Protein AF-0000000077171043 (afdb_homodimer)

Sequence (382 aa):
MITLRQKEFLQQLIETYGSTPLPPIRTLAQELDQHRTTVYRWLQLLEQMGYLKAQGNRYYIDPDLLGIPLLENRVPAGSPVTVEEDLLNSRMSLDEYLVEERTGTFLLRVKGDSMIEAGIFEGDIVVVNQNRRAADGDVVIARVDGEMTLKTLRRRNQQTWLEPANSRYSPIHPASGLEVLGVVVGLVRKYMITLRQKEFLQQLIETYGSTPLPPIRTLAQELDQHRTTVYRWLQLLEQMGYLKAQGNRYYIDPDLLGIPLLENRVPAGSPVTVEEDLLNSRMSLDEYLVEERTGTFLLRVKGDSMIEAGIFEGDIVVVNQNRRAADGDVVIARVDGEMTLKTLRRRNQQTWLEPANSRYSPIHPASGLEVLGVVVGLVRKY

Nearest PDB structures (foldseek):
  8gmt-assembly1_A  TM=9.471E-01  e=1.222E-10  Escherichia coli
  6a2r-assembly1_A  TM=8.784E-01  e=1.834E-10  Mycobacterium tuberculosis H37Rv
  6a2s-assembly1_C  TM=9.082E-01  e=2.494E-09  Mycobacterium tuberculosis H37Rv
  3k2z-assembly1_A  TM=4.988E-01  e=1.576E-12  Thermotoga maritima
  3k2z-assembly1_B  TM=4.915E-01  e=1.487E-12  Thermotoga maritima

Radius of gyration: 23.42 Å; Cα contacts (8 Å, |Δi|>4): 764; chains: 2; bounding box: 60×61×44 Å

Solvent-accessible surface area (backbone atoms only — not comparable to full-atom values): 20590 Å² total; per-residue (Å²): 128,79,47,72,67,51,47,53,51,50,50,50,49,50,74,73,26,49,49,7,52,40,68,50,62,68,55,47,11,60,75,64,71,43,55,53,67,57,46,48,51,48,51,51,51,34,29,73,70,58,50,28,38,77,56,89,87,27,41,23,60,31,64,71,61,72,24,40,27,43,35,72,85,63,78,73,81,77,64,64,66,39,68,66,64,32,65,73,29,56,50,42,44,56,46,62,72,58,45,88,51,69,80,40,33,39,29,34,48,39,78,58,60,50,29,44,76,72,48,42,46,57,69,22,33,35,34,28,28,47,76,52,80,81,49,72,69,36,42,27,37,28,36,45,68,85,37,78,46,71,30,27,33,41,63,55,97,94,39,64,36,34,35,48,32,26,91,91,53,68,69,44,70,61,84,80,38,77,43,79,63,21,26,49,36,23,39,40,38,76,103,128,80,47,71,68,50,47,53,49,50,50,51,48,49,74,71,26,49,50,6,52,41,68,48,62,68,54,46,10,60,74,65,71,43,55,52,69,54,46,49,51,50,50,50,50,36,30,73,70,60,48,28,37,76,56,88,88,28,41,23,62,30,63,71,59,70,24,40,28,44,36,73,83,62,78,73,81,80,62,64,71,39,67,66,63,32,65,72,29,56,50,42,44,56,44,63,72,59,44,88,51,70,80,40,33,39,29,34,49,40,77,56,61,50,31,45,75,73,46,42,47,56,70,22,33,35,33,28,29,48,75,52,78,79,50,71,68,36,43,28,38,28,36,44,66,87,38,77,46,71,30,27,34,41,64,55,97,95,40,65,36,34,35,50,33,27,92,91,52,68,69,43,68,61,84,82,36,75,44,78,62,22,25,50,36,24,39,38,37,76,104

Structure (mmCIF, N/CA/C/O backbone):
data_AF-0000000077171043-model_v1
#
loop_
_entity.id
_entity.type
_entity.pdbx_description
1 polymer 'LexA repressor protein'
#
loop_
_atom_site.group_PDB
_atom_site.id
_atom_site.type_symbol
_atom_site.label_atom_id
_atom_site.label_alt_id
_atom_site.label_comp_id
_atom_site.label_asym_id
_atom_site.label_entity_id
_atom_site.label_seq_id
_atom_site.pdbx_PDB_ins_code
_atom_site.Cartn_x
_atom_site.Cartn_y
_atom_site.Cartn_z
_atom_site.occupancy
_atom_site.B_iso_or_equiv
_atom_site.auth_seq_id
_atom_site.auth_comp_id
_atom_site.auth_asym_id
_atom_site.auth_atom_id
_atom_site.pdbx_PDB_model_num
ATOM 1 N N . MET A 1 1 ? 19.328 21.766 -6.664 1 37.81 1 MET A N 1
ATOM 2 C CA . MET A 1 1 ? 19.547 20.406 -6.172 1 37.81 1 MET A CA 1
ATOM 3 C C . MET A 1 1 ? 19.594 20.391 -4.648 1 37.81 1 MET A C 1
ATOM 5 O O . MET A 1 1 ? 20.234 21.25 -4.031 1 37.81 1 MET A O 1
ATOM 9 N N . ILE A 1 2 ? 18.594 19.812 -4.078 1 48.69 2 ILE A N 1
ATOM 10 C CA . ILE A 1 2 ? 18.672 19.891 -2.621 1 48.69 2 ILE A CA 1
ATOM 11 C C . ILE A 1 2 ? 19.828 19.047 -2.115 1 48.69 2 ILE A C 1
ATOM 13 O O . ILE A 1 2 ? 20.188 18.031 -2.73 1 48.69 2 ILE A O 1
ATOM 17 N N . THR A 1 3 ? 20.641 19.688 -1.276 1 55.53 3 THR A N 1
ATOM 18 C CA . THR A 1 3 ? 21.781 19 -0.688 1 55.53 3 THR A CA 1
ATOM 19 C C . THR A 1 3 ? 21.344 17.766 0.082 1 55.53 3 THR A C 1
ATOM 21 O O . THR A 1 3 ? 20.156 17.562 0.306 1 55.53 3 THR A O 1
ATOM 24 N N . LEU A 1 4 ? 22.344 16.922 0.318 1 51.53 4 LEU A N 1
ATOM 25 C CA . LEU A 1 4 ? 22.062 15.727 1.106 1 51.53 4 LEU A CA 1
ATOM 26 C C . LEU A 1 4 ? 21.438 16.094 2.445 1 51.53 4 LEU A C 1
ATOM 28 O O . LEU A 1 4 ? 20.5 15.438 2.896 1 51.53 4 LEU A O 1
ATOM 32 N N . ARG A 1 5 ? 22 17.109 3.076 1 55.66 5 ARG A N 1
ATOM 33 C CA . ARG A 1 5 ? 21.5 17.547 4.379 1 55.66 5 ARG A CA 1
ATOM 34 C C . ARG A 1 5 ? 20.062 18.047 4.273 1 55.66 5 ARG A C 1
ATOM 36 O O . ARG A 1 5 ? 19.234 17.781 5.145 1 55.66 5 ARG A O 1
ATOM 43 N N . GLN A 1 6 ? 19.781 18.703 3.219 1 51.91 6 GLN A N 1
ATOM 44 C CA . GLN A 1 6 ? 18.438 19.219 2.996 1 51.91 6 GLN A CA 1
ATOM 45 C C . GLN A 1 6 ? 17.453 18.078 2.703 1 51.91 6 GLN A C 1
ATOM 47 O O . GLN A 1 6 ? 16.312 18.109 3.156 1 51.91 6 GLN A O 1
ATOM 52 N N . LYS A 1 7 ? 17.953 17.125 2.043 1 50.91 7 LYS A N 1
ATOM 53 C CA . LYS A 1 7 ? 17.141 15.938 1.778 1 50.91 7 LYS A CA 1
ATOM 54 C C . LYS A 1 7 ? 16.797 15.211 3.074 1 50.91 7 LYS A C 1
ATOM 56 O O . LYS A 1 7 ? 15.672 14.766 3.26 1 50.91 7 LYS A O 1
ATOM 61 N N . GLU A 1 8 ? 17.781 15.055 3.9 1 53.84 8 GLU A N 1
ATOM 62 C CA . GLU A 1 8 ? 17.562 14.422 5.203 1 53.84 8 GLU A CA 1
ATOM 63 C C . GLU A 1 8 ? 16.562 15.203 6.035 1 53.84 8 GLU A C 1
ATOM 65 O O . GLU A 1 8 ? 15.711 14.609 6.711 1 53.84 8 GLU A O 1
ATOM 70 N N . PHE A 1 9 ? 16.797 16.562 5.965 1 58.28 9 PHE A N 1
ATOM 71 C CA . PHE A 1 9 ? 15.867 17.438 6.66 1 58.28 9 PHE A CA 1
ATOM 72 C C . PHE A 1 9 ? 14.445 17.234 6.145 1 58.28 9 PHE A C 1
ATOM 74 O O . PHE A 1 9 ? 13.516 17.047 6.934 1 58.28 9 PHE A O 1
ATOM 81 N N . LEU A 1 10 ? 14.227 17.172 4.863 1 55.72 10 LEU A N 1
ATOM 82 C CA . LEU A 1 10 ? 12.914 16.953 4.266 1 55.72 10 LEU A CA 1
ATOM 83 C C . LEU A 1 10 ? 12.352 15.594 4.668 1 55.72 10 LEU A C 1
ATOM 85 O O . LEU A 1 10 ? 11.172 15.484 5.008 1 55.72 10 LEU A O 1
ATOM 89 N N . GLN A 1 11 ? 13.18 14.625 4.68 1 52.69 11 GLN A N 1
ATOM 90 C CA . GLN A 1 11 ? 12.758 13.289 5.09 1 52.69 11 GLN A CA 1
ATOM 91 C C . GLN A 1 11 ? 12.25 13.289 6.531 1 52.69 11 GLN A C 1
ATOM 93 O O . GLN A 1 11 ? 11.234 12.672 6.836 1 52.69 11 GLN A O 1
ATOM 98 N N . GLN A 1 12 ? 12.938 14 7.371 1 55.44 12 GLN A N 1
ATOM 99 C CA . GLN A 1 12 ? 12.531 14.109 8.766 1 55.44 12 GLN A CA 1
ATOM 100 C C . GLN A 1 12 ? 11.18 14.805 8.898 1 55.44 12 GLN A C 1
ATOM 102 O O . GLN A 1 12 ? 10.352 14.406 9.719 1 55.44 12 GLN A O 1
ATOM 107 N N . LEU A 1 13 ? 11.023 15.906 8.141 1 59.66 13 LEU A N 1
ATOM 108 C CA . LEU A 1 13 ? 9.766 16.625 8.172 1 59.66 13 LEU A CA 1
ATOM 109 C C . LEU A 1 13 ? 8.602 15.734 7.75 1 59.66 13 LEU A C 1
ATOM 111 O O . LEU A 1 13 ? 7.555 15.719 8.398 1 59.66 13 LEU A O 1
ATOM 115 N N . ILE A 1 14 ? 8.75 15.031 6.68 1 54.72 14 ILE A N 1
ATOM 116 C CA . ILE A 1 14 ? 7.707 14.172 6.129 1 54.72 14 ILE A CA 1
ATOM 117 C C . ILE A 1 14 ? 7.355 13.078 7.141 1 54.72 14 ILE A C 1
ATOM 119 O O . ILE A 1 14 ? 6.18 12.797 7.379 1 54.72 14 ILE A O 1
ATOM 123 N N . GLU A 1 15 ? 8.336 12.469 7.727 1 50.94 15 GLU A N 1
ATOM 124 C CA . GLU A 1 15 ? 8.133 11.391 8.688 1 50.94 15 GLU A CA 1
ATOM 125 C C . GLU A 1 15 ? 7.406 11.883 9.93 1 50.94 15 GLU A C 1
ATOM 127 O O . GLU A 1 15 ? 6.582 11.172 10.5 1 50.94 15 GLU A O 1
ATOM 132 N N . THR A 1 16 ? 7.711 13.102 10.312 1 52.84 16 THR A N 1
ATOM 133 C CA . THR A 1 16 ? 7.203 13.625 11.578 1 52.84 16 THR A CA 1
ATOM 134 C C . THR A 1 16 ? 5.836 14.281 11.383 1 52.84 16 THR A C 1
ATOM 136 O O . THR A 1 16 ? 4.953 14.148 12.227 1 52.84 16 THR A O 1
ATOM 139 N N . TYR A 1 17 ? 5.688 14.938 10.359 1 51.97 17 TYR A N 1
ATOM 140 C CA . TYR A 1 17 ? 4.531 15.82 10.289 1 51.97 17 TYR A CA 1
ATOM 141 C C . TYR A 1 17 ? 3.637 15.461 9.109 1 51.97 17 TYR A C 1
ATOM 143 O O . TYR A 1 17 ? 2.709 16.203 8.773 1 51.97 17 TYR A O 1
ATOM 151 N N . GLY A 1 18 ? 3.742 14.664 8.453 1 52.69 18 GLY A N 1
ATOM 152 C CA . GLY A 1 18 ? 2.975 14.305 7.277 1 52.69 18 GLY A CA 1
ATOM 153 C C . GLY A 1 18 ? 1.476 14.352 7.5 1 52.69 18 GLY A C 1
ATOM 154 O O . GLY A 1 18 ? 0.697 14.289 6.547 1 52.69 18 GLY A O 1
ATOM 155 N N . SER A 1 19 ? 0.858 14.398 8.656 1 53.94 19 SER A N 1
ATOM 156 C CA . SER A 1 19 ? -0.584 14.484 8.852 1 53.94 19 SER A CA 1
ATOM 157 C C . SER A 1 19 ? -1.037 15.938 8.969 1 53.94 19 SER A C 1
ATOM 159 O O . SER A 1 19 ? -0.382 16.75 9.633 1 53.94 19 SER A O 1
ATOM 161 N N . THR A 1 20 ? -1.815 16.594 8.094 1 53.72 20 THR A N 1
ATOM 162 C CA . THR A 1 20 ? -2.213 17.984 7.941 1 53.72 20 THR A CA 1
ATOM 163 C C . THR A 1 20 ? -3.326 18.344 8.922 1 53.72 20 THR A C 1
ATOM 165 O O . THR A 1 20 ? -4.293 17.594 9.07 1 53.72 20 THR A O 1
ATOM 168 N N . PRO A 1 21 ? -3.084 19.453 9.781 1 60.5 21 PRO A N 1
ATOM 169 C CA . PRO A 1 21 ? -4.184 19.922 10.625 1 60.5 21 PRO A CA 1
ATOM 170 C C . PRO A 1 21 ? -5.414 20.328 9.82 1 60.5 21 PRO A C 1
ATOM 172 O O . PRO A 1 21 ? -5.289 20.734 8.664 1 60.5 21 PRO A O 1
ATOM 175 N N . LEU A 1 22 ? -6.652 20.125 10.438 1 69.5 22 LEU A N 1
ATOM 176 C CA . LEU A 1 22 ? -7.91 20.547 9.828 1 69.5 22 LEU A CA 1
ATOM 177 C C . LEU A 1 22 ? -8 22.062 9.758 1 69.5 22 LEU A C 1
ATOM 179 O O . LEU A 1 22 ? -7.457 22.766 10.617 1 69.5 22 LEU A O 1
ATOM 183 N N . PRO A 1 23 ? -8.547 22.609 8.688 1 71.19 23 PRO A N 1
ATOM 184 C CA . PRO A 1 23 ? -8.773 24.047 8.609 1 71.19 23 PRO A CA 1
ATOM 185 C C . PRO A 1 23 ? -9.641 24.578 9.758 1 71.19 23 PRO A C 1
ATOM 187 O O . PRO A 1 23 ? -10.25 23.781 10.484 1 71.19 23 PRO A O 1
ATOM 190 N N . PRO A 1 24 ? -9.594 25.969 9.977 1 75.12 24 PRO A N 1
ATOM 191 C CA . PRO A 1 24 ? -10.477 26.547 10.992 1 75.12 24 PRO A CA 1
ATOM 192 C C . PRO A 1 24 ? -11.938 26.156 10.797 1 75.12 24 PRO A C 1
ATOM 194 O O . PRO A 1 24 ? -12.367 25.891 9.672 1 75.12 24 PRO A O 1
ATOM 197 N N . ILE A 1 25 ? -12.664 26.188 11.914 1 80.5 25 ILE A N 1
ATOM 198 C CA . ILE A 1 25 ? -14.055 25.734 11.945 1 80.5 25 ILE A CA 1
ATOM 199 C C . ILE A 1 25 ? -14.875 26.516 10.914 1 80.5 25 ILE A C 1
ATOM 201 O O . ILE A 1 25 ? -15.734 25.938 10.242 1 80.5 25 ILE A O 1
ATOM 205 N N . ARG A 1 26 ? -14.594 27.812 10.734 1 82.56 26 ARG A N 1
ATOM 206 C CA . ARG A 1 26 ? -15.312 28.641 9.773 1 82.56 26 ARG A CA 1
ATOM 207 C C . ARG A 1 26 ? -15.125 28.109 8.352 1 82.56 26 ARG A C 1
ATOM 209 O O . ARG A 1 26 ? -16.078 28.016 7.582 1 82.56 26 ARG A O 1
ATOM 216 N N . THR A 1 27 ? -13.922 27.797 8.109 1 79.31 27 THR A N 1
ATOM 217 C CA . THR A 1 27 ? -13.602 27.281 6.785 1 79.31 27 THR A CA 1
ATOM 218 C C . THR A 1 27 ? -14.25 25.906 6.566 1 79.31 27 THR A C 1
ATOM 220 O O . THR A 1 27 ? -14.797 25.641 5.496 1 79.31 27 THR A O 1
ATOM 223 N N . LEU A 1 28 ? -14.125 25.047 7.566 1 77.19 28 LEU A N 1
ATOM 224 C CA . LEU A 1 28 ? -14.742 23.719 7.488 1 77.19 28 LEU A CA 1
ATOM 225 C C . LEU A 1 28 ? -16.25 23.844 7.266 1 77.19 28 LEU A C 1
ATOM 227 O O . LEU A 1 28 ? -16.812 23.125 6.445 1 77.19 28 LEU A O 1
ATOM 231 N N . ALA A 1 29 ? -16.875 24.797 7.996 1 81.19 29 ALA A N 1
ATOM 232 C CA . ALA A 1 29 ? -18.312 25 7.875 1 81.19 29 ALA A CA 1
ATOM 233 C C . ALA A 1 29 ? -18.688 25.406 6.453 1 81.19 29 ALA A C 1
ATOM 235 O O . ALA A 1 29 ? -19.656 24.891 5.895 1 81.19 29 ALA A O 1
ATOM 236 N N . GLN A 1 30 ? -17.922 26.266 5.914 1 80.31 30 GLN A N 1
ATOM 237 C CA . GLN A 1 30 ? -18.156 26.734 4.551 1 80.31 30 GLN A CA 1
ATOM 238 C C . GLN A 1 30 ? -17.953 25.609 3.541 1 80.31 30 GLN A C 1
ATOM 240 O O . GLN A 1 30 ? -18.812 25.375 2.682 1 80.31 30 GLN A O 1
ATOM 245 N N . GLU A 1 31 ? -16.859 24.922 3.725 1 71.81 31 GLU A N 1
ATOM 246 C CA . GLU A 1 31 ? -16.5 23.906 2.746 1 71.81 31 GLU A CA 1
ATOM 247 C C . GLU A 1 31 ? -17.484 22.734 2.795 1 71.81 31 GLU A C 1
ATOM 249 O O . GLU A 1 31 ? -17.766 22.109 1.771 1 71.81 31 GLU A O 1
ATOM 254 N N . LEU A 1 32 ? -17.938 22.484 3.98 1 69.62 32 LEU A N 1
ATOM 255 C CA . LEU A 1 32 ? -18.797 21.328 4.156 1 69.62 32 LEU A CA 1
ATOM 256 C C . LEU A 1 32 ? -20.266 21.734 4.098 1 69.62 32 LEU A C 1
ATOM 258 O O . LEU A 1 32 ? -21.156 20.891 4.191 1 69.62 32 LEU A O 1
ATOM 262 N N . ASP A 1 33 ? -20.438 22.984 3.875 1 77.56 33 ASP A N 1
ATOM 263 C CA . ASP A 1 33 ? -21.781 23.531 3.799 1 77.56 33 ASP A CA 1
ATOM 264 C C . ASP A 1 33 ? -22.609 23.141 5.027 1 77.56 33 ASP A C 1
ATOM 266 O O . ASP A 1 33 ? -23.688 22.562 4.902 1 77.56 33 ASP A O 1
ATOM 270 N N . GLN A 1 34 ? -22.031 23.328 6.164 1 78.88 34 GLN A N 1
ATOM 271 C CA . GLN A 1 34 ? -22.656 23.062 7.461 1 78.88 34 GLN A CA 1
ATOM 272 C C . GLN A 1 34 ? -22.578 24.297 8.359 1 78.88 34 GLN A C 1
ATOM 274 O O . GLN A 1 34 ? -21.75 25.188 8.141 1 78.88 34 GLN A O 1
ATOM 279 N N . HIS A 1 35 ? -23.594 24.375 9.25 1 86.19 35 HIS A N 1
ATOM 280 C CA . HIS A 1 35 ? -23.531 25.438 10.258 1 86.19 35 HIS A CA 1
ATOM 281 C C . HIS A 1 35 ? -22.297 25.281 11.148 1 86.19 35 HIS A C 1
ATOM 283 O O . HIS A 1 35 ? -21.922 24.156 11.492 1 86.19 35 HIS A O 1
ATOM 289 N N . ARG A 1 36 ? -21.766 26.422 11.453 1 87.12 36 ARG A N 1
ATOM 290 C CA . ARG A 1 36 ? -20.562 26.453 12.273 1 87.12 36 ARG A CA 1
ATOM 291 C C . ARG A 1 36 ? -20.766 25.719 13.586 1 87.12 36 ARG A C 1
ATOM 293 O O . ARG A 1 36 ? -19.875 25 14.047 1 87.12 36 ARG A O 1
ATOM 300 N N . THR A 1 37 ? -21.938 25.906 14.117 1 89.31 37 THR A N 1
ATOM 301 C CA . THR A 1 37 ? -22.234 25.266 15.398 1 89.31 37 THR A CA 1
ATOM 302 C C . THR A 1 37 ? -22.25 23.75 15.25 1 89.31 37 THR A C 1
ATOM 304 O O . THR A 1 37 ? -21.797 23.031 16.141 1 89.31 37 THR A O 1
ATOM 307 N N . THR A 1 38 ? -22.797 23.297 14.156 1 80.88 38 THR A N 1
ATOM 308 C CA . THR A 1 38 ? -22.828 21.859 13.875 1 80.88 38 THR A CA 1
ATOM 309 C C . THR A 1 38 ? -21.422 21.297 13.711 1 80.88 38 THR A C 1
ATOM 311 O O . THR A 1 38 ? -21.094 20.266 14.289 1 80.88 38 THR A O 1
ATOM 314 N N . VAL A 1 39 ? -20.609 21.969 12.922 1 80.56 39 VAL A N 1
ATOM 315 C CA . VAL A 1 39 ? -19.234 21.531 12.688 1 80.56 39 VAL A CA 1
ATOM 316 C C . VAL A 1 39 ? -18.469 21.484 14.008 1 80.56 39 VAL A C 1
ATOM 318 O O . VAL A 1 39 ? -17.75 20.531 14.281 1 80.56 39 VAL A O 1
ATOM 321 N N . TYR A 1 40 ? -18.688 22.531 14.703 1 83.62 40 TYR A N 1
ATOM 322 C CA . TYR A 1 40 ? -18.031 22.594 16 1 83.62 40 TYR A CA 1
ATOM 323 C C . TYR A 1 40 ? -18.422 21.406 16.875 1 83.62 40 TYR A C 1
ATOM 325 O O . TYR A 1 40 ? -17.547 20.734 17.438 1 83.62 40 TYR A O 1
ATOM 333 N N . ARG A 1 41 ? -19.641 21.125 16.969 1 82.19 41 ARG A N 1
ATOM 334 C CA . ARG A 1 41 ? -20.141 20.016 17.781 1 82.19 41 ARG A CA 1
ATOM 335 C C . ARG A 1 41 ? -19.562 18.688 17.297 1 82.19 41 ARG A C 1
ATOM 337 O O . ARG A 1 41 ? -19.156 17.859 18.094 1 82.19 41 ARG A O 1
ATOM 344 N N . TRP A 1 42 ? -19.578 18.594 16.031 1 77.56 42 TRP A N 1
ATOM 345 C CA . TRP A 1 42 ? -19.078 17.359 15.453 1 77.56 42 TRP A CA 1
ATOM 346 C C . TRP A 1 42 ? -17.578 17.188 15.75 1 77.56 42 TRP A C 1
ATOM 348 O O . TRP A 1 42 ? -17.125 16.094 16.062 1 77.56 42 TRP A O 1
ATOM 358 N N . LEU A 1 43 ? -16.859 18.266 15.578 1 79.81 43 LEU A N 1
ATOM 359 C CA . LEU A 1 43 ? -15.422 18.203 15.844 1 79.81 43 LEU A CA 1
ATOM 360 C C . LEU A 1 43 ? -15.156 17.844 17.297 1 79.81 43 LEU A C 1
ATOM 362 O O . LEU A 1 43 ? -14.266 17.047 17.594 1 79.81 43 LEU A O 1
ATOM 366 N N . GLN A 1 44 ? -15.914 18.391 18.188 1 80.06 44 GLN A N 1
ATOM 367 C CA . GLN A 1 44 ? -15.781 18.094 19.609 1 80.06 44 GLN A CA 1
ATOM 368 C C . GLN A 1 44 ? -16.078 16.609 19.875 1 80.06 44 GLN A C 1
ATOM 370 O O . GLN A 1 44 ? -15.352 15.961 20.641 1 80.06 44 GLN A O 1
ATOM 375 N N . LEU A 1 45 ? -17.109 16.219 19.312 1 73.56 45 LEU A N 1
ATOM 376 C CA . LEU A 1 45 ? -17.484 14.82 19.484 1 73.56 45 LEU A CA 1
ATOM 377 C C . LEU A 1 45 ? -16.391 13.898 18.953 1 73.56 45 LEU A C 1
ATOM 379 O O . LEU A 1 45 ? -16.016 12.938 19.625 1 73.56 45 LEU A O 1
ATOM 383 N N . LEU A 1 46 ? -15.883 14.242 17.797 1 70.81 46 LEU A N 1
ATOM 384 C CA . LEU A 1 46 ? -14.852 13.422 17.188 1 70.81 46 LEU A CA 1
ATOM 385 C C . LEU A 1 46 ? -13.562 13.445 18 1 70.81 46 LEU A C 1
ATOM 387 O O . LEU A 1 46 ? -12.852 12.445 18.078 1 70.81 46 LEU A O 1
ATOM 391 N N . GLU A 1 47 ? -13.305 14.625 18.562 1 74.75 47 GLU A N 1
ATOM 392 C CA . GLU A 1 47 ? -12.164 14.727 19.469 1 74.75 47 GLU A CA 1
ATOM 393 C C . GLU A 1 47 ? -12.359 13.844 20.703 1 74.75 47 GLU A C 1
ATOM 395 O O . GLU A 1 47 ? -11.453 13.102 21.094 1 74.75 47 GLU A O 1
ATOM 400 N N . GLN A 1 48 ? -13.477 13.945 21.234 1 72 48 GLN A N 1
ATOM 401 C CA . GLN A 1 48 ? -13.805 13.156 22.422 1 72 48 GLN A CA 1
ATOM 402 C C . GLN A 1 48 ? -13.688 11.664 22.141 1 72 48 GLN A C 1
ATOM 404 O O . GLN A 1 48 ? -13.266 10.891 23 1 72 48 GLN A O 1
ATOM 409 N N . MET A 1 49 ? -14.016 11.391 20.984 1 61.88 49 MET A N 1
ATOM 410 C CA . MET A 1 49 ? -14 9.984 20.594 1 61.88 49 MET A CA 1
ATOM 411 C C . MET A 1 49 ? -12.594 9.547 20.188 1 61.88 49 MET A C 1
ATOM 413 O O . MET A 1 49 ? -12.367 8.383 19.891 1 61.88 49 MET A O 1
ATOM 417 N N . GLY A 1 50 ? -11.695 10.469 20.125 1 60.81 50 GLY A N 1
ATOM 418 C CA . GLY A 1 50 ? -10.297 10.148 19.906 1 60.81 50 GLY A CA 1
ATOM 419 C C . GLY A 1 50 ? -9.898 10.188 18.438 1 60.81 50 GLY A C 1
ATOM 420 O O . GLY A 1 50 ? -8.781 9.797 18.094 1 60.81 50 GLY A O 1
ATOM 421 N N . TYR A 1 51 ? -10.867 10.664 17.562 1 63.59 51 TYR A N 1
ATOM 422 C CA . TYR A 1 51 ? -10.57 10.711 16.141 1 63.59 51 TYR A CA 1
ATOM 423 C C . TYR A 1 51 ? -9.75 11.945 15.789 1 63.59 51 TYR A C 1
ATOM 425 O O . TYR A 1 51 ? -9.016 11.945 14.797 1 63.59 51 TYR A O 1
ATOM 433 N N . LEU A 1 52 ? -10.047 12.977 16.562 1 70 52 LEU A N 1
ATOM 434 C CA . LEU A 1 52 ? -9.344 14.234 16.359 1 70 52 LEU A CA 1
ATOM 435 C C . LEU A 1 52 ? -8.578 14.641 17.609 1 70 52 LEU A C 1
ATOM 437 O O . LEU A 1 52 ? -8.938 14.234 18.719 1 70 52 LEU A O 1
ATOM 441 N N . LYS A 1 53 ? -7.543 15.211 17.375 1 71.81 53 LYS A N 1
ATOM 442 C CA . LYS A 1 53 ? -6.809 15.852 18.453 1 71.81 53 LYS A CA 1
ATOM 443 C C . LYS A 1 53 ? -6.738 17.359 18.266 1 71.81 53 LYS A C 1
ATOM 445 O O . LYS A 1 53 ? -6.574 17.844 17.141 1 71.81 53 LYS A O 1
ATOM 450 N N . ALA A 1 54 ? -7.043 18 19.359 1 73 54 ALA A N 1
ATOM 451 C CA . ALA A 1 54 ? -6.941 19.453 19.297 1 73 54 ALA A CA 1
ATOM 452 C C . ALA A 1 54 ? -5.508 19.922 19.547 1 73 54 ALA A C 1
ATOM 454 O O . ALA A 1 54 ? -4.809 19.375 20.391 1 73 54 ALA A O 1
ATOM 455 N N . GLN A 1 55 ? -5.07 20.625 18.625 1 67.06 55 GLN A N 1
ATOM 456 C CA . GLN A 1 55 ? -3.795 21.312 18.797 1 67.06 55 GLN A CA 1
ATOM 457 C C . GLN A 1 55 ? -3.951 22.812 18.594 1 67.06 55 GLN A C 1
ATOM 459 O O . GLN A 1 55 ? -4.07 23.297 17.469 1 67.06 55 GLN A O 1
ATOM 464 N N . GLY A 1 56 ? -3.879 23.5 19.703 1 69.75 56 GLY A N 1
ATOM 465 C CA . GLY A 1 56 ? -4.215 24.922 19.641 1 69.75 56 GLY A CA 1
ATOM 466 C C . GLY A 1 56 ? -5.66 25.172 19.266 1 69.75 56 GLY A C 1
ATOM 467 O O . GLY A 1 56 ? -6.578 24.656 19.906 1 69.75 56 GLY A O 1
ATOM 468 N N . ASN A 1 57 ? -5.844 25.922 18.188 1 72.31 57 ASN A N 1
ATOM 469 C CA . ASN A 1 57 ? -7.18 26.25 17.719 1 72.31 57 ASN A CA 1
ATOM 470 C C . ASN A 1 57 ? -7.574 25.406 16.516 1 72.31 57 ASN A C 1
ATOM 472 O O . ASN A 1 57 ? -8.508 25.75 15.781 1 72.31 57 ASN A O 1
ATOM 476 N N . ARG A 1 58 ? -6.809 24.391 16.406 1 73.69 58 ARG A N 1
ATOM 477 C CA . ARG A 1 58 ? -7.09 23.547 15.25 1 73.69 58 ARG A CA 1
ATOM 478 C C . ARG A 1 58 ? -7.199 22.078 15.664 1 73.69 58 ARG A C 1
ATOM 480 O O . ARG A 1 58 ? -6.734 21.688 16.734 1 73.69 58 ARG A O 1
ATOM 487 N N . TYR A 1 59 ? -8.031 21.422 14.867 1 73.75 59 TYR A N 1
ATOM 488 C CA . TYR A 1 59 ? -8.102 19.969 15.023 1 73.75 59 TYR A CA 1
ATOM 489 C C . TYR A 1 59 ? -7.195 19.266 14.016 1 73.75 59 TYR A C 1
ATOM 491 O O . TYR A 1 59 ? -6.945 19.797 12.93 1 73.75 59 TYR A O 1
ATOM 499 N N . TYR A 1 60 ? -6.527 18.25 14.484 1 69.06 60 TYR A N 1
ATOM 500 C CA . TYR A 1 60 ? -5.812 17.344 13.586 1 69.06 60 TYR A CA 1
ATOM 501 C C . TYR A 1 60 ? -6.375 15.938 13.664 1 69.06 60 TYR A C 1
ATOM 503 O O . TYR A 1 60 ? -6.883 15.516 14.711 1 69.06 60 TYR A O 1
ATOM 511 N N . ILE A 1 61 ? -6.422 15.438 12.492 1 63.47 61 ILE A N 1
ATOM 512 C CA . ILE A 1 61 ? -6.816 14.031 12.484 1 63.47 61 ILE A CA 1
ATOM 513 C C . ILE A 1 61 ? -5.742 13.188 13.164 1 63.47 61 ILE A C 1
ATOM 515 O O . ILE A 1 61 ? -4.551 13.336 12.867 1 63.47 61 ILE A O 1
ATOM 519 N N . ASP A 1 62 ? -6.137 12.43 14.094 1 59.22 62 ASP A N 1
ATOM 520 C CA . ASP A 1 62 ? -5.199 11.508 14.727 1 59.22 62 ASP A CA 1
ATOM 521 C C . ASP A 1 62 ? -4.535 10.602 13.688 1 59.22 62 ASP A C 1
ATOM 523 O O . ASP A 1 62 ? -5.219 9.875 12.969 1 59.22 62 ASP A O 1
ATOM 527 N N . PRO A 1 63 ? -3.225 10.828 13.531 1 58.53 63 PRO A N 1
ATOM 528 C CA . PRO A 1 63 ? -2.521 10.008 12.547 1 58.53 63 PRO A CA 1
ATOM 529 C C . PRO A 1 63 ? -2.838 8.516 12.68 1 58.53 63 PRO A C 1
ATOM 531 O O . PRO A 1 63 ? -2.826 7.789 11.688 1 58.53 63 PRO A O 1
ATOM 534 N N . ASP A 1 64 ? -3.061 8.094 13.945 1 58.53 64 ASP A N 1
ATOM 535 C CA . ASP A 1 64 ? -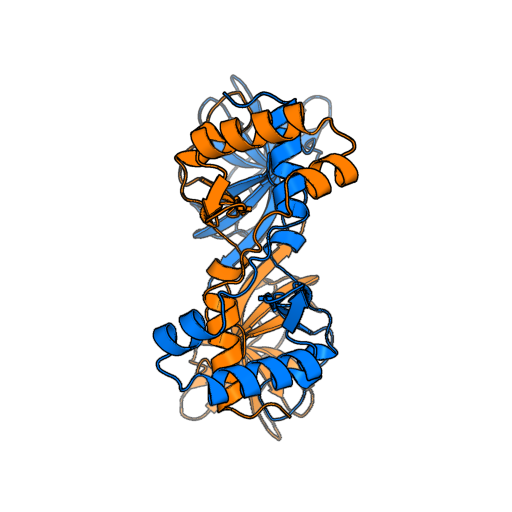3.361 6.688 14.188 1 58.53 64 ASP A CA 1
ATOM 536 C C . ASP A 1 64 ? -4.664 6.281 13.5 1 58.53 64 ASP A C 1
ATOM 538 O O . ASP A 1 64 ? -4.879 5.102 13.203 1 58.53 64 ASP A O 1
ATOM 542 N N . LEU A 1 65 ? -5.367 7.328 13.32 1 58.12 65 LEU A N 1
ATOM 543 C CA . LEU A 1 65 ? -6.664 7.051 12.711 1 58.12 65 LEU A CA 1
ATOM 544 C C . LEU A 1 65 ? -6.539 6.949 11.195 1 58.12 65 LEU A C 1
ATOM 546 O O . LEU A 1 65 ? -7.414 6.383 10.531 1 58.12 65 LEU A O 1
ATOM 550 N N . LEU A 1 66 ? -5.488 7.543 10.789 1 62.34 66 LEU A N 1
ATOM 551 C CA . LEU A 1 66 ? -5.336 7.602 9.336 1 62.34 66 LEU A CA 1
ATOM 552 C C . LEU A 1 66 ? -4.941 6.242 8.781 1 62.34 66 LEU A C 1
ATOM 554 O O . LEU A 1 66 ? -5.074 5.996 7.574 1 62.34 66 LEU A O 1
ATOM 558 N N . GLY A 1 67 ? -4.594 5.324 9.711 1 65.31 67 GLY A N 1
ATOM 559 C CA . GLY A 1 67 ? -4.281 3.986 9.242 1 65.31 67 GLY A CA 1
ATOM 560 C C . GLY A 1 67 ? -5.512 3.16 8.93 1 65.31 67 GLY A C 1
ATOM 561 O O . GLY A 1 67 ? -6.641 3.611 9.141 1 65.31 67 GLY A O 1
ATOM 562 N N . ILE A 1 68 ? -5.367 2.107 8.188 1 71 68 ILE A N 1
ATOM 563 C CA . ILE A 1 68 ? -6.41 1.14 7.859 1 71 68 ILE A CA 1
ATOM 564 C C . ILE A 1 68 ? -6.426 0.026 8.906 1 71 68 ILE A C 1
ATOM 566 O O . ILE A 1 68 ? -5.375 -0.51 9.266 1 71 68 ILE A O 1
ATOM 570 N N . PRO A 1 69 ? -7.598 -0.302 9.453 1 72.25 69 PRO A N 1
ATOM 571 C CA . PRO A 1 69 ? -7.629 -1.383 10.438 1 72.25 69 PRO A CA 1
ATOM 572 C C . PRO A 1 69 ? -7.066 -2.695 9.898 1 72.25 69 PRO A C 1
ATOM 574 O O . PRO A 1 69 ? -7.418 -3.111 8.789 1 72.25 69 PRO A O 1
ATOM 577 N N . LEU A 1 70 ? -6.148 -3.25 10.578 1 76.94 70 LEU A N 1
ATOM 578 C CA . LEU A 1 70 ? -5.613 -4.57 10.273 1 76.94 70 LEU A CA 1
ATOM 579 C C . LEU A 1 70 ? -6.199 -5.625 11.211 1 76.94 70 LEU A C 1
ATOM 581 O O . LEU A 1 70 ? -6.012 -5.559 12.422 1 76.94 70 LEU A O 1
ATOM 585 N N . LEU A 1 71 ? -6.91 -6.566 10.602 1 76.62 71 LEU A N 1
ATOM 586 C CA . LEU A 1 71 ? -7.516 -7.652 11.367 1 76.62 71 LEU A CA 1
ATOM 587 C C . LEU A 1 71 ? -6.715 -8.938 11.211 1 76.62 71 LEU A C 1
ATOM 589 O O . LEU A 1 71 ? -6.234 -9.25 10.117 1 76.62 71 LEU A O 1
ATOM 593 N N . GLU A 1 72 ? -6.418 -9.633 12.289 1 69.94 72 GLU A N 1
ATOM 594 C CA . GLU A 1 72 ? -5.602 -10.836 12.211 1 69.94 72 GLU A CA 1
ATOM 595 C C . GLU A 1 72 ? -6.465 -12.094 12.195 1 69.94 72 GLU A C 1
ATOM 597 O O . GLU A 1 72 ? -6.18 -13.039 11.461 1 69.94 72 GLU A O 1
ATOM 602 N N . ASN A 1 73 ? -7.449 -12.117 12.922 1 64.19 73 ASN A N 1
ATOM 603 C CA . ASN A 1 73 ? -8.062 -13.438 13.055 1 64.19 73 ASN A CA 1
ATOM 604 C C . ASN A 1 73 ? -9.57 -13.383 12.844 1 64.19 73 ASN A C 1
ATOM 606 O O . ASN A 1 73 ? -10.195 -14.398 12.547 1 64.19 73 ASN A O 1
ATOM 610 N N . ARG A 1 74 ? -10.062 -12.305 13.18 1 62.84 74 ARG A N 1
ATOM 611 C CA . ARG A 1 74 ? -11.523 -12.297 13.156 1 62.84 74 ARG A CA 1
ATOM 612 C C . ARG A 1 74 ? -12.055 -11 12.555 1 62.84 74 ARG A C 1
ATOM 614 O O . ARG A 1 74 ? -11.484 -9.93 12.773 1 62.84 74 ARG A O 1
ATOM 621 N N . VAL A 1 75 ? -12.992 -11.297 11.648 1 63.62 75 VAL A N 1
ATOM 622 C CA . VAL A 1 75 ? -13.789 -10.172 11.164 1 63.62 75 VAL A CA 1
ATOM 623 C C . VAL A 1 75 ? -15.109 -10.109 11.93 1 63.62 75 VAL A C 1
ATOM 625 O O . VAL A 1 75 ? -15.852 -11.094 11.977 1 63.62 75 VAL A O 1
ATOM 628 N N . PRO A 1 76 ? -15.258 -9.086 12.812 1 54.25 76 PRO A N 1
ATOM 629 C CA . PRO A 1 76 ? -16.5 -9.016 13.586 1 54.25 76 PRO A CA 1
ATOM 630 C C . PRO A 1 76 ? -17.75 -9.18 12.719 1 54.25 76 PRO A C 1
ATOM 632 O O . PRO A 1 76 ? -17.75 -8.797 11.547 1 54.25 76 PRO A O 1
ATOM 635 N N . ALA A 1 77 ? -18.672 -10.102 13.305 1 53.09 77 ALA A N 1
ATOM 636 C CA . ALA A 1 77 ? -19.969 -10.273 12.68 1 53.09 77 ALA A CA 1
ATOM 637 C C . ALA A 1 77 ? -20.781 -8.984 12.742 1 53.09 77 ALA A C 1
ATOM 639 O O . ALA A 1 77 ? -20.641 -8.195 13.68 1 53.09 77 ALA A O 1
ATOM 640 N N . GLY A 1 78 ? -21.531 -8.781 11.758 1 49.66 78 GLY A N 1
ATOM 641 C CA . GLY A 1 78 ? -22.484 -7.68 11.75 1 49.66 78 GLY A CA 1
ATOM 642 C C . GLY A 1 78 ? -21.984 -6.473 10.984 1 49.66 78 GLY A C 1
ATOM 643 O O . GLY A 1 78 ? -21.234 -6.613 10.016 1 49.66 78 GLY A O 1
ATOM 644 N N . SER A 1 79 ? -22.156 -5.227 11.672 1 47.91 79 SER A N 1
ATOM 645 C CA . SER A 1 79 ? -21.969 -3.898 11.094 1 47.91 79 SER A CA 1
ATOM 646 C C . SER A 1 79 ? -20.547 -3.707 10.586 1 47.91 79 SER A C 1
ATOM 648 O O . SER A 1 79 ? -19.625 -4.398 11.023 1 47.91 79 SER A O 1
ATOM 650 N N . PRO A 1 80 ? -20.531 -2.961 9.516 1 47.78 80 PRO A N 1
ATOM 651 C CA . PRO A 1 80 ? -19.203 -2.604 9.023 1 47.78 80 PRO A CA 1
ATOM 652 C C . PRO A 1 80 ? -18.172 -2.477 10.141 1 47.78 80 PRO A C 1
ATOM 654 O O . PRO A 1 80 ? -18.516 -2.127 11.273 1 47.78 80 PRO A O 1
ATOM 657 N N . VAL A 1 81 ? -17.156 -3.402 10.039 1 49.72 81 VAL A N 1
ATOM 658 C CA . VAL A 1 81 ? -16.094 -3.146 11.008 1 49.72 81 VAL A CA 1
ATOM 659 C C . VAL A 1 81 ? -16.125 -1.679 11.43 1 49.72 81 VAL A C 1
ATOM 661 O O . VAL A 1 81 ? -15.953 -0.783 10.602 1 49.72 81 VAL A O 1
ATOM 664 N N . THR A 1 82 ? -16.984 -1.477 12.414 1 44.84 82 THR A N 1
ATOM 665 C CA . THR A 1 82 ? -17.172 -0.115 12.906 1 44.84 82 THR A CA 1
ATOM 666 C C . THR A 1 82 ? -15.836 0.481 13.344 1 44.84 82 THR A C 1
ATOM 668 O O . THR A 1 82 ? -14.875 -0.25 13.586 1 44.84 82 THR A O 1
ATOM 671 N N . VAL A 1 83 ? -15.797 1.745 13.195 1 43.75 83 VAL A N 1
ATOM 672 C CA . VAL A 1 83 ? -14.688 2.547 13.695 1 43.75 83 VAL A CA 1
ATOM 673 C C . VAL A 1 83 ? -14.289 2.062 15.086 1 43.75 83 VAL A C 1
ATOM 675 O O . VAL A 1 83 ? -13.102 1.993 15.414 1 43.75 83 VAL A O 1
ATOM 678 N N . GLU A 1 84 ? -15.297 1.717 15.781 1 45.03 84 GLU A N 1
ATOM 679 C CA . GLU A 1 84 ? -15.047 1.339 17.172 1 45.03 84 GLU A CA 1
ATOM 680 C C . GLU A 1 84 ? -14.242 0.043 17.25 1 45.03 84 GLU A C 1
ATOM 682 O O . GLU A 1 84 ? -13.32 -0.069 18.062 1 45.03 84 GLU A O 1
ATOM 687 N N . GLU A 1 85 ? -14.719 -0.877 16.672 1 50.66 85 GLU A N 1
ATOM 688 C CA . GLU A 1 85 ? -13.977 -2.137 16.672 1 50.66 85 GLU A CA 1
ATOM 689 C C . GLU A 1 85 ? -12.641 -1.988 15.961 1 50.66 85 GLU A C 1
ATOM 691 O O . GLU A 1 85 ? -11.664 -2.641 16.328 1 50.66 85 GLU A O 1
ATOM 696 N N . ASP A 1 86 ? -12.766 -1.074 15.055 1 49.91 86 ASP A N 1
ATOM 697 C CA . ASP A 1 86 ? -11.594 -0.663 14.289 1 49.9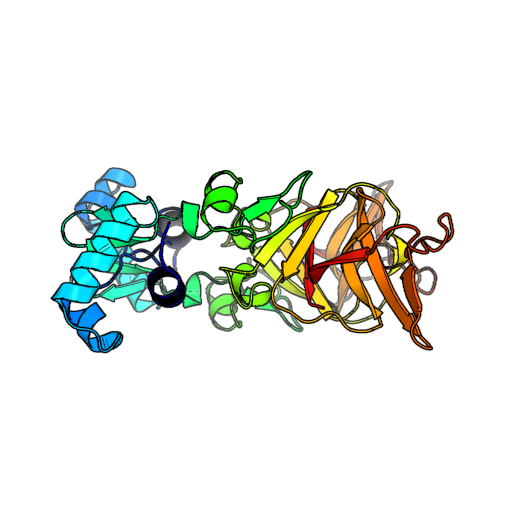1 86 ASP A CA 1
ATOM 698 C C . ASP A 1 86 ? -10.531 -0.044 15.203 1 49.91 86 ASP A C 1
ATOM 700 O O . ASP A 1 86 ? -9.336 -0.276 15.016 1 49.91 86 ASP A O 1
ATOM 704 N N . LEU A 1 87 ? -11.211 0.722 16.156 1 46.41 87 LEU A N 1
ATOM 705 C CA . LEU A 1 87 ? -10.305 1.412 17.062 1 46.41 87 LEU A CA 1
ATOM 706 C C . LEU A 1 87 ? -9.477 0.415 17.875 1 46.41 87 LEU A C 1
ATOM 708 O O . LEU A 1 87 ? -8.375 0.736 18.328 1 46.41 87 LEU A O 1
ATOM 712 N N . LEU A 1 88 ? -10.086 -0.738 18 1 49.28 88 LEU A N 1
ATOM 713 C CA . LEU A 1 88 ? -9.359 -1.716 18.797 1 49.28 88 LEU A CA 1
ATOM 714 C C . LEU A 1 88 ? -8.336 -2.457 17.953 1 49.28 88 LEU A C 1
ATOM 716 O O . LEU A 1 88 ? -7.414 -3.08 18.484 1 49.28 88 LEU A O 1
ATOM 720 N N . ASN A 1 89 ? -8.547 -2.156 16.734 1 58.47 89 ASN A N 1
ATOM 721 C CA . ASN A 1 89 ? -7.625 -2.891 15.883 1 58.47 89 ASN A CA 1
ATOM 722 C C . ASN A 1 89 ? -6.398 -2.051 15.531 1 58.47 89 ASN A C 1
ATOM 724 O O . ASN A 1 89 ? -6.449 -0.82 15.578 1 58.47 89 ASN A O 1
ATOM 728 N N . SER A 1 90 ? -5.297 -2.764 15.531 1 69.56 90 SER A N 1
ATOM 729 C CA . SER A 1 90 ? -4.129 -2.066 15 1 69.56 90 SER A CA 1
ATOM 730 C C . SER A 1 90 ? -4.43 -1.436 13.648 1 69.56 90 SER A C 1
ATOM 732 O O . SER A 1 90 ? -5.324 -1.887 12.93 1 69.56 90 SER A O 1
ATOM 734 N N . ARG A 1 91 ? -4.035 -0.258 13.531 1 74 91 ARG A N 1
ATOM 735 C CA . ARG A 1 91 ? -4.16 0.429 12.25 1 74 91 ARG A CA 1
ATOM 736 C C . ARG A 1 91 ? -2.814 0.519 11.547 1 74 91 ARG A C 1
ATOM 738 O O . ARG A 1 91 ? -1.766 0.533 12.195 1 74 91 ARG A O 1
ATOM 745 N N . MET A 1 92 ? -3.006 0.42 10.211 1 76.88 92 MET A N 1
ATOM 746 C CA . MET A 1 92 ? -1.748 0.363 9.469 1 76.88 92 MET A CA 1
ATOM 747 C C . MET A 1 92 ? -1.814 1.23 8.211 1 76.88 92 MET A C 1
ATOM 749 O O . MET A 1 92 ? -2.861 1.317 7.57 1 76.88 92 MET A O 1
ATOM 753 N N . SER A 1 93 ? -0.766 1.882 7.984 1 79 93 SER A N 1
ATOM 754 C CA . SER A 1 93 ? -0.548 2.518 6.688 1 79 93 SER A CA 1
ATOM 755 C C . SER A 1 93 ? 0.244 1.61 5.754 1 79 93 SER A C 1
ATOM 757 O O . SER A 1 93 ? 1.33 1.145 6.102 1 79 93 SER A O 1
ATOM 759 N N . LEU A 1 94 ? -0.281 1.423 4.555 1 87.88 94 LEU A N 1
ATOM 760 C CA . LEU A 1 94 ? 0.409 0.562 3.6 1 87.88 94 LEU A CA 1
ATOM 761 C C . LEU A 1 94 ? 1.709 1.205 3.129 1 87.88 94 LEU A C 1
ATOM 763 O O . LEU A 1 94 ? 2.689 0.508 2.859 1 87.88 94 LEU A O 1
ATOM 767 N N . ASP A 1 95 ? 1.688 2.516 3.086 1 82.81 95 ASP A N 1
ATOM 768 C CA . ASP A 1 95 ? 2.924 3.23 2.777 1 82.81 95 ASP A CA 1
ATOM 769 C C . ASP A 1 95 ? 4.004 2.93 3.816 1 82.81 95 ASP A C 1
ATOM 771 O O . ASP A 1 95 ? 5.125 2.557 3.465 1 82.81 95 ASP A O 1
ATOM 775 N N . GLU A 1 96 ? 3.559 3.045 5.051 1 79.19 96 GLU A N 1
ATOM 776 C CA . GLU A 1 96 ? 4.523 2.84 6.129 1 79.19 96 GLU A CA 1
ATOM 777 C C . GLU A 1 96 ? 4.918 1.371 6.242 1 79.19 96 GLU A C 1
ATOM 779 O O . GLU A 1 96 ? 6.055 1.056 6.602 1 79.19 96 GLU A O 1
ATOM 784 N N . TYR A 1 97 ? 4.055 0.575 5.922 1 87.06 97 TYR A N 1
ATOM 785 C CA . TYR A 1 97 ? 4.293 -0.86 6.02 1 87.06 97 TYR A CA 1
ATOM 786 C C . TYR A 1 97 ? 5.355 -1.306 5.02 1 87.06 97 TYR A C 1
ATOM 788 O O . TYR A 1 97 ? 6.242 -2.092 5.359 1 87.06 97 TYR A O 1
ATOM 796 N N . LEU A 1 98 ? 5.305 -0.716 3.836 1 91.25 98 LEU A N 1
ATOM 797 C CA . LEU A 1 98 ? 6.16 -1.233 2.77 1 91.25 98 LEU A CA 1
ATOM 798 C C . LEU A 1 98 ? 7.371 -0.334 2.559 1 91.25 98 LEU A C 1
ATOM 800 O O . LEU A 1 98 ? 8.383 -0.771 2.012 1 91.25 98 LEU A O 1
ATOM 804 N N . VAL A 1 99 ? 7.223 0.891 2.898 1 82.56 99 VAL A N 1
ATOM 805 C CA . VAL A 1 99 ? 8.258 1.867 2.59 1 82.56 99 VAL A CA 1
ATOM 806 C C . VAL A 1 99 ? 9.016 2.238 3.863 1 82.56 99 VAL A C 1
ATOM 808 O O . VAL A 1 99 ? 8.523 3.023 4.676 1 82.56 99 VAL A O 1
ATOM 811 N N . GLU A 1 100 ? 10.172 1.675 3.938 1 75 100 GLU A N 1
ATOM 812 C CA . GLU A 1 100 ? 10.992 1.951 5.113 1 75 100 GLU A CA 1
ATOM 813 C C . GLU A 1 100 ? 11.648 3.324 5.016 1 75 100 GLU A C 1
ATOM 815 O O . GLU A 1 100 ? 11.812 4.012 6.027 1 75 100 GLU A O 1
ATOM 820 N N . GLU A 1 101 ? 12.102 3.658 3.85 1 66.75 101 GLU A N 1
ATOM 821 C CA . GLU A 1 101 ? 12.688 4.969 3.574 1 66.75 101 GLU A CA 1
ATOM 822 C C . GLU A 1 101 ? 12.18 5.531 2.252 1 66.75 101 GLU A C 1
ATOM 824 O O . GLU A 1 101 ? 12.297 4.883 1.209 1 66.75 101 GLU A O 1
ATOM 829 N N . ARG A 1 102 ? 11.688 6.684 2.289 1 64.31 102 ARG A N 1
ATOM 830 C CA . ARG A 1 102 ? 11.031 7.27 1.124 1 64.31 102 ARG A CA 1
ATOM 831 C C . ARG A 1 102 ? 12.047 7.699 0.078 1 64.31 102 ARG A C 1
ATOM 833 O O . ARG A 1 102 ? 11.812 7.566 -1.124 1 64.31 102 ARG A O 1
ATOM 840 N N . THR A 1 103 ? 13.172 8.375 0.444 1 59.59 103 THR A N 1
ATOM 841 C CA . THR A 1 103 ? 14.148 8.945 -0.479 1 59.59 103 THR A CA 1
ATOM 842 C C . THR A 1 103 ? 14.859 7.84 -1.26 1 59.59 103 THR A C 1
ATOM 844 O O . THR A 1 103 ? 15.219 8.031 -2.424 1 59.59 103 THR A O 1
ATOM 847 N N . GLY A 1 104 ? 14.711 6.59 -1.129 1 69 104 GLY A N 1
ATOM 848 C CA . GLY A 1 104 ? 15.352 5.473 -1.812 1 69 104 GLY A CA 1
ATOM 849 C C . GLY A 1 104 ? 14.367 4.422 -2.285 1 69 104 GLY A C 1
ATOM 850 O O . GLY A 1 104 ? 14.766 3.309 -2.643 1 69 104 GLY A O 1
ATOM 851 N N . THR A 1 105 ? 13.172 4.891 -2.266 1 80 105 THR A N 1
ATOM 852 C CA . THR A 1 105 ? 12.148 3.93 -2.658 1 80 105 THR A CA 1
ATOM 853 C C . THR A 1 105 ? 11.352 4.445 -3.854 1 80 105 THR A C 1
ATOM 855 O O . THR A 1 105 ? 11.016 5.629 -3.92 1 80 105 THR A O 1
ATOM 858 N N . PHE A 1 106 ? 11.211 3.576 -4.844 1 82.25 106 PHE A N 1
ATOM 859 C CA . PHE A 1 106 ? 10.32 3.893 -5.957 1 82.25 106 PHE A CA 1
ATOM 860 C C . PHE A 1 106 ? 9.43 2.703 -6.293 1 82.25 106 PHE A C 1
ATOM 862 O O . PHE A 1 106 ? 9.656 1.595 -5.801 1 82.25 106 PHE A O 1
ATOM 869 N N . LEU A 1 107 ? 8.336 3.031 -7.02 1 89.69 107 LEU A N 1
ATOM 870 C CA . LEU A 1 107 ? 7.395 2.012 -7.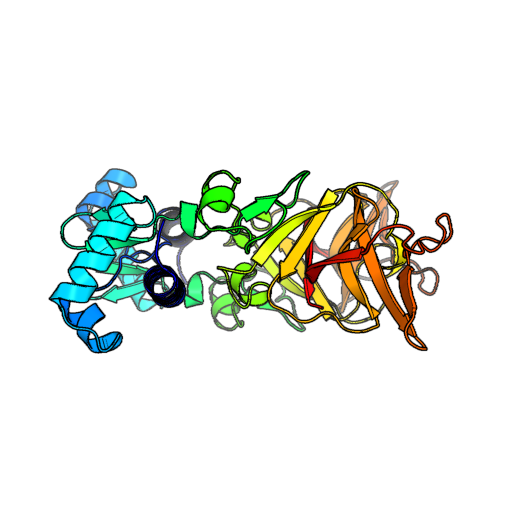473 1 89.69 107 LEU A CA 1
ATOM 871 C C . LEU A 1 107 ? 7.555 1.748 -8.969 1 89.69 107 LEU A C 1
ATOM 873 O O . LEU A 1 107 ? 7.863 2.662 -9.734 1 89.69 107 LEU A O 1
ATOM 877 N N . LEU A 1 108 ? 7.324 0.468 -9.32 1 90.12 108 LEU A N 1
ATOM 878 C CA . LEU A 1 108 ? 7.34 0.081 -10.727 1 90.12 108 LEU A CA 1
ATOM 879 C C . LEU A 1 108 ? 6.16 -0.828 -11.055 1 90.12 108 LEU A C 1
ATOM 881 O O . LEU A 1 108 ? 5.859 -1.758 -10.305 1 90.12 108 LEU A O 1
ATOM 885 N N . ARG A 1 109 ? 5.523 -0.464 -12.156 1 90.75 109 ARG A N 1
ATOM 886 C CA . ARG A 1 109 ? 4.48 -1.356 -12.641 1 90.75 109 ARG A CA 1
ATOM 887 C C . ARG A 1 109 ? 5.07 -2.496 -13.461 1 90.75 109 ARG A C 1
ATOM 889 O O . ARG A 1 109 ? 5.836 -2.262 -14.406 1 90.75 109 ARG A O 1
ATOM 896 N N . VAL A 1 110 ? 4.703 -3.678 -13.102 1 93.81 110 VAL A N 1
ATOM 897 C CA . VAL A 1 110 ? 5.266 -4.875 -13.719 1 93.81 110 VAL A CA 1
ATOM 898 C C . VAL A 1 110 ? 4.66 -5.074 -15.109 1 93.81 110 VAL A C 1
ATOM 900 O O . VAL A 1 110 ? 3.449 -4.941 -15.289 1 93.81 110 VAL A O 1
ATOM 903 N N . LYS A 1 111 ? 5.508 -5.324 -15.992 1 91.31 111 LYS A N 1
ATOM 904 C CA . LYS A 1 111 ? 5.113 -5.707 -17.344 1 91.31 111 LYS A CA 1
ATOM 905 C C . LYS A 1 111 ? 5.652 -7.086 -17.703 1 91.31 111 LYS A C 1
ATOM 907 O O . LYS A 1 111 ? 6.832 -7.375 -17.484 1 91.31 111 LYS A O 1
ATOM 912 N N . GLY A 1 112 ? 4.719 -7.926 -18.203 1 92.88 112 GLY A N 1
ATOM 913 C CA . GLY A 1 112 ? 5.133 -9.25 -18.641 1 92.88 112 GLY A CA 1
ATOM 914 C C . GLY A 1 112 ? 4.82 -10.336 -17.641 1 92.88 112 GLY A C 1
ATOM 915 O O . GLY A 1 112 ? 4.238 -10.07 -16.578 1 92.88 112 GLY A O 1
ATOM 916 N N . ASP A 1 113 ? 5.254 -11.594 -17.969 1 95.12 113 ASP A N 1
ATOM 917 C CA . ASP A 1 113 ? 4.867 -12.734 -17.156 1 95.12 113 ASP A CA 1
ATOM 918 C C . ASP A 1 113 ? 6.094 -13.516 -16.688 1 95.12 113 ASP A C 1
ATOM 920 O O . ASP A 1 113 ? 5.984 -14.688 -16.312 1 95.12 113 ASP A O 1
ATOM 924 N N . SER A 1 114 ? 7.184 -12.828 -16.656 1 96.25 114 SER A N 1
ATOM 925 C CA . SER A 1 114 ? 8.43 -13.555 -16.422 1 96.25 114 SER A CA 1
ATOM 926 C C . SER A 1 114 ? 8.539 -13.984 -14.961 1 96.25 114 SER A C 1
ATOM 928 O O . SER A 1 114 ? 9.367 -14.828 -14.617 1 96.25 114 SER A O 1
ATOM 930 N N . MET A 1 115 ? 7.727 -13.461 -14.141 1 96.94 115 MET A N 1
ATOM 931 C CA . MET A 1 115 ? 7.883 -13.703 -12.703 1 96.94 115 MET A CA 1
ATOM 932 C C . MET A 1 115 ? 6.609 -14.305 -12.117 1 96.94 115 MET A C 1
ATOM 934 O O . MET A 1 115 ? 6.402 -14.258 -10.898 1 96.94 115 MET A O 1
ATOM 938 N N . ILE A 1 116 ? 5.75 -14.984 -12.852 1 95.12 116 ILE A N 1
ATOM 939 C CA . ILE A 1 116 ? 4.414 -15.406 -12.445 1 95.12 116 ILE A CA 1
ATOM 940 C C . ILE A 1 116 ? 4.523 -16.484 -11.367 1 95.12 116 ILE A C 1
ATOM 942 O O . ILE A 1 116 ? 3.668 -16.578 -10.484 1 95.12 116 ILE A O 1
ATOM 946 N N . GLU A 1 117 ? 5.504 -17.297 -11.398 1 94.19 117 GLU A N 1
ATOM 947 C CA . GLU A 1 117 ? 5.641 -18.375 -10.422 1 94.19 117 GLU A CA 1
ATOM 948 C C . GLU A 1 117 ? 6.066 -17.844 -9.062 1 94.19 117 GLU A C 1
ATOM 950 O O . GLU A 1 117 ? 5.961 -18.547 -8.055 1 94.19 117 GLU A O 1
ATOM 955 N N . ALA A 1 118 ? 6.523 -16.641 -8.984 1 94.69 118 ALA A N 1
ATOM 956 C CA . ALA A 1 118 ? 6.836 -15.953 -7.734 1 94.69 118 ALA A CA 1
ATOM 957 C C . ALA A 1 118 ? 5.645 -15.141 -7.246 1 94.69 118 ALA A C 1
ATOM 959 O O . ALA A 1 118 ? 5.746 -14.414 -6.254 1 94.69 118 ALA A O 1
ATOM 960 N N . GLY A 1 119 ? 4.547 -15.211 -7.961 1 94.75 119 GLY A N 1
ATOM 961 C CA . GLY A 1 119 ? 3.348 -14.484 -7.574 1 94.75 119 GLY A CA 1
ATOM 962 C C . GLY A 1 119 ? 3.348 -13.039 -8.031 1 94.75 119 GLY A C 1
ATOM 963 O O . GLY A 1 119 ? 2.607 -12.211 -7.496 1 94.75 119 GLY A O 1
ATOM 964 N N . ILE A 1 120 ? 4.219 -12.734 -8.906 1 96.56 120 ILE A N 1
ATOM 965 C CA . ILE A 1 120 ? 4.289 -11.391 -9.477 1 96.56 120 ILE A CA 1
ATOM 966 C C . ILE A 1 120 ? 3.668 -11.383 -10.867 1 96.56 120 ILE A C 1
ATOM 968 O O . ILE A 1 120 ? 4.191 -12.023 -11.789 1 96.56 120 ILE A O 1
ATOM 972 N N . PHE A 1 121 ? 2.598 -10.648 -11.023 1 95.75 121 PHE A N 1
ATOM 973 C CA . PHE A 1 121 ? 1.817 -10.664 -12.25 1 95.75 121 PHE A CA 1
ATOM 974 C C . PHE A 1 121 ? 1.903 -9.32 -12.969 1 95.75 121 PHE A C 1
ATOM 976 O O . PHE A 1 121 ? 2.244 -8.305 -12.352 1 95.75 121 PHE A O 1
ATOM 983 N N . GLU A 1 122 ? 1.628 -9.391 -14.281 1 94.44 122 GLU A N 1
ATOM 984 C CA . GLU A 1 122 ? 1.527 -8.148 -15.031 1 94.44 122 GLU A CA 1
ATOM 985 C C . GLU A 1 122 ? 0.49 -7.211 -14.406 1 94.44 122 GLU A C 1
ATOM 987 O O . GLU A 1 122 ? -0.599 -7.648 -14.031 1 94.44 122 GLU A O 1
ATOM 992 N N . GLY A 1 123 ? 0.902 -5.926 -14.297 1 92.75 123 GLY A N 1
ATOM 993 C CA . GLY A 1 123 ? -0.001 -4.945 -13.711 1 92.75 123 GLY A CA 1
ATOM 994 C C . GLY A 1 123 ? 0.253 -4.703 -12.234 1 92.75 123 GLY A C 1
ATOM 995 O O . GLY A 1 123 ? -0.17 -3.686 -11.688 1 92.75 123 GLY A O 1
ATOM 996 N N . ASP A 1 124 ? 0.963 -5.688 -11.617 1 95.38 124 ASP A N 1
ATOM 997 C CA . ASP A 1 124 ? 1.361 -5.477 -10.227 1 95.38 124 ASP A CA 1
ATOM 998 C C . ASP A 1 124 ? 2.277 -4.262 -10.094 1 95.38 124 ASP A C 1
ATOM 1000 O O . ASP A 1 124 ? 2.91 -3.848 -11.07 1 95.38 124 ASP A O 1
ATOM 1004 N N . ILE A 1 125 ? 2.27 -3.699 -8.93 1 94.81 125 ILE A N 1
ATOM 1005 C CA . ILE A 1 125 ? 3.254 -2.68 -8.586 1 94.81 125 ILE A CA 1
ATOM 1006 C C . ILE A 1 125 ? 4.25 -3.242 -7.574 1 94.81 125 ILE A C 1
ATOM 1008 O O . ILE A 1 125 ? 3.854 -3.807 -6.551 1 94.81 125 ILE A O 1
ATOM 1012 N N . VAL A 1 126 ? 5.492 -3.105 -7.926 1 95.44 126 VAL A N 1
ATOM 1013 C CA . VAL A 1 126 ? 6.504 -3.543 -6.969 1 95.44 126 VAL A CA 1
ATOM 1014 C C . VAL A 1 126 ? 7.141 -2.328 -6.297 1 95.44 126 VAL A C 1
ATOM 1016 O O . VAL A 1 126 ? 7.309 -1.28 -6.926 1 95.44 126 VAL A O 1
ATOM 1019 N N . VAL A 1 127 ? 7.438 -2.465 -5.02 1 93.56 127 VAL A N 1
ATOM 1020 C CA . VAL A 1 127 ? 8.156 -1.47 -4.223 1 93.56 127 VAL A CA 1
ATOM 1021 C C . VAL A 1 127 ? 9.648 -1.774 -4.238 1 93.56 127 VAL A C 1
ATOM 1023 O O . VAL A 1 127 ? 10.07 -2.861 -3.832 1 93.56 127 VAL A O 1
ATOM 1026 N N . VAL A 1 128 ? 10.422 -0.796 -4.629 1 91.94 128 VAL A N 1
ATOM 1027 C CA . VAL A 1 128 ? 11.844 -1.041 -4.844 1 91.94 128 VAL A CA 1
ATOM 1028 C C . VAL A 1 128 ? 12.672 -0.127 -3.941 1 91.94 128 VAL A C 1
ATOM 1030 O O . VAL A 1 128 ? 12.461 1.089 -3.922 1 91.94 128 VAL A O 1
ATOM 1033 N N . ASN A 1 129 ? 13.5 -0.737 -3.199 1 88.19 129 ASN A N 1
ATOM 1034 C CA . ASN A 1 129 ? 14.453 -0.001 -2.381 1 88.19 129 ASN A CA 1
ATOM 1035 C C . ASN A 1 129 ? 15.836 0.027 -3.025 1 88.19 129 ASN A C 1
ATOM 1037 O O . ASN A 1 129 ? 16.469 -1.018 -3.197 1 88.19 129 ASN A O 1
ATOM 1041 N N . GLN A 1 130 ? 16.266 1.174 -3.324 1 85.12 130 GLN A N 1
ATOM 1042 C CA . GLN A 1 130 ? 17.531 1.333 -4.035 1 85.12 130 GLN A CA 1
ATOM 1043 C C . GLN A 1 130 ? 18.719 1.244 -3.072 1 85.12 130 GLN A C 1
ATOM 1045 O O . GLN A 1 130 ? 19.844 0.996 -3.494 1 85.12 130 GLN A O 1
ATOM 1050 N N . ASN A 1 131 ? 18.484 1.416 -1.863 1 81.75 131 ASN A N 1
ATOM 1051 C CA . ASN A 1 131 ? 19.562 1.486 -0.891 1 81.75 131 ASN A CA 1
ATOM 1052 C C . ASN A 1 131 ? 19.844 0.127 -0.252 1 81.75 131 ASN A C 1
ATOM 1054 O O . ASN A 1 131 ? 20.859 -0.058 0.416 1 81.75 131 ASN A O 1
ATOM 1058 N N . ARG A 1 132 ? 18.938 -0.782 -0.426 1 87.06 132 ARG A N 1
ATOM 1059 C CA . ARG A 1 132 ? 19.125 -2.115 0.137 1 87.06 132 ARG A CA 1
ATOM 1060 C C . ARG A 1 132 ? 20.125 -2.918 -0.683 1 87.06 132 ARG A C 1
ATOM 1062 O O . ARG A 1 132 ? 20.047 -2.949 -1.913 1 87.06 132 ARG A O 1
ATOM 1069 N N . ARG A 1 133 ? 21.094 -3.477 -0.038 1 92.38 133 ARG A N 1
ATOM 1070 C CA . ARG A 1 133 ? 22.062 -4.328 -0.714 1 92.38 133 ARG A CA 1
ATOM 1071 C C . ARG A 1 133 ? 21.422 -5.637 -1.172 1 92.38 133 ARG A C 1
ATOM 1073 O O . ARG A 1 133 ? 20.828 -6.355 -0.367 1 92.38 133 ARG A O 1
ATOM 1080 N N . ALA A 1 134 ? 21.641 -5.922 -2.393 1 95.75 134 ALA A N 1
ATOM 1081 C CA . ALA A 1 134 ? 21.031 -7.121 -2.961 1 95.75 134 ALA A CA 1
ATOM 1082 C C . ALA A 1 134 ? 21.781 -8.375 -2.527 1 95.75 134 ALA A C 1
ATOM 1084 O O . ALA A 1 134 ? 23.016 -8.414 -2.551 1 95.75 134 ALA A O 1
ATOM 1085 N N . ALA A 1 135 ? 21.016 -9.367 -2.123 1 96.44 135 ALA A N 1
ATOM 1086 C CA . ALA A 1 135 ? 21.562 -10.68 -1.748 1 96.44 135 ALA A CA 1
ATOM 1087 C C . ALA A 1 135 ? 21.078 -11.766 -2.709 1 96.44 135 ALA A C 1
ATOM 1089 O O . ALA A 1 135 ? 20.172 -11.539 -3.508 1 96.44 135 ALA A O 1
ATOM 1090 N N . ASP A 1 136 ? 21.781 -12.922 -2.6 1 97.44 136 ASP A N 1
ATOM 1091 C CA . ASP A 1 136 ? 21.344 -14.078 -3.381 1 97.44 136 ASP A CA 1
ATOM 1092 C C . ASP A 1 136 ? 19.906 -14.445 -3.068 1 97.44 136 ASP A C 1
ATOM 1094 O O . ASP A 1 136 ? 19.516 -14.539 -1.901 1 97.44 136 ASP A O 1
ATOM 1098 N N . GLY A 1 137 ? 19.156 -14.555 -4.102 1 97.62 137 GLY A N 1
ATOM 1099 C CA . GLY A 1 137 ? 17.781 -14.961 -3.914 1 97.62 137 GLY A CA 1
ATOM 1100 C C . GLY A 1 137 ? 16.812 -13.789 -3.93 1 97.62 137 GLY A C 1
ATOM 1101 O O . GLY A 1 137 ? 15.594 -13.992 -4.023 1 97.62 137 GLY A O 1
ATOM 1102 N N . ASP A 1 138 ? 17.297 -12.57 -3.902 1 98 138 ASP A N 1
ATOM 1103 C CA . ASP A 1 138 ? 16.422 -11.398 -3.902 1 98 138 ASP A CA 1
ATOM 1104 C C . ASP A 1 138 ? 15.812 -11.172 -5.281 1 98 138 ASP A C 1
ATOM 1106 O O . ASP A 1 138 ? 16.469 -11.367 -6.305 1 98 138 ASP A O 1
ATOM 1110 N N . VAL A 1 139 ? 14.609 -10.773 -5.258 1 98.12 139 VAL A N 1
ATOM 1111 C CA . VAL A 1 139 ? 14.031 -10.227 -6.48 1 98.12 139 VAL A CA 1
ATOM 1112 C C . VAL A 1 139 ? 14.5 -8.789 -6.68 1 98.12 139 VAL A C 1
ATOM 1114 O O . VAL A 1 139 ? 14.438 -7.973 -5.758 1 98.12 139 VAL A O 1
ATOM 1117 N N . VAL A 1 140 ? 14.977 -8.469 -7.938 1 97.12 140 VAL A N 1
ATOM 1118 C CA . VAL A 1 140 ? 15.609 -7.176 -8.148 1 97.12 140 VAL A CA 1
ATOM 1119 C C . VAL A 1 140 ? 15.125 -6.562 -9.453 1 97.12 140 VAL A C 1
ATOM 1121 O O . VAL A 1 140 ? 14.641 -7.273 -10.336 1 97.12 140 VAL A O 1
ATOM 1124 N N . ILE A 1 141 ? 15.148 -5.266 -9.453 1 94.56 141 ILE A N 1
ATOM 1125 C CA . ILE A 1 141 ? 15.188 -4.523 -10.711 1 94.56 141 ILE A CA 1
ATOM 1126 C C . ILE A 1 141 ? 16.641 -4.309 -11.133 1 94.56 141 ILE A C 1
ATOM 1128 O O . ILE A 1 141 ? 17.438 -3.775 -10.367 1 94.56 141 ILE A O 1
ATOM 1132 N N . ALA A 1 142 ? 16.906 -4.73 -12.359 1 93.69 142 ALA A N 1
ATOM 1133 C CA . ALA A 1 142 ? 18.297 -4.664 -12.82 1 93.69 142 ALA A CA 1
ATOM 1134 C C . ALA A 1 142 ? 18.359 -4.219 -14.281 1 93.69 142 ALA A C 1
ATOM 1136 O O . ALA A 1 142 ? 17.406 -4.379 -15.031 1 93.69 142 ALA A O 1
ATOM 1137 N N . ARG A 1 143 ? 19.422 -3.611 -14.586 1 91.31 143 ARG A N 1
ATOM 1138 C CA . ARG A 1 143 ? 19.797 -3.365 -15.969 1 91.31 143 ARG A CA 1
ATOM 1139 C C . ARG A 1 143 ? 20.812 -4.391 -16.453 1 91.31 143 ARG A C 1
ATOM 1141 O O . ARG A 1 143 ? 21.906 -4.504 -15.883 1 91.31 143 ARG A O 1
ATOM 1148 N N . VAL A 1 144 ? 20.391 -5.18 -17.453 1 91.88 144 VAL A N 1
ATOM 1149 C CA . VAL A 1 144 ? 21.281 -6.211 -17.984 1 91.88 144 VAL A CA 1
ATOM 1150 C C . VAL A 1 144 ? 21.406 -6.043 -19.5 1 91.88 144 VAL A C 1
ATOM 1152 O O . VAL A 1 144 ? 20.406 -6.02 -20.219 1 91.88 144 VAL A O 1
ATOM 1155 N N . ASP A 1 145 ? 22.672 -5.867 -19.797 1 90.75 145 ASP A N 1
ATOM 1156 C CA . ASP A 1 145 ? 22.984 -5.656 -21.203 1 90.75 145 ASP A CA 1
ATOM 1157 C C . ASP A 1 145 ? 22.156 -4.52 -21.797 1 90.75 145 ASP A C 1
ATOM 1159 O O . ASP A 1 145 ? 21.594 -4.648 -22.875 1 90.75 145 ASP A O 1
ATOM 1163 N N . GLY A 1 146 ? 21.828 -3.561 -20.984 1 84 146 GLY A N 1
ATOM 1164 C CA . GLY A 1 146 ? 21.203 -2.324 -21.438 1 84 146 GLY A CA 1
ATOM 1165 C C . GLY A 1 146 ? 19.703 -2.316 -21.25 1 84 146 GLY A C 1
ATOM 1166 O O . GLY A 1 146 ? 19.031 -1.308 -21.5 1 84 146 GLY A O 1
ATOM 1167 N N . GLU A 1 147 ? 19.234 -3.445 -20.781 1 86.56 147 GLU A N 1
ATOM 1168 C CA . GLU A 1 147 ? 17.781 -3.527 -20.641 1 86.56 147 GLU A CA 1
ATOM 1169 C C . GLU A 1 147 ? 17.375 -3.715 -19.188 1 86.56 147 GLU A C 1
ATOM 1171 O O . GLU A 1 147 ? 18.047 -4.445 -18.438 1 86.56 147 GLU A O 1
ATOM 1176 N N . MET A 1 148 ? 16.359 -3.072 -18.859 1 89.62 148 MET A N 1
ATOM 1177 C CA . MET A 1 148 ? 15.836 -3.225 -17.5 1 89.62 148 MET A CA 1
ATOM 1178 C C . MET A 1 148 ? 14.953 -4.469 -17.391 1 89.62 148 MET A C 1
ATOM 1180 O O . MET A 1 148 ? 14.188 -4.773 -18.297 1 89.62 148 MET A O 1
ATOM 1184 N N . THR A 1 149 ? 15.109 -5.164 -16.188 1 92.75 149 THR A N 1
ATOM 1185 C CA . THR A 1 149 ? 14.305 -6.371 -16 1 92.75 149 THR A CA 1
ATOM 1186 C C . THR A 1 149 ? 14.039 -6.613 -14.523 1 92.75 149 THR A C 1
ATOM 1188 O O . THR A 1 149 ? 14.719 -6.043 -13.664 1 92.75 149 THR A O 1
ATOM 1191 N N . LEU A 1 150 ? 13.008 -7.281 -14.297 1 96 150 LEU A N 1
ATOM 1192 C CA . LEU A 1 150 ? 12.656 -7.805 -12.984 1 96 150 LEU A CA 1
ATOM 1193 C C . LEU A 1 150 ? 12.914 -9.305 -12.914 1 96 150 LEU A C 1
ATOM 1195 O O . LEU A 1 150 ? 12.32 -10.078 -13.664 1 96 150 LEU A O 1
ATOM 1199 N N . LYS A 1 151 ? 13.859 -9.719 -12.102 1 97.81 151 LYS A N 1
ATOM 1200 C CA . LYS A 1 151 ? 14.234 -11.125 -11.961 1 97.81 151 LYS A CA 1
ATOM 1201 C C . LYS A 1 151 ? 14.773 -11.414 -10.562 1 97.81 151 LYS A C 1
ATOM 1203 O O . LYS A 1 151 ? 14.992 -10.492 -9.773 1 97.81 151 LYS A O 1
ATOM 1208 N N . THR A 1 152 ? 14.984 -12.664 -10.336 1 98.31 152 THR A N 1
ATOM 1209 C CA . THR A 1 152 ? 15.672 -13.078 -9.117 1 98.31 152 THR A CA 1
ATOM 1210 C C . THR A 1 152 ? 17.188 -13.062 -9.312 1 98.31 152 THR A C 1
ATOM 1212 O O . THR A 1 152 ? 17.688 -13.633 -10.281 1 98.31 152 THR A O 1
ATOM 1215 N N . LEU A 1 153 ? 17.875 -12.406 -8.383 1 98.19 153 LEU A N 1
ATOM 1216 C CA . LEU A 1 153 ? 19.344 -12.352 -8.414 1 98.19 153 LEU A CA 1
ATOM 1217 C C . LEU A 1 153 ? 19.938 -13.641 -7.863 1 98.19 153 LEU A C 1
ATOM 1219 O O . LEU A 1 153 ? 19.531 -14.109 -6.797 1 98.19 153 LEU A O 1
ATOM 1223 N N . ARG A 1 154 ? 20.797 -14.156 -8.641 1 97.94 154 ARG A N 1
ATOM 1224 C CA . ARG A 1 154 ? 21.531 -15.336 -8.188 1 97.94 154 ARG A CA 1
ATOM 1225 C C . ARG A 1 154 ? 23.031 -15.086 -8.227 1 97.94 154 ARG A C 1
ATOM 1227 O O . ARG A 1 154 ? 23.547 -14.469 -9.164 1 97.94 154 ARG A O 1
ATOM 1234 N N . ARG A 1 155 ? 23.594 -15.453 -7.148 1 95.25 155 ARG A N 1
ATOM 1235 C CA . ARG A 1 155 ? 25.047 -15.359 -7.012 1 95.25 155 ARG A CA 1
ATOM 1236 C C . ARG A 1 155 ? 25.641 -16.672 -6.504 1 95.25 155 ARG A C 1
ATOM 1238 O O . ARG A 1 155 ? 25.219 -17.188 -5.473 1 95.25 155 ARG A O 1
ATOM 1245 N N . ARG A 1 156 ? 26.469 -17.312 -7.312 1 92.12 156 ARG A N 1
ATOM 1246 C CA . ARG A 1 156 ? 27.172 -18.531 -6.922 1 92.12 156 ARG A CA 1
ATOM 1247 C C . ARG A 1 156 ? 28.578 -18.562 -7.516 1 92.12 156 ARG A C 1
ATOM 1249 O O . ARG A 1 156 ? 28.766 -18.344 -8.711 1 92.12 156 ARG A O 1
ATOM 1256 N N . ASN A 1 157 ? 29.562 -19.031 -6.75 1 91.75 157 ASN A N 1
ATOM 1257 C CA . ASN A 1 157 ? 30.938 -19.219 -7.207 1 91.75 157 ASN A CA 1
ATOM 1258 C C . ASN A 1 157 ? 31.422 -18.047 -8.047 1 91.75 157 ASN A C 1
ATOM 1260 O O . ASN A 1 157 ? 31.938 -18.219 -9.148 1 91.75 157 ASN A O 1
ATOM 1264 N N . GLN A 1 158 ? 31.188 -16.812 -7.672 1 88.31 158 GLN A N 1
ATOM 1265 C CA . GLN A 1 158 ? 31.641 -15.562 -8.289 1 88.31 158 GLN A CA 1
ATOM 1266 C C . GLN A 1 158 ? 30.875 -15.273 -9.57 1 88.31 158 GLN A C 1
ATOM 1268 O O . GLN A 1 158 ? 31.266 -14.406 -10.359 1 88.31 158 GLN A O 1
ATOM 1273 N N . GLN A 1 159 ? 29.875 -16.094 -9.766 1 93.38 159 GLN A N 1
ATOM 1274 C CA . GLN A 1 159 ? 29 -15.836 -10.906 1 93.38 159 GLN A CA 1
ATOM 1275 C C . GLN A 1 159 ? 27.688 -15.203 -10.453 1 93.38 159 GLN A C 1
ATOM 1277 O O . GLN A 1 159 ? 27.141 -15.586 -9.422 1 93.38 159 GLN A O 1
ATOM 1282 N N . THR A 1 160 ? 27.312 -14.219 -11.258 1 96 160 THR A N 1
ATOM 1283 C CA . THR A 1 160 ? 26.031 -13.555 -11.016 1 96 160 THR A CA 1
ATOM 1284 C C . THR A 1 160 ? 25.141 -13.633 -12.242 1 96 160 THR A C 1
ATOM 1286 O O . THR A 1 160 ? 25.594 -13.383 -13.367 1 96 160 THR A O 1
ATOM 1289 N N . TRP A 1 161 ? 23.922 -14.07 -12.023 1 97.38 161 TRP A N 1
ATOM 1290 C CA . TRP A 1 161 ? 22.969 -14.094 -13.117 1 97.38 161 TRP A CA 1
ATOM 1291 C C . TRP A 1 161 ? 21.547 -13.82 -12.609 1 97.38 161 TRP A C 1
ATOM 1293 O O . TRP A 1 161 ? 21.359 -13.594 -11.414 1 97.38 161 TRP A O 1
ATOM 1303 N N . LEU A 1 162 ? 20.656 -13.711 -13.523 1 97.81 162 LEU A N 1
ATOM 1304 C CA . LEU A 1 162 ? 19.266 -13.422 -13.195 1 97.81 162 LEU A CA 1
ATOM 1305 C C . LEU A 1 162 ? 18.359 -14.586 -13.578 1 97.81 162 LEU A C 1
ATOM 1307 O O . LEU A 1 162 ? 18.453 -15.109 -14.695 1 97.81 162 LEU A O 1
ATOM 1311 N N . GLU A 1 163 ? 17.484 -14.938 -12.633 1 98.25 163 GLU A N 1
ATOM 1312 C CA . GLU A 1 163 ? 16.562 -16.047 -12.883 1 98.25 163 GLU A CA 1
ATOM 1313 C C . GLU A 1 163 ? 15.117 -15.562 -12.93 1 98.25 163 GLU A C 1
ATOM 1315 O O . GLU A 1 163 ? 14.633 -14.945 -11.984 1 98.25 163 GLU A O 1
ATOM 1320 N N . PRO A 1 164 ? 14.469 -15.828 -14.062 1 97.75 164 PRO A N 1
ATOM 1321 C CA . PRO A 1 164 ? 13.016 -15.617 -14.055 1 97.75 164 PRO A CA 1
ATOM 1322 C C . PRO A 1 164 ? 12.281 -16.609 -13.164 1 97.75 164 PRO A C 1
ATOM 1324 O O . PRO A 1 164 ? 12.859 -17.625 -12.742 1 97.75 164 PRO A O 1
ATOM 1327 N N . ALA A 1 165 ? 11.086 -16.297 -12.727 1 96.31 165 ALA A N 1
ATOM 1328 C CA . ALA A 1 165 ? 10.195 -17.234 -12.062 1 96.31 165 ALA A CA 1
ATOM 1329 C C . ALA A 1 165 ? 9.047 -17.656 -12.977 1 96.31 165 ALA A C 1
ATOM 1331 O O . ALA A 1 165 ? 7.879 -17.438 -12.672 1 96.31 165 ALA A O 1
ATOM 1332 N N . ASN A 1 166 ? 9.328 -18.125 -14.023 1 95.38 166 ASN A N 1
ATOM 1333 C CA . ASN A 1 166 ? 8.492 -18.672 -15.078 1 95.38 166 ASN A CA 1
ATOM 1334 C C . ASN A 1 166 ? 9.258 -19.688 -15.93 1 95.38 166 ASN A C 1
ATOM 1336 O O . ASN A 1 166 ? 10.258 -19.344 -16.562 1 95.38 166 ASN A O 1
ATOM 1340 N N . SER A 1 167 ? 8.766 -20.828 -15.898 1 95.12 167 SER A N 1
ATOM 1341 C CA . SER A 1 167 ? 9.477 -21.938 -16.531 1 95.12 167 SER A CA 1
ATOM 1342 C C . SER A 1 167 ? 9.586 -21.734 -18.047 1 95.12 167 SER A C 1
ATOM 1344 O O . SER A 1 167 ? 10.398 -22.375 -18.703 1 95.12 167 SER A O 1
ATOM 1346 N N . ARG A 1 168 ? 8.828 -20.844 -18.562 1 96 168 ARG A N 1
ATOM 1347 C CA . ARG A 1 168 ? 8.859 -20.562 -20 1 96 168 ARG A CA 1
ATOM 1348 C C . ARG A 1 168 ? 10.07 -19.703 -20.359 1 96 168 ARG A C 1
ATOM 1350 O O . ARG A 1 168 ? 10.359 -19.484 -21.531 1 96 168 ARG A O 1
ATOM 1357 N N . TYR A 1 169 ? 10.766 -19.141 -19.406 1 96.69 169 TYR A N 1
ATOM 1358 C CA . TYR A 1 169 ? 11.906 -18.266 -19.625 1 96.69 169 TYR A CA 1
ATOM 1359 C C . TYR A 1 169 ? 13.203 -18.906 -19.156 1 96.69 169 TYR A C 1
ATOM 1361 O O . TYR A 1 169 ? 13.195 -19.703 -18.219 1 96.69 169 TYR A O 1
ATOM 1369 N N . SER A 1 170 ? 14.289 -18.5 -19.734 1 96.56 170 SER A N 1
ATOM 1370 C CA . SER A 1 170 ? 15.609 -19 -19.359 1 96.56 170 SER A CA 1
ATOM 1371 C C . SER A 1 170 ? 16.359 -18 -18.484 1 96.56 170 SER A C 1
ATOM 1373 O O . SER A 1 170 ? 16.125 -16.797 -18.578 1 96.56 170 SER A O 1
ATOM 1375 N N . PRO A 1 171 ? 17.234 -18.578 -17.703 1 97.19 171 PRO A N 1
ATOM 1376 C CA . PRO A 1 171 ? 18.109 -17.656 -16.969 1 97.19 171 PRO A CA 1
ATOM 1377 C C . PRO A 1 171 ? 18.891 -16.719 -17.875 1 97.19 171 PRO A C 1
ATOM 1379 O O . PRO A 1 171 ? 19.172 -17.062 -19.031 1 97.19 171 PRO A O 1
ATOM 1382 N N . ILE A 1 172 ? 19.156 -15.539 -17.297 1 96.25 172 ILE A N 1
ATOM 1383 C CA . ILE A 1 172 ? 19.922 -14.539 -18.047 1 96.25 172 ILE A CA 1
ATOM 1384 C C . ILE A 1 172 ? 21.344 -14.445 -17.484 1 96.25 172 ILE A C 1
ATOM 1386 O O . ILE A 1 172 ? 21.531 -14.086 -16.328 1 96.25 172 ILE A O 1
ATOM 1390 N N . HIS A 1 173 ? 22.297 -14.703 -18.297 1 96.19 173 HIS A N 1
ATOM 1391 C CA . HIS A 1 173 ? 23.703 -14.508 -17.969 1 96.19 173 HIS A CA 1
ATOM 1392 C C . HIS A 1 173 ? 24.25 -13.258 -18.641 1 96.19 173 HIS A C 1
ATOM 1394 O O . HIS A 1 173 ? 24.328 -13.188 -19.875 1 96.19 173 HIS A O 1
ATOM 1400 N N . PRO A 1 174 ? 24.562 -12.344 -17.734 1 94.75 174 PRO A N 1
ATOM 1401 C CA . PRO A 1 174 ? 25.016 -11.078 -18.312 1 94.75 174 PRO A CA 1
ATOM 1402 C C . PRO A 1 174 ? 26.219 -11.25 -19.234 1 94.75 174 PRO A C 1
ATOM 1404 O O . PRO A 1 174 ? 27.156 -11.969 -18.891 1 94.75 174 PRO A O 1
ATOM 1407 N N . ALA A 1 175 ? 26.188 -10.555 -20.391 1 92.62 175 ALA A N 1
ATOM 1408 C CA . ALA A 1 175 ? 27.281 -10.586 -21.344 1 92.62 175 ALA A CA 1
ATOM 1409 C C . ALA A 1 175 ? 28.188 -9.367 -21.172 1 92.62 175 ALA A C 1
ATOM 1411 O O . ALA A 1 175 ? 29.422 -9.484 -21.203 1 92.62 175 ALA A O 1
ATOM 1412 N N . SER A 1 176 ? 27.594 -8.188 -21.047 1 89.94 176 SER A N 1
ATOM 1413 C CA . SER A 1 176 ? 28.359 -6.949 -21.031 1 89.94 176 SER A CA 1
ATOM 1414 C C . SER A 1 176 ? 28.312 -6.305 -19.641 1 89.94 176 SER A C 1
ATOM 1416 O O . SER A 1 176 ? 29.219 -5.551 -19.281 1 89.94 176 SER A O 1
ATOM 1418 N N . GLY A 1 177 ? 27.203 -6.613 -18.938 1 91.31 177 GLY A N 1
ATOM 1419 C CA . GL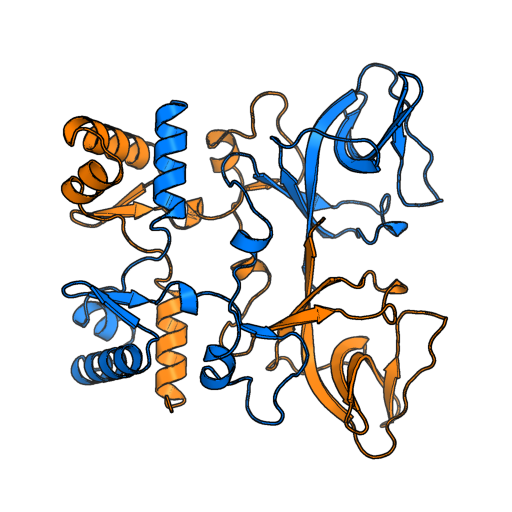Y A 1 177 ? 27.172 -6.008 -17.625 1 91.31 177 GLY A CA 1
ATOM 1420 C C . GLY A 1 177 ? 25.844 -6.215 -16.906 1 91.31 177 GLY A C 1
ATOM 1421 O O . GLY A 1 177 ? 24.812 -6.465 -17.547 1 91.31 177 GLY A O 1
ATOM 1422 N N . LEU A 1 178 ? 25.922 -6.184 -15.609 1 92.94 178 LEU A N 1
ATOM 1423 C CA . LEU A 1 178 ? 24.766 -6.289 -14.742 1 92.94 178 LEU A CA 1
ATOM 1424 C C . LEU A 1 178 ? 24.812 -5.234 -13.641 1 92.94 178 LEU A C 1
ATOM 1426 O O . LEU A 1 178 ? 25.812 -5.113 -12.93 1 92.94 178 LEU A O 1
ATOM 1430 N N . GLU A 1 179 ? 23.812 -4.414 -13.672 1 92.38 179 GLU A N 1
ATOM 1431 C CA . GLU A 1 179 ? 23.656 -3.41 -12.617 1 92.38 179 GLU A CA 1
ATOM 1432 C C . GLU A 1 179 ? 22.328 -3.584 -11.875 1 92.38 179 GLU A C 1
ATOM 1434 O O . GLU A 1 179 ? 21.266 -3.539 -12.477 1 92.38 179 GLU A O 1
ATOM 1439 N N . VAL A 1 180 ? 22.438 -3.777 -10.594 1 93.69 180 VAL A N 1
ATOM 1440 C CA . VAL A 1 180 ? 21.234 -3.846 -9.773 1 93.69 180 VAL A CA 1
ATOM 1441 C C . VAL A 1 180 ? 20.766 -2.434 -9.438 1 93.69 180 VAL A C 1
ATOM 1443 O O . VAL A 1 180 ? 21.5 -1.658 -8.812 1 93.69 180 VAL A O 1
ATOM 1446 N N . LEU A 1 181 ? 19.594 -2.104 -9.812 1 89.69 181 LEU A N 1
ATOM 1447 C CA . LEU A 1 181 ? 19.047 -0.769 -9.602 1 89.69 181 LEU A CA 1
ATOM 1448 C C . LEU A 1 181 ? 18.328 -0.679 -8.266 1 89.69 181 LEU A C 1
ATOM 1450 O O . LEU A 1 181 ? 18.156 0.413 -7.715 1 89.69 181 LEU A O 1
ATOM 1454 N N . GLY A 1 182 ? 17.844 -1.822 -7.773 1 93 182 GLY A N 1
ATOM 1455 C CA . GLY A 1 182 ? 17.188 -1.876 -6.469 1 93 182 GLY A CA 1
ATOM 1456 C C . GLY A 1 182 ? 16.641 -3.248 -6.133 1 93 182 GLY A C 1
ATOM 1457 O O . GLY A 1 182 ? 16.531 -4.113 -7.008 1 93 182 GLY A O 1
ATOM 1458 N N . VAL A 1 183 ? 16.328 -3.402 -4.832 1 96.31 183 VAL A N 1
ATOM 1459 C CA . VAL A 1 183 ? 15.758 -4.648 -4.332 1 96.31 183 VAL A CA 1
ATOM 1460 C C . VAL A 1 183 ? 14.25 -4.492 -4.152 1 96.31 183 VAL A C 1
ATOM 1462 O O . VAL A 1 183 ? 13.789 -3.484 -3.615 1 96.31 183 VAL A O 1
ATOM 1465 N N . VAL A 1 184 ? 13.547 -5.484 -4.688 1 96.94 184 VAL A N 1
ATOM 1466 C CA . VAL A 1 184 ? 12.102 -5.488 -4.473 1 96.94 184 VAL A CA 1
ATOM 1467 C C . VAL A 1 184 ? 11.797 -5.859 -3.023 1 96.94 184 VAL A C 1
ATOM 1469 O O . VAL A 1 184 ? 12.133 -6.957 -2.574 1 96.94 184 VAL A O 1
ATOM 1472 N N . VAL A 1 185 ? 11.086 -4.93 -2.365 1 97.25 185 VAL A N 1
ATOM 1473 C CA . VAL A 1 185 ? 10.852 -5.156 -0.943 1 97.25 185 VAL A CA 1
ATOM 1474 C C . VAL A 1 185 ? 9.359 -5.344 -0.688 1 97.25 185 VAL A C 1
ATOM 1476 O O . VAL A 1 185 ? 8.953 -5.668 0.429 1 97.25 185 VAL A O 1
ATOM 1479 N N . GLY A 1 186 ? 8.578 -5.152 -1.737 1 97.56 186 GLY A N 1
ATOM 1480 C CA . GLY A 1 186 ? 7.137 -5.312 -1.582 1 97.56 186 GLY A CA 1
ATOM 1481 C C . GLY A 1 186 ? 6.406 -5.434 -2.904 1 97.56 186 GLY A C 1
ATOM 1482 O O . GLY A 1 186 ? 6.973 -5.152 -3.963 1 97.56 186 GLY A O 1
ATOM 1483 N N . LEU A 1 187 ? 5.215 -5.863 -2.85 1 97.5 187 LEU A N 1
ATOM 1484 C CA . LEU A 1 187 ? 4.316 -6.031 -3.986 1 97.5 187 LEU A CA 1
ATOM 1485 C C . LEU A 1 187 ? 2.902 -5.574 -3.637 1 97.5 187 LEU A C 1
ATOM 1487 O O . LEU A 1 187 ? 2.4 -5.875 -2.551 1 97.5 187 LEU A O 1
ATOM 1491 N N . VAL A 1 188 ? 2.398 -4.832 -4.527 1 96.75 188 VAL A N 1
ATOM 1492 C CA . VAL A 1 188 ? 1.026 -4.352 -4.406 1 96.75 188 VAL A CA 1
ATOM 1493 C C . VAL A 1 188 ? 0.223 -4.758 -5.637 1 96.75 188 VAL A C 1
ATOM 1495 O O . VAL A 1 188 ? 0.678 -4.582 -6.77 1 96.75 188 VAL A O 1
ATOM 1498 N N . ARG A 1 189 ? -0.91 -5.371 -5.418 1 97.69 189 ARG A N 1
ATOM 1499 C CA . ARG A 1 189 ? -1.818 -5.773 -6.488 1 97.69 189 ARG A CA 1
ATOM 1500 C C . ARG A 1 189 ? -3.211 -5.191 -6.27 1 97.69 189 ARG A C 1
ATOM 1502 O O . ARG A 1 189 ? -3.756 -5.27 -5.168 1 97.69 189 ARG A O 1
ATOM 1509 N N . LYS A 1 190 ? -3.717 -4.57 -7.305 1 96.62 190 LYS A N 1
ATOM 1510 C CA . LYS A 1 190 ? -5.094 -4.09 -7.277 1 96.62 190 LYS A CA 1
ATOM 1511 C C . LYS A 1 190 ? -5.996 -4.945 -8.156 1 96.62 190 LYS A C 1
ATOM 1513 O O . LYS A 1 190 ? -5.672 -5.207 -9.32 1 96.62 190 LYS A O 1
ATOM 1518 N N . TYR A 1 191 ? -7.055 -5.367 -7.523 1 94.38 191 TYR A N 1
ATOM 1519 C CA . TYR A 1 191 ? -7.984 -6.207 -8.273 1 94.38 191 TYR A CA 1
ATOM 1520 C C . TYR A 1 191 ? -9.078 -5.363 -8.914 1 94.38 191 TYR A C 1
ATOM 1522 O O . TYR A 1 191 ? -9.445 -4.305 -8.398 1 94.38 191 TYR A O 1
ATOM 1530 N N . MET B 1 1 ? -21.062 6.418 20.281 1 37.66 1 MET B N 1
ATOM 1531 C CA . MET B 1 1 ? -21.172 5.871 18.938 1 37.66 1 MET B CA 1
ATOM 1532 C C . MET B 1 1 ? -21.328 6.984 17.906 1 37.66 1 MET B C 1
ATOM 1534 O O . MET B 1 1 ? -22.109 7.922 18.125 1 37.66 1 MET B O 1
ATOM 1538 N N . ILE B 1 2 ? -20.328 7.164 17.141 1 48.62 2 ILE B N 1
ATOM 1539 C CA . ILE B 1 2 ? -20.5 8.289 16.219 1 48.62 2 ILE B CA 1
ATOM 1540 C C . ILE B 1 2 ? -21.594 7.953 15.211 1 48.62 2 ILE B C 1
ATOM 1542 O O . ILE B 1 2 ? -21.781 6.789 14.852 1 48.62 2 ILE B O 1
ATOM 1546 N N . THR B 1 3 ? -22.531 8.898 15.094 1 55.5 3 THR B N 1
ATOM 1547 C CA . THR B 1 3 ? -23.625 8.742 14.148 1 55.5 3 THR B CA 1
ATOM 1548 C C . THR B 1 3 ? -23.094 8.57 12.727 1 55.5 3 THR B C 1
ATOM 1550 O O . THR B 1 3 ? -21.906 8.766 12.477 1 55.5 3 THR B O 1
ATOM 1553 N N . LEU B 1 4 ? -24 8.055 11.906 1 51.22 4 LEU B N 1
ATOM 1554 C CA . LEU B 1 4 ? -23.641 7.906 10.5 1 51.22 4 LEU B CA 1
ATOM 1555 C C . LEU B 1 4 ? -23.156 9.227 9.914 1 51.22 4 LEU B C 1
ATOM 1557 O O . LEU B 1 4 ? -22.188 9.258 9.164 1 51.22 4 LEU B O 1
ATOM 1561 N N . ARG B 1 5 ? -23.891 10.289 10.227 1 55.22 5 ARG B N 1
ATOM 1562 C CA . ARG B 1 5 ? -23.547 11.602 9.711 1 55.22 5 ARG B CA 1
ATOM 1563 C C . ARG B 1 5 ? -22.172 12.047 10.219 1 55.22 5 ARG B C 1
ATOM 1565 O O . ARG B 1 5 ? -21.391 12.625 9.477 1 55.22 5 ARG B O 1
ATOM 1572 N N . GLN B 1 6 ? -21.906 11.719 11.422 1 51.53 6 GLN B N 1
ATOM 1573 C CA . GLN B 1 6 ? -20.609 12.062 12.008 1 51.53 6 GLN B CA 1
ATOM 1574 C C . GLN B 1 6 ? -19.484 11.234 11.391 1 51.53 6 GLN B C 1
ATOM 1576 O O . GLN B 1 6 ? -18.391 11.742 11.164 1 51.53 6 GLN B O 1
ATOM 1581 N N . LYS B 1 7 ? -19.797 10.062 11.102 1 50.44 7 LYS B N 1
ATOM 1582 C CA . LYS B 1 7 ? -18.844 9.195 10.422 1 50.44 7 LYS B CA 1
ATOM 1583 C C . LYS B 1 7 ? -18.516 9.727 9.031 1 50.44 7 LYS B C 1
ATOM 1585 O O . LYS B 1 7 ? -17.359 9.719 8.625 1 50.44 7 LYS B O 1
ATOM 1590 N N . GLU B 1 8 ? -19.516 10.125 8.328 1 53.75 8 GLU B N 1
ATOM 1591 C CA . GLU B 1 8 ? -19.328 10.711 7.004 1 53.75 8 GLU B CA 1
ATOM 1592 C C . GLU B 1 8 ? -18.484 11.969 7.074 1 53.75 8 GLU B C 1
ATOM 1594 O O . GLU B 1 8 ? -17.625 12.195 6.219 1 53.75 8 GLU B O 1
ATOM 1599 N N . PHE B 1 9 ? -18.891 12.773 8.125 1 57.75 9 PHE B N 1
ATOM 1600 C CA . PHE B 1 9 ? -18.109 13.984 8.359 1 57.75 9 PHE B CA 1
ATOM 1601 C C . PHE B 1 9 ? -16.641 13.648 8.602 1 57.75 9 PHE B C 1
ATOM 1603 O O . PHE B 1 9 ? -15.75 14.242 7.988 1 57.75 9 PHE B O 1
ATOM 1610 N N . LEU B 1 10 ? -16.312 12.711 9.43 1 55.69 10 LEU B N 1
ATOM 1611 C CA . LEU B 1 10 ? -14.953 12.297 9.719 1 55.69 10 LEU B CA 1
ATOM 1612 C C . LEU B 1 10 ? -14.258 11.773 8.461 1 55.69 10 LEU B C 1
ATOM 1614 O O . LEU B 1 10 ? -13.102 12.117 8.203 1 55.69 10 LEU B O 1
ATOM 1618 N N . GLN B 1 11 ? -14.977 11.039 7.688 1 52.53 11 GLN B N 1
ATOM 1619 C CA . GLN B 1 11 ? -14.422 10.523 6.438 1 52.53 11 GLN B CA 1
ATOM 1620 C C . GLN B 1 11 ? -14.023 11.664 5.504 1 52.53 11 GLN B C 1
ATOM 1622 O O . GLN B 1 11 ? -12.961 11.617 4.883 1 52.53 11 GLN B O 1
ATOM 1627 N N . GLN B 1 12 ? -14.836 12.664 5.449 1 55.09 12 GLN B N 1
ATOM 1628 C CA . GLN B 1 12 ? -14.555 13.836 4.621 1 55.09 12 GLN B CA 1
ATOM 1629 C C . GLN B 1 12 ? -13.305 14.562 5.109 1 55.09 12 GLN B C 1
ATOM 1631 O O . GLN B 1 12 ? -12.492 15.023 4.305 1 55.09 12 GLN B O 1
ATOM 1636 N N . LEU B 1 13 ? -13.227 14.727 6.441 1 59.41 13 LEU B N 1
ATOM 1637 C CA . LEU B 1 13 ? -12.07 15.398 7.012 1 59.41 13 LEU B CA 1
ATOM 1638 C C . LEU B 1 13 ? -10.781 14.648 6.672 1 59.41 13 LEU B C 1
ATOM 1640 O O . LEU B 1 13 ? -9.789 15.258 6.273 1 59.41 13 LEU B O 1
ATOM 1644 N N . ILE B 1 14 ? -10.758 13.375 6.855 1 54.47 14 ILE B N 1
ATOM 1645 C CA . ILE B 1 14 ? -9.586 12.539 6.617 1 54.47 14 ILE B CA 1
ATOM 1646 C C . ILE B 1 14 ? -9.18 12.625 5.148 1 54.47 14 ILE B C 1
ATOM 1648 O O . ILE B 1 14 ? -7.996 12.773 4.832 1 54.47 14 ILE B O 1
ATOM 1652 N N . GLU B 1 15 ? -10.117 12.539 4.262 1 51.03 15 GLU B N 1
ATOM 1653 C CA . GLU B 1 15 ? -9.859 12.57 2.826 1 51.03 15 GLU B CA 1
ATOM 1654 C C . GLU B 1 15 ? -9.289 13.914 2.396 1 51.03 15 GLU B C 1
ATOM 1656 O O . GLU B 1 15 ? -8.422 13.984 1.519 1 51.03 15 GLU B O 1
ATOM 1661 N N . THR B 1 16 ? -9.773 14.953 3.041 1 52.81 16 THR B N 1
ATOM 1662 C CA . THR B 1 16 ? -9.422 16.297 2.611 1 52.81 16 THR B CA 1
ATOM 1663 C C . THR B 1 16 ? -8.133 16.766 3.281 1 52.81 16 THR B C 1
ATOM 1665 O O . THR B 1 16 ? -7.309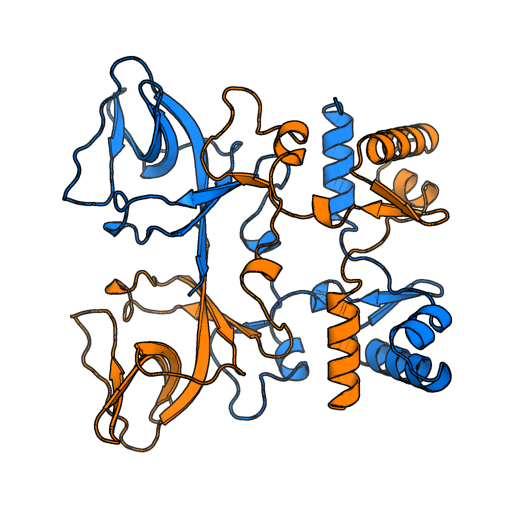 17.438 2.656 1 52.81 16 THR B O 1
ATOM 1668 N N . TYR B 1 17 ? -7.98 16.469 4.453 1 51.81 17 TYR B N 1
ATOM 1669 C CA . TYR B 1 17 ? -6.938 17.141 5.207 1 51.81 17 TYR B CA 1
ATOM 1670 C C . TYR B 1 17 ? -5.922 16.156 5.762 1 51.81 17 TYR B C 1
ATOM 1672 O O . TYR B 1 17 ? -5.07 16.516 6.578 1 51.81 17 TYR B O 1
ATOM 1680 N N . GLY B 1 18 ? -5.867 15.156 5.594 1 52.38 18 GLY B N 1
ATOM 1681 C CA . GLY B 1 18 ? -4.98 14.141 6.145 1 52.38 18 GLY B CA 1
ATOM 1682 C C . GLY B 1 18 ? -3.52 14.547 6.109 1 52.38 18 GLY B C 1
ATOM 1683 O O . GLY B 1 18 ? -2.674 13.898 6.727 1 52.38 18 GLY B O 1
ATOM 1684 N N . SER B 1 19 ? -2.99 15.523 5.406 1 53.78 19 SER B N 1
ATOM 1685 C CA . SER B 1 19 ? -1.587 15.93 5.418 1 53.78 19 SER B CA 1
ATOM 1686 C C . SER B 1 19 ? -1.341 17.031 6.438 1 53.78 19 SER B C 1
ATOM 1688 O O . SER B 1 19 ? -2.137 17.969 6.551 1 53.78 19 SER B O 1
ATOM 1690 N N . THR B 1 20 ? -0.607 16.922 7.559 1 53.66 20 THR B N 1
ATOM 1691 C CA . THR B 1 20 ? -0.396 17.781 8.719 1 53.66 20 THR B CA 1
ATOM 1692 C C . THR B 1 20 ? 0.613 18.891 8.398 1 53.66 20 THR B C 1
ATOM 1694 O O . THR B 1 20 ? 1.657 18.625 7.801 1 53.66 20 THR B O 1
ATOM 1697 N N . PRO B 1 21 ? 0.19 20.219 8.625 1 60.62 21 PRO B N 1
ATOM 1698 C CA . PRO B 1 21 ? 1.18 21.281 8.492 1 60.62 21 PRO B CA 1
ATOM 1699 C C . PRO B 1 21 ? 2.377 21.094 9.422 1 60.62 21 PRO B C 1
ATOM 1701 O O . PRO B 1 21 ? 2.246 20.5 10.492 1 60.62 21 PRO B O 1
ATOM 1704 N N . LEU B 1 22 ? 3.602 21.578 8.961 1 69.19 22 LEU B N 1
ATOM 1705 C CA . LEU B 1 22 ? 4.812 21.562 9.781 1 69.19 22 LEU B CA 1
ATOM 1706 C C . LEU B 1 22 ? 4.688 22.516 10.961 1 69.19 22 LEU B C 1
ATOM 1708 O O . LEU B 1 22 ? 4.016 23.547 10.875 1 69.19 22 LEU B O 1
ATOM 1712 N N . PRO B 1 23 ? 5.207 22.125 12.125 1 70.88 23 PRO B N 1
ATOM 1713 C CA . PRO B 1 23 ? 5.223 23.047 13.266 1 70.88 23 PRO B CA 1
ATOM 1714 C C . PRO B 1 23 ? 5.961 24.344 12.969 1 70.88 23 PRO B C 1
ATOM 1716 O O . PRO B 1 23 ? 6.645 24.453 11.945 1 70.88 23 PRO B O 1
ATOM 1719 N N . PRO B 1 24 ? 5.703 25.422 13.867 1 75.12 24 PRO B N 1
ATOM 1720 C CA . PRO B 1 24 ? 6.457 26.672 13.703 1 75.12 24 PRO B CA 1
ATOM 1721 C C . PRO B 1 24 ? 7.965 26.453 13.656 1 75.12 24 PRO B C 1
ATOM 1723 O O . PRO B 1 24 ? 8.469 25.484 14.234 1 75.12 24 PRO B O 1
ATOM 1726 N N . ILE B 1 25 ? 8.633 27.391 13 1 80.5 25 ILE B N 1
ATOM 1727 C CA . ILE B 1 25 ? 10.07 27.281 12.75 1 80.5 25 ILE B CA 1
ATOM 1728 C C . ILE B 1 25 ? 10.812 27.125 14.07 1 80.5 25 ILE B C 1
ATOM 1730 O O . ILE B 1 25 ? 11.766 26.359 14.164 1 80.5 25 ILE B O 1
ATOM 1734 N N . ARG B 1 26 ? 10.359 27.812 15.141 1 82.44 26 ARG B N 1
ATOM 1735 C CA . ARG B 1 26 ? 10.992 27.719 16.453 1 82.44 26 ARG B CA 1
ATOM 1736 C C . ARG B 1 26 ? 10.938 26.281 16.984 1 82.44 26 ARG B C 1
ATOM 1738 O O . ARG B 1 26 ? 11.922 25.766 17.5 1 82.44 26 ARG B O 1
ATOM 1745 N N . THR B 1 27 ? 9.805 25.734 16.828 1 79.38 27 THR B N 1
ATOM 1746 C CA . THR B 1 27 ? 9.609 24.375 17.281 1 79.38 27 THR B CA 1
ATOM 1747 C C . THR B 1 27 ? 10.453 23.406 16.469 1 79.38 27 THR B C 1
ATOM 1749 O O . THR B 1 27 ? 11.078 22.484 17.031 1 79.38 27 THR B O 1
ATOM 1752 N N . LEU B 1 28 ? 10.414 23.562 15.148 1 77.19 28 LEU B N 1
ATOM 1753 C CA . LEU B 1 28 ? 11.211 22.719 14.266 1 77.19 28 LEU B CA 1
ATOM 1754 C C . LEU B 1 28 ? 12.695 22.812 14.617 1 77.19 28 LEU B C 1
ATOM 1756 O O . LEU B 1 28 ? 13.391 21.797 14.672 1 77.19 28 LEU B O 1
ATOM 1760 N N . ALA B 1 29 ? 13.148 24.062 14.898 1 81.12 29 ALA B N 1
ATOM 1761 C CA . ALA B 1 29 ? 14.547 24.297 15.25 1 81.12 29 ALA B CA 1
ATOM 1762 C C . ALA B 1 29 ? 14.922 23.531 16.516 1 81.12 29 ALA B C 1
ATOM 1764 O O . ALA B 1 29 ? 15.977 22.906 16.594 1 81.12 29 ALA B O 1
ATOM 1765 N N . GLN B 1 30 ? 14.047 23.594 17.453 1 80.25 30 GLN B N 1
ATOM 1766 C CA . GLN B 1 30 ? 14.273 22.906 18.734 1 80.25 30 GLN B CA 1
ATOM 1767 C C . GLN B 1 30 ? 14.273 21.391 18.547 1 80.25 30 GLN B C 1
ATOM 1769 O O . GLN B 1 30 ? 15.18 20.703 19.016 1 80.25 30 GLN B O 1
ATOM 1774 N N . GLU B 1 31 ? 13.273 20.938 17.812 1 71.75 31 GLU B N 1
ATOM 1775 C CA . GLU B 1 31 ? 13.109 19.5 17.656 1 71.75 31 GLU B CA 1
ATOM 1776 C C . GLU B 1 31 ? 14.242 18.891 16.844 1 71.75 31 GLU B C 1
ATOM 1778 O O . GLU B 1 31 ? 14.648 17.75 17.078 1 71.75 31 GLU B O 1
ATOM 1783 N N . LEU B 1 32 ? 14.68 19.672 15.914 1 69.56 32 LEU B N 1
ATOM 1784 C CA . LEU B 1 32 ? 15.695 19.172 15.008 1 69.56 32 LEU B CA 1
ATOM 1785 C C . LEU B 1 32 ? 17.094 19.562 15.477 1 69.56 32 LEU B C 1
ATOM 1787 O O . LEU B 1 32 ? 18.094 19.172 14.859 1 69.56 32 LEU B O 1
ATOM 1791 N N . ASP B 1 33 ? 17.078 20.234 16.578 1 77.5 33 ASP B N 1
ATOM 1792 C CA . ASP B 1 33 ? 18.328 20.703 17.141 1 77.5 33 ASP B CA 1
ATOM 1793 C C . ASP B 1 33 ? 19.156 21.469 16.109 1 77.5 33 ASP B C 1
ATOM 1795 O O . ASP B 1 33 ? 20.312 21.125 15.859 1 77.5 33 ASP B O 1
ATOM 1799 N N . GLN B 1 34 ? 18.531 22.359 15.43 1 79 34 GLN B N 1
ATOM 1800 C CA . GLN B 1 34 ? 19.125 23.234 14.43 1 79 34 GLN B CA 1
ATOM 1801 C C . GLN B 1 34 ? 18.844 24.703 14.75 1 79 34 GLN B C 1
ATOM 1803 O O . GLN B 1 34 ? 17.906 25.031 15.469 1 79 34 GLN B O 1
ATOM 1808 N N . HIS B 1 35 ? 19.797 25.547 14.289 1 86.38 35 HIS B N 1
ATOM 1809 C CA . HIS B 1 35 ? 19.547 26.984 14.398 1 86.38 35 HIS B CA 1
ATOM 1810 C C . HIS B 1 35 ? 18.328 27.406 13.594 1 86.38 35 HIS B C 1
ATOM 1812 O O . HIS B 1 35 ? 18.094 26.875 12.5 1 86.38 35 HIS B O 1
ATOM 1818 N N . ARG B 1 36 ? 17.609 28.312 14.211 1 87.25 36 ARG B N 1
ATOM 1819 C CA . ARG B 1 36 ? 16.375 28.797 13.594 1 87.25 36 ARG B CA 1
ATOM 1820 C C . ARG B 1 36 ? 16.641 29.328 12.188 1 87.25 36 ARG B C 1
ATOM 1822 O O . ARG B 1 36 ? 15.844 29.094 11.273 1 87.25 36 ARG B O 1
ATOM 1829 N N . THR B 1 37 ? 17.781 29.984 12.062 1 89.25 37 THR B N 1
ATOM 1830 C CA . THR B 1 37 ? 18.109 30.562 10.766 1 89.25 37 THR B CA 1
ATOM 1831 C C . THR B 1 37 ? 18.344 29.469 9.734 1 89.25 37 THR B C 1
ATOM 1833 O O . THR B 1 37 ? 17.953 29.609 8.57 1 89.25 37 THR B O 1
ATOM 1836 N N . THR B 1 38 ? 18.969 28.422 10.156 1 80.94 38 THR B N 1
ATOM 1837 C CA . THR B 1 38 ? 19.234 27.281 9.281 1 80.94 38 THR B CA 1
ATOM 1838 C C . THR B 1 38 ? 17.922 26.625 8.859 1 80.94 38 THR B C 1
ATOM 1840 O O . THR B 1 38 ? 17.719 26.344 7.68 1 80.94 38 THR B O 1
ATOM 1843 N N . VAL B 1 39 ? 17.047 26.359 9.82 1 80.69 39 VAL B N 1
ATOM 1844 C CA . VAL B 1 39 ? 15.766 25.734 9.547 1 80.69 39 VAL B CA 1
ATOM 1845 C C . VAL B 1 39 ? 14.961 26.594 8.578 1 80.69 39 VAL B C 1
ATOM 1847 O O . VAL B 1 39 ? 14.367 26.094 7.625 1 80.69 39 VAL B O 1
ATOM 1850 N N . TYR B 1 40 ? 15 27.828 8.914 1 83.81 40 TYR B N 1
ATOM 1851 C CA . TYR B 1 40 ? 14.289 28.766 8.055 1 83.81 40 TYR B CA 1
ATOM 1852 C C . TYR B 1 40 ? 14.805 28.688 6.621 1 83.81 40 TYR B C 1
ATOM 1854 O O . TYR B 1 40 ? 14.016 28.578 5.676 1 83.81 40 TYR B O 1
ATOM 1862 N N . ARG B 1 41 ? 16.047 28.734 6.445 1 82.19 41 ARG B N 1
ATOM 1863 C CA . ARG B 1 41 ? 16.672 28.688 5.121 1 82.19 41 ARG B CA 1
ATOM 1864 C C . ARG B 1 41 ? 16.297 27.391 4.406 1 82.19 41 ARG B C 1
ATOM 1866 O O . ARG B 1 41 ? 15.984 27.391 3.215 1 82.19 41 ARG B O 1
ATOM 1873 N N . TRP B 1 42 ? 16.375 26.375 5.164 1 77.56 42 TRP B N 1
ATOM 1874 C CA . TRP B 1 42 ? 16.078 25.062 4.578 1 77.56 42 TRP B CA 1
ATOM 1875 C C . TRP B 1 42 ? 14.617 25 4.141 1 77.56 42 TRP B C 1
ATOM 1877 O O . TRP B 1 42 ? 14.305 24.469 3.074 1 77.56 42 TRP B O 1
ATOM 1887 N N . LEU B 1 43 ? 13.75 25.484 5.012 1 79.69 43 LEU B N 1
ATOM 1888 C CA . LEU B 1 43 ? 12.328 25.469 4.672 1 79.69 43 LEU B CA 1
ATOM 1889 C C . LEU B 1 43 ? 12.062 26.297 3.422 1 79.69 43 LEU B C 1
ATOM 1891 O O . LEU B 1 43 ? 11.273 25.891 2.561 1 79.69 43 LEU B O 1
ATOM 1895 N N . GLN B 1 44 ? 12.695 27.406 3.311 1 80.06 44 GLN B N 1
ATOM 1896 C CA . GLN B 1 44 ? 12.547 28.25 2.133 1 80.06 44 GLN B CA 1
ATOM 1897 C C . GLN B 1 44 ? 13.031 27.531 0.875 1 80.06 44 GLN B C 1
ATOM 1899 O O . GLN B 1 44 ? 12.375 27.594 -0.169 1 80.06 44 GLN B O 1
ATOM 1904 N N . LEU B 1 45 ? 14.141 26.984 1.039 1 73.38 45 LEU B N 1
ATOM 1905 C CA . LEU B 1 45 ? 14.695 26.25 -0.092 1 73.38 45 LEU B CA 1
ATOM 1906 C C . LEU B 1 45 ? 13.758 25.125 -0.524 1 73.38 45 LEU B C 1
ATOM 1908 O O . LEU B 1 45 ? 13.492 24.953 -1.716 1 73.38 45 LEU B O 1
ATOM 1912 N N . LEU B 1 46 ? 13.266 24.422 0.455 1 70.25 46 LEU B N 1
ATOM 1913 C CA . LEU B 1 46 ? 12.375 23.297 0.167 1 70.25 46 LEU B CA 1
ATOM 1914 C C . LEU B 1 46 ? 11.07 23.781 -0.455 1 70.25 46 LEU B C 1
ATOM 1916 O O . LEU B 1 46 ? 10.5 23.094 -1.308 1 70.25 46 LEU B O 1
ATOM 1920 N N . GLU B 1 47 ? 10.625 24.938 0.039 1 74.62 47 GLU B N 1
ATOM 1921 C CA . GLU B 1 47 ? 9.445 25.547 -0.575 1 74.62 47 GLU B CA 1
ATOM 1922 C C . GLU B 1 47 ? 9.719 25.922 -2.029 1 74.62 47 GLU B C 1
ATOM 1924 O O . GLU B 1 47 ? 8.906 25.609 -2.912 1 74.62 47 GLU B O 1
ATOM 1929 N N . GLN B 1 48 ? 10.789 26.531 -2.215 1 71.69 48 GLN B N 1
ATOM 1930 C CA . GLN B 1 48 ? 11.18 26.938 -3.557 1 71.69 48 GLN B CA 1
ATOM 1931 C C . GLN B 1 48 ? 11.281 25.734 -4.496 1 71.69 48 GLN B C 1
ATOM 1933 O O . GLN B 1 48 ? 10.938 25.844 -5.676 1 71.69 48 GLN B O 1
ATOM 1938 N N . MET B 1 49 ? 11.68 24.734 -3.912 1 61.34 49 MET B N 1
ATOM 1939 C CA . MET B 1 49 ? 11.867 23.531 -4.715 1 61.34 49 MET B CA 1
ATOM 1940 C C . MET B 1 49 ? 10.555 22.781 -4.883 1 61.34 49 MET B C 1
ATOM 1942 O O . MET B 1 49 ? 10.508 21.766 -5.578 1 61.34 49 MET B O 1
ATOM 1946 N N . GLY B 1 50 ? 9.547 23.203 -4.211 1 60.62 50 GLY B N 1
ATOM 1947 C CA . GLY B 1 50 ? 8.211 22.656 -4.418 1 60.62 50 GLY B CA 1
ATOM 1948 C C . GLY B 1 50 ? 7.871 21.531 -3.455 1 60.62 50 GLY B C 1
ATOM 1949 O O . GLY B 1 50 ? 6.836 20.891 -3.6 1 60.62 50 GLY B O 1
ATOM 1950 N N . TYR B 1 51 ? 8.789 21.312 -2.457 1 63.31 51 TYR B N 1
ATOM 1951 C CA . TYR B 1 51 ? 8.547 20.234 -1.508 1 63.31 51 TYR B CA 1
ATOM 1952 C C . TYR B 1 51 ? 7.582 20.672 -0.413 1 63.31 51 TYR B C 1
ATOM 1954 O O . TYR B 1 51 ? 6.895 19.844 0.189 1 63.31 51 TYR B O 1
ATOM 1962 N N . LEU B 1 52 ? 7.707 21.969 -0.126 1 69.69 52 LEU B N 1
ATOM 1963 C CA . LEU B 1 52 ? 6.844 22.547 0.896 1 69.69 52 LEU B CA 1
ATOM 1964 C C . LEU B 1 52 ? 5.98 23.656 0.311 1 69.69 52 LEU B C 1
ATOM 1966 O O . LEU B 1 52 ? 6.348 24.266 -0.691 1 69.69 52 LEU B O 1
ATOM 1970 N N . LYS B 1 53 ? 4.887 23.719 0.823 1 71.69 53 LYS B N 1
ATOM 1971 C CA . LYS B 1 53 ? 4.023 24.859 0.523 1 71.69 53 LYS B CA 1
ATOM 1972 C C . LYS B 1 53 ? 3.752 25.688 1.776 1 71.69 53 LYS B C 1
ATOM 1974 O O . LYS B 1 53 ? 3.562 25.141 2.863 1 71.69 53 LYS B O 1
ATOM 1979 N N . ALA B 1 54 ? 3.916 26.969 1.563 1 72.94 54 ALA B N 1
ATOM 1980 C CA . ALA B 1 54 ? 3.615 27.859 2.68 1 72.94 54 ALA B CA 1
ATOM 1981 C C . ALA B 1 54 ? 2.123 28.172 2.744 1 72.94 54 ALA B C 1
ATOM 1983 O O . ALA B 1 54 ? 1.479 28.375 1.713 1 72.94 54 ALA B O 1
ATOM 1984 N N . GLN B 1 55 ? 1.624 27.859 3.834 1 66.94 55 GLN B N 1
ATOM 1985 C CA . GLN B 1 55 ? 0.26 28.297 4.133 1 66.94 55 GLN B CA 1
ATOM 1986 C C . GLN B 1 55 ? 0.214 29.141 5.402 1 66.94 55 GLN B C 1
ATOM 1988 O O . GLN B 1 55 ? 0.307 28.609 6.512 1 66.94 55 GLN B O 1
ATOM 1993 N N . GLY B 1 56 ? 0.03 30.406 5.172 1 69.69 56 GLY B N 1
ATOM 1994 C CA . GLY B 1 56 ? 0.175 31.328 6.293 1 69.69 56 GLY B CA 1
ATOM 1995 C C . GLY B 1 56 ? 1.587 31.375 6.844 1 69.69 56 GLY B C 1
ATOM 1996 O O . GLY B 1 56 ? 2.539 31.641 6.105 1 69.69 56 GLY B O 1
ATOM 1997 N N . ASN B 1 57 ? 1.71 31.094 8.125 1 72.31 57 ASN B N 1
ATOM 1998 C CA . ASN B 1 57 ? 3.01 31.109 8.789 1 72.31 57 ASN B CA 1
ATOM 1999 C C . ASN B 1 57 ? 3.555 29.688 8.984 1 72.31 57 ASN B C 1
ATOM 2001 O O . ASN B 1 57 ? 4.457 29.484 9.797 1 72.31 57 ASN B O 1
ATOM 2005 N N . ARG B 1 58 ? 2.934 28.859 8.242 1 73.62 58 ARG B N 1
ATOM 2006 C CA . ARG B 1 58 ? 3.371 27.469 8.391 1 73.62 58 ARG B CA 1
ATOM 2007 C C . ARG B 1 58 ? 3.67 26.844 7.039 1 73.62 58 ARG B C 1
ATOM 2009 O O . ARG B 1 58 ? 3.217 27.328 6.004 1 73.62 58 ARG B O 1
ATOM 2016 N N . TYR B 1 59 ? 4.609 25.922 7.141 1 73.5 59 TYR B N 1
ATOM 2017 C CA . TYR B 1 59 ? 4.879 25.109 5.961 1 73.5 59 TYR B CA 1
ATOM 2018 C C . TYR B 1 59 ? 4.121 23.781 6.027 1 73.5 59 TYR B C 1
ATOM 2020 O O . TYR B 1 59 ? 3.848 23.266 7.117 1 73.5 59 TYR B O 1
ATOM 2028 N N . TYR B 1 60 ? 3.578 23.391 4.902 1 68.62 60 TYR B N 1
ATOM 2029 C CA . TYR B 1 60 ? 3.023 22.062 4.75 1 68.62 60 TYR B CA 1
ATOM 2030 C C . TYR B 1 60 ? 3.795 21.266 3.701 1 68.62 60 TYR B C 1
ATOM 2032 O O . TYR B 1 60 ? 4.324 21.828 2.748 1 68.62 60 TYR B O 1
ATOM 2040 N N . ILE B 1 61 ? 3.947 20.062 4.121 1 63.19 61 ILE B N 1
ATOM 2041 C CA . ILE B 1 61 ? 4.539 19.203 3.109 1 63.19 61 ILE B CA 1
ATOM 2042 C C . ILE B 1 61 ? 3.566 19.031 1.944 1 63.19 61 ILE B C 1
ATOM 2044 O O . ILE B 1 61 ? 2.381 18.75 2.15 1 63.19 61 ILE B O 1
ATOM 2048 N N . ASP B 1 62 ? 4.02 19.281 0.804 1 58.72 62 ASP B N 1
ATOM 2049 C CA . ASP B 1 62 ? 3.195 19.031 -0.377 1 58.72 62 ASP B CA 1
ATOM 2050 C C . ASP B 1 62 ? 2.711 17.594 -0.419 1 58.72 62 ASP B C 1
ATOM 2052 O O . ASP B 1 62 ? 3.52 16.656 -0.441 1 58.72 62 ASP B O 1
ATOM 2056 N N . PRO B 1 63 ? 1.396 17.469 -0.237 1 58.22 63 PRO B N 1
ATOM 2057 C CA . PRO B 1 63 ? 0.859 16.109 -0.257 1 58.22 63 PRO B CA 1
ATOM 2058 C C . PRO B 1 63 ? 1.372 15.281 -1.439 1 58.22 63 PRO B C 1
ATOM 2060 O O . PRO B 1 63 ? 1.515 14.062 -1.333 1 58.22 63 PRO B O 1
ATOM 2063 N N . ASP B 1 64 ? 1.592 16 -2.566 1 57.84 64 ASP B N 1
ATOM 2064 C CA . ASP B 1 64 ? 2.072 15.305 -3.758 1 57.84 64 ASP B CA 1
ATOM 2065 C C . ASP B 1 64 ? 3.449 14.695 -3.518 1 57.84 64 ASP B C 1
ATOM 2067 O O . ASP B 1 64 ? 3.838 13.742 -4.195 1 57.84 64 ASP B O 1
ATOM 2071 N N . LEU B 1 65 ? 4.004 15.32 -2.553 1 57.41 65 LEU B N 1
ATOM 2072 C CA . LEU B 1 65 ? 5.352 14.844 -2.268 1 57.41 65 LEU B CA 1
ATOM 2073 C C . LEU B 1 65 ? 5.316 13.625 -1.36 1 57.41 65 LEU B C 1
ATOM 2075 O O . LEU B 1 65 ? 6.289 12.867 -1.287 1 57.41 65 LEU B O 1
ATOM 2079 N N . LEU B 1 66 ? 4.215 13.586 -0.718 1 62.03 66 LEU B N 1
ATOM 2080 C CA . LEU B 1 66 ? 4.125 12.508 0.261 1 62.03 66 LEU B CA 1
ATOM 2081 C C . LEU B 1 66 ? 3.949 11.156 -0.43 1 62.03 66 LEU B C 1
ATOM 2083 O O . LEU B 1 66 ? 4.172 10.109 0.18 1 62.03 66 LEU B O 1
ATOM 2087 N N . GLY B 1 67 ? 3.682 11.242 -1.745 1 65.25 67 GLY B N 1
ATOM 2088 C CA . GLY B 1 67 ? 3.568 9.984 -2.475 1 65.25 67 GLY B CA 1
ATOM 2089 C C . GLY B 1 67 ? 4.914 9.375 -2.822 1 65.25 67 GLY B C 1
ATOM 2090 O O . GLY B 1 67 ? 5.961 9.961 -2.543 1 65.25 67 GLY B O 1
ATOM 2091 N N . ILE B 1 68 ? 4.949 8.125 -3.158 1 70.94 68 ILE B N 1
ATOM 2092 C CA . ILE B 1 68 ? 6.117 7.387 -3.623 1 70.94 68 ILE B CA 1
ATOM 2093 C C . ILE B 1 68 ? 6.211 7.469 -5.145 1 70.94 68 ILE B C 1
ATOM 2095 O O . ILE B 1 68 ? 5.215 7.27 -5.844 1 70.94 68 ILE B O 1
ATOM 2099 N N . PRO B 1 69 ? 7.379 7.816 -5.684 1 71.94 69 PRO B N 1
ATOM 2100 C CA . PRO B 1 69 ? 7.484 7.883 -7.145 1 71.94 69 PRO B CA 1
ATOM 2101 C C . PRO B 1 69 ? 7.117 6.566 -7.824 1 71.94 69 PRO B C 1
ATOM 2103 O O . PRO B 1 69 ? 7.582 5.5 -7.41 1 71.94 69 PRO B O 1
ATOM 2106 N N . LEU B 1 70 ? 6.227 6.617 -8.734 1 77.06 70 LEU B N 1
ATOM 2107 C CA . LEU B 1 70 ? 5.867 5.477 -9.57 1 77.06 70 LEU B CA 1
ATOM 2108 C C . LEU B 1 70 ? 6.523 5.582 -10.945 1 77.06 70 LEU B C 1
ATOM 2110 O O . LEU B 1 70 ? 6.262 6.527 -11.695 1 77.06 70 LEU B O 1
ATOM 2114 N N . LEU B 1 71 ? 7.379 4.609 -11.227 1 76.19 71 LEU B N 1
ATOM 2115 C CA . LEU B 1 71 ? 8.07 4.566 -12.516 1 76.19 71 LEU B CA 1
ATOM 2116 C C . LEU B 1 71 ? 7.43 3.535 -13.438 1 76.19 71 LEU B C 1
ATOM 2118 O O . LEU B 1 71 ? 7.059 2.445 -13 1 76.19 71 LEU B O 1
ATOM 2122 N N . GLU B 1 72 ? 7.145 3.879 -14.672 1 69.62 72 GLU B N 1
ATOM 2123 C CA . GLU B 1 72 ? 6.473 2.957 -15.586 1 69.62 72 GLU B CA 1
ATOM 2124 C C . GLU B 1 72 ? 7.48 2.246 -16.484 1 69.62 72 GLU B C 1
ATOM 2126 O O . GLU B 1 72 ? 7.34 1.051 -16.75 1 69.62 72 GLU B O 1
ATOM 2131 N N . ASN B 1 73 ? 8.422 2.908 -16.906 1 63.94 73 ASN B N 1
ATOM 2132 C CA . ASN B 1 73 ? 9.172 2.242 -17.969 1 63.94 73 ASN B CA 1
ATOM 2133 C C . ASN B 1 73 ? 10.672 2.279 -17.688 1 63.94 73 ASN B C 1
ATOM 2135 O O . ASN B 1 73 ? 11.422 1.439 -18.203 1 63.94 73 ASN B O 1
ATOM 2139 N N . ARG B 1 74 ? 11.031 3.291 -17.094 1 62.59 74 ARG B N 1
ATOM 2140 C CA . ARG B 1 74 ? 12.477 3.438 -17 1 62.59 74 ARG B CA 1
ATOM 2141 C C . ARG B 1 74 ? 12.891 3.877 -15.594 1 62.59 74 ARG B C 1
ATOM 2143 O O . ARG B 1 74 ? 12.203 4.676 -14.961 1 62.59 74 ARG B O 1
ATOM 2150 N N . VAL B 1 75 ? 13.898 3.086 -15.164 1 62.91 75 VAL B N 1
ATOM 2151 C CA . VAL B 1 75 ? 14.586 3.535 -13.961 1 62.91 75 VAL B CA 1
ATOM 2152 C C . VAL B 1 75 ? 15.852 4.305 -14.344 1 62.91 75 VAL B C 1
ATOM 2154 O O . VAL B 1 75 ? 16.688 3.795 -15.086 1 62.91 75 VAL B O 1
ATOM 2157 N N . PRO B 1 76 ? 15.828 5.648 -14.117 1 53.66 76 PRO B N 1
ATOM 2158 C CA . PRO B 1 76 ? 17.016 6.418 -14.508 1 53.66 76 PRO B CA 1
ATOM 2159 C C . PRO B 1 76 ? 18.312 5.793 -14 1 53.66 76 PRO B C 1
ATOM 2161 O O . PRO B 1 76 ? 18.328 5.152 -12.945 1 53.66 76 PRO B O 1
ATOM 2164 N N . ALA B 1 77 ? 19.297 5.734 -15.023 1 52.84 77 ALA B N 1
ATOM 2165 C CA . ALA B 1 77 ? 20.656 5.289 -14.68 1 52.84 77 ALA B CA 1
ATOM 2166 C C . ALA B 1 77 ? 21.312 6.25 -13.703 1 52.84 77 ALA B C 1
ATOM 2168 O O . ALA B 1 77 ? 21.047 7.457 -13.734 1 52.84 77 ALA B O 1
ATOM 2169 N N . GLY B 1 78 ? 22.078 5.711 -12.891 1 48.91 78 GLY B N 1
ATOM 2170 C CA . GLY B 1 78 ? 22.922 6.512 -12.008 1 48.91 78 GLY B CA 1
ATOM 2171 C C . GLY B 1 78 ? 22.328 6.684 -10.625 1 48.91 78 GLY B C 1
ATOM 2172 O O . GLY B 1 78 ? 21.688 5.766 -10.094 1 48.91 78 GLY B O 1
ATOM 2173 N N . SER B 1 79 ? 22.203 8.047 -10.242 1 47.78 79 SER B N 1
ATOM 2174 C CA . SER B 1 79 ? 21.891 8.508 -8.898 1 47.78 79 SER B CA 1
ATOM 2175 C C . SER B 1 79 ? 20.5 8.062 -8.453 1 47.78 79 SER B C 1
ATOM 2177 O O . SER B 1 79 ? 19.641 7.781 -9.289 1 47.78 79 SER B O 1
ATOM 2179 N N . PRO B 1 80 ? 20.5 7.734 -7.188 1 47.59 80 PRO B N 1
ATOM 2180 C CA . PRO B 1 80 ? 19.172 7.441 -6.625 1 47.59 80 PRO B CA 1
ATOM 2181 C C . PRO B 1 80 ? 18.062 8.25 -7.285 1 47.59 80 PRO B C 1
ATOM 2183 O O . PRO B 1 80 ? 18.297 9.375 -7.738 1 47.59 80 PRO B O 1
ATOM 2186 N N . VAL B 1 81 ? 17.156 7.473 -7.934 1 49.75 81 VAL B N 1
ATOM 2187 C CA . VAL B 1 81 ? 16.016 8.25 -8.406 1 49.75 81 VAL B CA 1
ATOM 2188 C C . VAL B 1 81 ? 15.852 9.508 -7.551 1 49.75 81 VAL B C 1
ATOM 2190 O O . VAL B 1 81 ? 15.633 9.422 -6.34 1 49.75 81 VAL B O 1
ATOM 2193 N N . THR B 1 82 ? 16.641 10.484 -7.977 1 44.53 82 THR B N 1
ATOM 2194 C CA . THR B 1 82 ? 16.625 11.75 -7.246 1 44.53 82 THR B CA 1
ATOM 2195 C C . THR B 1 82 ? 15.219 12.312 -7.156 1 44.53 82 THR B C 1
ATOM 2197 O O . THR B 1 82 ? 14.336 11.922 -7.93 1 44.53 82 THR B O 1
ATOM 2200 N N . VAL B 1 83 ? 15.031 12.992 -6.105 1 43.5 83 VAL B N 1
ATOM 2201 C CA . VAL B 1 83 ? 13.812 13.758 -5.883 1 43.5 83 VAL B CA 1
ATOM 2202 C C . VAL B 1 83 ? 13.398 14.461 -7.172 1 43.5 83 VAL B C 1
ATOM 2204 O O . VAL B 1 83 ? 12.211 14.516 -7.5 1 43.5 83 VAL B O 1
ATOM 2207 N N . GLU B 1 84 ? 14.383 14.883 -7.816 1 44.84 84 GLU B N 1
ATOM 2208 C CA . GLU B 1 84 ? 14.102 15.664 -9.016 1 44.84 84 GLU B CA 1
ATOM 2209 C C . GLU B 1 84 ? 13.453 14.805 -10.094 1 44.84 84 GLU B C 1
ATOM 2211 O O . GLU B 1 84 ? 12.5 15.234 -10.75 1 44.84 84 GLU B O 1
ATOM 2216 N N . GLU B 1 85 ? 14.055 13.82 -10.398 1 50.47 85 GLU B N 1
ATOM 2217 C CA . GLU B 1 85 ? 13.461 12.922 -11.391 1 50.47 85 GLU B CA 1
ATOM 2218 C C . GLU B 1 85 ? 12.156 12.32 -10.875 1 50.47 85 GLU B C 1
ATOM 2220 O O . GLU B 1 85 ? 11.234 12.062 -11.648 1 50.47 85 GLU B O 1
ATOM 2225 N N . ASP B 1 86 ? 12.227 12.242 -9.602 1 49.81 86 ASP B N 1
ATOM 2226 C CA . ASP B 1 86 ? 11.062 11.797 -8.844 1 49.81 86 ASP B CA 1
ATOM 2227 C C . ASP B 1 86 ? 9.891 12.758 -9.023 1 49.81 86 ASP B C 1
ATOM 2229 O O . ASP B 1 86 ? 8.734 12.336 -9.125 1 49.81 86 ASP B O 1
ATOM 2233 N N . LEU B 1 87 ? 10.414 14.047 -9.039 1 45.78 87 LEU B N 1
ATOM 2234 C CA . LEU B 1 87 ? 9.383 15.07 -9.164 1 45.78 87 LEU B CA 1
ATOM 2235 C C . LEU B 1 87 ? 8.641 14.938 -10.492 1 45.78 87 LEU B C 1
ATOM 2237 O O . LEU B 1 87 ? 7.492 15.359 -10.609 1 45.78 87 LEU B O 1
ATOM 2241 N N . LEU B 1 88 ? 9.391 14.375 -11.406 1 48.88 88 LEU B N 1
ATOM 2242 C CA . LEU B 1 88 ? 8.742 14.266 -12.703 1 48.88 88 LEU B CA 1
ATOM 2243 C C . LEU B 1 88 ? 7.863 13.023 -12.773 1 48.88 88 LEU B C 1
ATOM 2245 O O . LEU B 1 88 ? 6.992 12.914 -13.641 1 48.88 88 LEU B O 1
ATOM 2249 N N . ASN B 1 89 ? 8.133 12.312 -11.758 1 58.03 89 ASN B N 1
ATOM 2250 C CA . ASN B 1 89 ? 7.355 11.07 -11.805 1 58.03 89 ASN B CA 1
ATOM 2251 C C . ASN B 1 89 ? 6.062 11.195 -11.008 1 58.03 89 ASN B C 1
ATOM 2253 O O . ASN B 1 89 ? 5.961 12.016 -10.094 1 58.03 89 ASN B O 1
ATOM 2257 N N . SER B 1 90 ? 5.055 10.609 -11.602 1 69.31 90 SER B N 1
ATOM 2258 C CA . SER B 1 90 ? 3.842 10.516 -10.797 1 69.31 90 SER B CA 1
ATOM 2259 C C . SER B 1 90 ? 4.137 9.914 -9.43 1 69.31 90 SER B C 1
ATOM 2261 O O . SER B 1 90 ? 5.117 9.188 -9.258 1 69.31 90 SER B O 1
ATOM 2263 N N . ARG B 1 91 ? 3.604 10.523 -8.484 1 74 91 ARG B N 1
ATOM 2264 C CA . ARG B 1 91 ? 3.719 10 -7.125 1 74 91 ARG B CA 1
ATOM 2265 C C . ARG B 1 91 ? 2.412 9.352 -6.676 1 74 91 ARG B C 1
ATOM 2267 O O . ARG B 1 91 ? 1.335 9.734 -7.141 1 74 91 ARG B O 1
ATOM 2274 N N . MET B 1 92 ? 2.697 8.297 -5.875 1 76.75 92 MET B N 1
ATOM 2275 C CA . MET B 1 92 ? 1.502 7.547 -5.508 1 76.75 92 MET B CA 1
ATOM 2276 C C . MET B 1 92 ? 1.532 7.16 -4.031 1 76.75 92 MET B C 1
ATOM 2278 O O . MET B 1 92 ? 2.594 6.852 -3.488 1 76.75 92 MET B O 1
ATOM 2282 N N . SER B 1 93 ? 0.436 7.289 -3.441 1 78.94 93 SER B N 1
ATOM 2283 C CA . SER B 1 93 ? 0.216 6.684 -2.131 1 78.94 93 SER B CA 1
ATOM 2284 C C . SER B 1 93 ? -0.408 5.301 -2.26 1 78.94 93 SER B C 1
ATOM 2286 O O . SER B 1 93 ? -1.449 5.137 -2.9 1 78.94 93 SER B O 1
ATOM 2288 N N . LEU B 1 94 ? 0.198 4.328 -1.601 1 87.88 94 LEU B N 1
ATOM 2289 C CA . LEU B 1 94 ? -0.328 2.969 -1.676 1 87.88 94 LEU B CA 1
ATOM 2290 C C . LEU B 1 94 ? -1.669 2.863 -0.957 1 87.88 94 LEU B C 1
ATOM 2292 O O . LEU B 1 94 ? -2.541 2.096 -1.369 1 87.88 94 LEU B O 1
ATOM 2296 N N . ASP B 1 95 ? -1.805 3.662 0.079 1 82.75 95 ASP B N 1
ATOM 2297 C CA . ASP B 1 95 ? -3.098 3.732 0.753 1 82.75 95 ASP B CA 1
ATOM 2298 C C . ASP B 1 95 ? -4.191 4.203 -0.202 1 82.75 95 ASP B C 1
ATOM 2300 O O . ASP B 1 95 ? -5.238 3.562 -0.321 1 82.75 95 ASP B O 1
ATOM 2304 N N . GLU B 1 96 ? -3.832 5.273 -0.893 1 79.06 96 GLU B N 1
ATOM 2305 C CA . GLU B 1 96 ? -4.824 5.852 -1.796 1 79.06 96 GLU B CA 1
ATOM 2306 C C . GLU B 1 96 ? -5.047 4.957 -3.012 1 79.06 96 GLU B C 1
ATOM 2308 O O . GLU B 1 96 ? -6.156 4.895 -3.547 1 79.06 96 GLU B O 1
ATOM 2313 N N . TYR B 1 97 ? -4.07 4.312 -3.361 1 86.88 97 TYR B N 1
ATOM 2314 C CA . TYR B 1 97 ? -4.141 3.445 -4.531 1 86.88 97 TYR B CA 1
ATOM 2315 C C . TYR B 1 97 ? -5.082 2.273 -4.285 1 86.88 97 TYR B C 1
ATOM 2317 O O . TYR B 1 97 ? -5.887 1.925 -5.152 1 86.88 97 TYR B O 1
ATOM 2325 N N . LEU B 1 98 ? -5.043 1.749 -3.07 1 91.19 98 LEU B N 1
ATOM 2326 C CA . LEU B 1 98 ? -5.766 0.507 -2.828 1 91.19 98 LEU B CA 1
ATOM 2327 C C . LEU B 1 98 ? -7.066 0.773 -2.076 1 91.19 98 LEU B C 1
ATOM 2329 O O . LEU B 1 98 ? -7.992 -0.042 -2.117 1 91.19 98 LEU B O 1
ATOM 2333 N N . VAL B 1 99 ? -7.086 1.828 -1.355 1 82.5 99 VAL B N 1
ATOM 2334 C CA . VAL B 1 99 ? -8.219 2.09 -0.473 1 82.5 99 VAL B CA 1
ATOM 2335 C C . VAL B 1 99 ? -9.078 3.205 -1.058 1 82.5 99 VAL B C 1
ATOM 2337 O O . VAL B 1 99 ? -8.734 4.383 -0.961 1 82.5 99 VAL B O 1
ATOM 2340 N N . GLU B 1 100 ? -10.164 2.762 -1.595 1 74.75 100 GLU B N 1
ATOM 2341 C CA . GLU B 1 100 ? -11.078 3.736 -2.189 1 74.75 100 GLU B CA 1
ATOM 2342 C C . GLU B 1 100 ? -11.891 4.457 -1.117 1 74.75 100 GLU B C 1
ATOM 2344 O O . GLU B 1 100 ? -12.203 5.641 -1.259 1 74.75 100 GLU B O 1
ATOM 2349 N N . GLU B 1 101 ? -12.297 3.73 -0.127 1 66.31 101 GLU B N 1
ATOM 2350 C CA . GLU B 1 101 ? -13.023 4.281 1.016 1 66.31 101 GLU B CA 1
ATOM 2351 C C . GLU B 1 101 ? -12.508 3.695 2.328 1 66.31 101 GLU B C 1
ATOM 2353 O O . GLU B 1 101 ? -12.492 2.475 2.502 1 66.31 101 GLU B O 1
ATOM 2358 N N . ARG B 1 102 ? -12.156 4.512 3.207 1 64.25 102 ARG B N 1
ATOM 2359 C CA . ARG B 1 102 ? -11.508 4.078 4.441 1 64.25 102 ARG B CA 1
ATOM 2360 C C . ARG B 1 102 ? -12.508 3.432 5.387 1 64.25 102 ARG B C 1
ATOM 2362 O O . ARG B 1 102 ? -12.188 2.465 6.082 1 64.25 102 ARG B O 1
ATOM 2369 N N . THR B 1 103 ? -13.727 3.98 5.609 1 59.81 103 THR B N 1
ATOM 2370 C CA . THR B 1 103 ? -14.703 3.521 6.586 1 59.81 103 THR B CA 1
ATOM 2371 C C . THR B 1 103 ? -15.219 2.133 6.227 1 59.81 103 THR B C 1
ATOM 2373 O O . THR B 1 103 ? -15.531 1.33 7.109 1 59.81 103 THR B O 1
ATOM 2376 N N . GLY B 1 104 ? -14.984 1.513 5.145 1 69.25 104 GLY B N 1
ATOM 2377 C CA . GLY B 1 104 ? -15.445 0.204 4.707 1 69.25 104 GLY B CA 1
ATOM 2378 C C . GLY B 1 104 ? -14.312 -0.708 4.266 1 69.25 104 GLY B C 1
ATOM 2379 O O . GLY B 1 104 ? -14.555 -1.728 3.615 1 69.25 104 GLY B O 1
ATOM 2380 N N . THR B 1 105 ? -13.18 -0.267 4.703 1 80.19 105 THR B N 1
ATOM 2381 C CA . THR B 1 105 ? -12.023 -1.052 4.277 1 80.19 105 THR B CA 1
ATOM 2382 C C . THR B 1 105 ? -11.234 -1.539 5.488 1 80.19 105 THR B C 1
ATOM 2384 O O . THR B 1 105 ? -11.031 -0.794 6.449 1 80.19 105 THR B O 1
ATOM 2387 N N . PHE B 1 106 ? -10.93 -2.83 5.48 1 82.38 106 PHE B N 1
ATOM 2388 C CA . PHE B 1 106 ? -10.023 -3.367 6.488 1 82.38 106 PHE B CA 1
ATOM 2389 C C . PHE B 1 106 ? -8.977 -4.277 5.848 1 82.38 106 PHE B C 1
ATOM 2391 O O . PHE B 1 106 ? -9.094 -4.637 4.676 1 82.38 106 PHE B O 1
ATOM 2398 N N . LEU B 1 107 ? -7.898 -4.496 6.629 1 89.75 107 LEU B N 1
ATOM 2399 C CA . LEU B 1 107 ? -6.82 -5.375 6.199 1 89.75 107 LEU B CA 1
ATOM 2400 C C . LEU B 1 107 ? -6.867 -6.703 6.953 1 89.75 107 LEU B C 1
ATOM 2402 O O . LEU B 1 107 ? -7.242 -6.738 8.125 1 89.75 107 LEU B O 1
ATOM 2406 N N . LEU B 1 108 ? -6.461 -7.758 6.219 1 90.25 108 LEU B N 1
ATOM 2407 C CA . LEU B 1 108 ? -6.355 -9.078 6.832 1 90.25 108 LEU B CA 1
ATOM 2408 C C . LEU B 1 108 ? -5.059 -9.766 6.418 1 90.25 108 LEU B C 1
ATOM 2410 O O . LEU B 1 108 ? -4.695 -9.758 5.238 1 90.25 108 LEU B O 1
ATOM 2414 N N . ARG B 1 109 ? -4.41 -10.289 7.438 1 90.88 109 ARG B N 1
ATOM 2415 C CA . ARG B 1 109 ? -3.24 -11.109 7.133 1 90.88 109 ARG B CA 1
ATOM 2416 C C . ARG B 1 109 ? -3.646 -12.531 6.766 1 90.88 109 ARG B C 1
ATOM 2418 O O . ARG B 1 109 ? -4.379 -13.188 7.512 1 90.88 109 ARG B O 1
ATOM 2425 N N . VAL B 1 110 ? -3.158 -12.969 5.664 1 93.94 110 VAL B N 1
ATOM 2426 C CA . VAL B 1 110 ? -3.541 -14.273 5.121 1 93.94 110 VAL B CA 1
ATOM 2427 C C . VAL B 1 110 ? -2.842 -15.383 5.902 1 93.94 110 VAL B C 1
ATOM 2429 O O . VAL B 1 110 ? -1.646 -15.289 6.191 1 93.94 110 VAL B O 1
ATOM 2432 N N . LYS B 1 111 ? -3.604 -16.312 6.227 1 91.56 111 LYS B N 1
ATOM 2433 C CA . LYS B 1 111 ? -3.09 -17.531 6.832 1 91.56 111 LYS B CA 1
ATOM 2434 C C . LYS B 1 111 ? -3.439 -18.75 5.984 1 91.56 111 LYS B C 1
ATOM 2436 O O . LYS B 1 111 ? -4.586 -18.906 5.555 1 91.56 111 LYS B O 1
ATOM 2441 N N . GLY B 1 112 ? -2.396 -19.562 5.719 1 93.12 112 GLY B N 1
ATOM 2442 C CA . GLY B 1 112 ? -2.625 -20.781 4.973 1 93.12 112 GLY B CA 1
ATOM 2443 C C . GLY B 1 112 ? -2.238 -20.672 3.512 1 93.12 112 GLY B C 1
ATOM 2444 O O . GLY B 1 112 ? -1.744 -19.625 3.07 1 93.12 112 GLY B O 1
ATOM 2445 N N . ASP B 1 113 ? -2.51 -21.781 2.746 1 95.25 113 ASP B N 1
ATOM 2446 C CA . ASP B 1 113 ? -2.033 -21.844 1.367 1 95.25 113 ASP B CA 1
ATOM 2447 C C . ASP B 1 113 ? -3.18 -22.141 0.402 1 95.25 113 ASP B C 1
ATOM 2449 O O . ASP B 1 113 ? -2.949 -22.578 -0.727 1 95.25 113 ASP B O 1
ATOM 2453 N N . SER B 1 114 ? -4.34 -21.812 0.847 1 96.25 114 SER B N 1
ATOM 2454 C CA . SER B 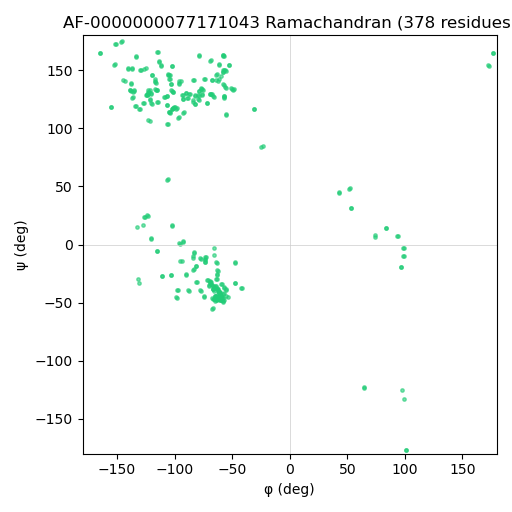1 114 ? -5.496 -22.234 0.067 1 96.25 114 SER B CA 1
ATOM 2455 C C . SER B 1 114 ? -5.641 -21.406 -1.208 1 96.25 114 SER B C 1
ATOM 2457 O O . SER B 1 114 ? -6.375 -21.797 -2.121 1 96.25 114 SER B O 1
ATOM 2459 N N . MET B 1 115 ? -4.93 -20.344 -1.303 1 97 115 MET B N 1
ATOM 2460 C CA . MET B 1 115 ? -5.137 -19.438 -2.424 1 97 115 MET B CA 1
ATOM 2461 C C . MET B 1 115 ? -3.836 -19.219 -3.189 1 97 115 MET B C 1
ATOM 2463 O O . MET B 1 115 ? -3.703 -18.234 -3.928 1 97 115 MET B O 1
ATOM 2467 N N . ILE B 1 116 ? -2.859 -20.109 -3.188 1 95.19 116 ILE B N 1
ATOM 2468 C CA . ILE B 1 116 ? -1.51 -19.906 -3.701 1 95.19 116 ILE B CA 1
ATOM 2469 C C . ILE B 1 116 ? -1.55 -19.797 -5.223 1 95.19 116 ILE B C 1
ATOM 2471 O O . ILE B 1 116 ? -0.739 -19.078 -5.816 1 95.19 116 ILE B O 1
ATOM 2475 N N . GLU B 1 117 ? -2.432 -20.453 -5.879 1 94.19 117 GLU B N 1
ATOM 2476 C CA . GLU B 1 117 ? -2.492 -20.422 -7.336 1 94.19 117 GLU B CA 1
ATOM 2477 C C . GLU B 1 117 ? -3.049 -19.094 -7.832 1 94.19 117 GLU B C 1
ATOM 2479 O O . GLU B 1 117 ? -2.916 -18.75 -9.008 1 94.19 117 GLU B O 1
ATOM 2484 N N . ALA B 1 118 ? -3.66 -18.312 -6.98 1 94.75 118 ALA B N 1
ATOM 2485 C CA . ALA B 1 118 ? -4.121 -16.969 -7.285 1 94.75 118 ALA B CA 1
ATOM 2486 C C . ALA B 1 118 ? -3.066 -15.93 -6.918 1 94.75 118 ALA B C 1
ATOM 2488 O O . ALA B 1 118 ? -3.311 -14.719 -7.012 1 94.75 118 ALA B O 1
ATOM 2489 N N . GLY B 1 119 ? -1.921 -16.391 -6.453 1 94.75 119 GLY B N 1
ATOM 2490 C CA . GLY B 1 119 ? -0.84 -15.484 -6.086 1 94.75 119 GLY B CA 1
ATOM 2491 C C . GLY B 1 119 ? -0.986 -14.914 -4.688 1 94.75 119 GLY B C 1
ATOM 2492 O O . GLY B 1 119 ? -0.381 -13.891 -4.359 1 94.75 119 GLY B O 1
ATOM 2493 N N . ILE B 1 120 ? -1.842 -15.492 -3.936 1 96.62 120 ILE B N 1
ATOM 2494 C CA . ILE B 1 120 ? -2.037 -15.078 -2.551 1 96.62 120 ILE B CA 1
ATOM 2495 C C . ILE B 1 120 ? -1.347 -16.062 -1.612 1 96.62 120 ILE B C 1
ATOM 2497 O O . ILE B 1 120 ? -1.738 -17.234 -1.532 1 96.62 120 ILE B O 1
ATOM 2501 N N . PHE B 1 121 ? -0.365 -15.586 -0.891 1 95.81 121 PHE B N 1
ATOM 2502 C CA . PHE B 1 121 ? 0.477 -16.438 -0.064 1 95.81 121 PHE B CA 1
ATOM 2503 C C . PHE B 1 121 ? 0.271 -16.141 1.415 1 95.81 121 PHE B C 1
ATOM 2505 O O . PHE B 1 121 ? -0.216 -15.062 1.771 1 95.81 121 PHE B O 1
ATOM 2512 N N . GLU B 1 122 ? 0.617 -17.156 2.223 1 94.56 122 GLU B N 1
ATOM 2513 C CA . GLU B 1 122 ? 0.609 -16.906 3.662 1 94.56 122 GLU B CA 1
ATOM 2514 C C . GLU B 1 122 ? 1.494 -15.727 4.027 1 94.56 122 GLU B C 1
ATOM 2516 O O . GLU B 1 122 ? 2.604 -15.586 3.508 1 94.56 122 GLU B O 1
ATOM 2521 N N . GLY B 1 123 ? 0.938 -14.852 4.918 1 92.94 123 GLY B N 1
ATOM 2522 C CA . GLY B 1 123 ? 1.687 -13.68 5.336 1 92.94 123 GLY B CA 1
ATOM 2523 C C . GLY B 1 123 ? 1.327 -12.43 4.551 1 92.94 123 GLY B C 1
ATOM 2524 O O . GLY B 1 123 ? 1.601 -11.312 4.992 1 92.94 123 GLY B O 1
ATOM 2525 N N . ASP B 1 124 ? 0.703 -12.672 3.359 1 95.44 124 ASP B N 1
ATOM 2526 C CA . ASP B 1 124 ? 0.206 -11.531 2.604 1 95.44 124 ASP B CA 1
ATOM 2527 C C . ASP B 1 124 ? -0.853 -10.766 3.395 1 95.44 124 ASP B C 1
ATOM 2529 O O . ASP B 1 124 ? -1.475 -11.32 4.305 1 95.44 124 ASP B O 1
ATOM 2533 N N . ILE B 1 125 ? -0.984 -9.516 3.066 1 95 125 ILE B N 1
ATOM 2534 C CA . ILE B 1 125 ? -2.1 -8.727 3.568 1 95 125 ILE B CA 1
ATOM 2535 C C . ILE B 1 125 ? -3.076 -8.43 2.432 1 95 125 ILE B C 1
ATOM 2537 O O . ILE B 1 125 ? -2.672 -7.961 1.364 1 95 125 ILE B O 1
ATOM 2541 N N . VAL B 1 126 ? -4.305 -8.766 2.703 1 95.5 126 VAL B N 1
ATOM 2542 C CA . VAL B 1 126 ? -5.309 -8.43 1.696 1 95.5 126 VAL B CA 1
ATOM 2543 C C . VAL B 1 126 ? -6.121 -7.223 2.152 1 95.5 126 VAL B C 1
ATOM 2545 O O . VAL B 1 126 ? -6.367 -7.047 3.348 1 95.5 126 VAL B O 1
ATOM 2548 N N . VAL B 1 127 ? -6.469 -6.363 1.21 1 93.62 127 VAL B N 1
ATOM 2549 C CA . VAL B 1 127 ? -7.336 -5.211 1.414 1 93.62 127 VAL B CA 1
ATOM 2550 C C . VAL B 1 127 ? -8.781 -5.594 1.106 1 93.62 127 VAL B C 1
ATOM 2552 O O . VAL B 1 127 ? -9.094 -6.023 -0.006 1 93.62 127 VAL B O 1
ATOM 2555 N N . VAL B 1 128 ? -9.648 -5.367 2.053 1 92 128 VAL B N 1
ATOM 2556 C CA . VAL B 1 128 ? -11.016 -5.855 1.928 1 92 128 VAL B CA 1
ATOM 2557 C C . VAL B 1 128 ? -11.992 -4.684 1.995 1 92 128 VAL B C 1
ATOM 2559 O O . VAL B 1 128 ? -11.938 -3.869 2.92 1 92 128 VAL B O 1
ATOM 2562 N N . ASN B 1 129 ? -12.773 -4.602 1.006 1 88.25 129 ASN B N 1
ATOM 2563 C CA . ASN B 1 129 ? -13.859 -3.625 0.984 1 88.25 129 ASN B CA 1
ATOM 2564 C C . ASN B 1 129 ? -15.195 -4.262 1.35 1 88.25 129 ASN B C 1
ATOM 2566 O O . ASN B 1 129 ? -15.68 -5.141 0.637 1 88.25 129 ASN B O 1
ATOM 2570 N N . GLN B 1 130 ? -15.742 -3.814 2.379 1 85.19 130 GLN B N 1
ATOM 2571 C CA . GLN B 1 130 ? -16.969 -4.402 2.889 1 85.19 130 GLN B CA 1
ATOM 2572 C C . GLN B 1 130 ? -18.188 -3.875 2.135 1 85.19 130 GLN B C 1
ATOM 2574 O O . GLN B 1 130 ? -19.266 -4.488 2.16 1 85.19 130 GLN B O 1
ATOM 2579 N N . ASN B 1 131 ? -18.047 -2.82 1.488 1 81.94 131 ASN B N 1
ATOM 2580 C CA . ASN B 1 131 ? -19.188 -2.168 0.855 1 81.94 131 ASN B CA 1
ATOM 2581 C C . ASN B 1 131 ? -19.328 -2.582 -0.607 1 81.94 131 ASN B C 1
ATOM 2583 O O . ASN B 1 131 ? -20.359 -2.312 -1.236 1 81.94 131 ASN B O 1
ATOM 2587 N N . ARG B 1 132 ? -18.328 -3.172 -1.132 1 87.06 132 ARG B N 1
ATOM 2588 C CA . ARG B 1 132 ? -18.391 -3.617 -2.521 1 87.06 132 ARG B CA 1
ATOM 2589 C C . ARG B 1 132 ? -19.234 -4.875 -2.656 1 87.06 132 ARG B C 1
ATOM 2591 O O . ARG B 1 132 ? -19.094 -5.82 -1.884 1 87.06 132 ARG B O 1
ATOM 2598 N N . ARG B 1 133 ? -20.156 -4.855 -3.553 1 92.31 133 ARG B N 1
ATOM 2599 C CA . ARG B 1 133 ? -20.984 -6.027 -3.82 1 92.31 133 ARG B CA 1
ATOM 2600 C C . ARG B 1 133 ? -20.172 -7.133 -4.48 1 92.31 133 ARG B C 1
ATOM 2602 O O . ARG B 1 133 ? -19.531 -6.91 -5.516 1 92.31 133 ARG B O 1
ATOM 2609 N N . ALA B 1 134 ? -20.281 -8.266 -3.928 1 95.75 134 ALA B N 1
ATOM 2610 C CA . ALA B 1 134 ? -19.516 -9.391 -4.438 1 95.75 134 ALA B CA 1
ATOM 2611 C C . ALA B 1 134 ? -20.125 -9.953 -5.719 1 95.75 134 ALA B C 1
ATOM 2613 O O . ALA B 1 134 ? -21.344 -10.141 -5.801 1 95.75 134 ALA B O 1
ATOM 2614 N N . ALA B 1 135 ? -19.281 -10.18 -6.691 1 96.44 135 ALA B N 1
ATOM 2615 C CA . ALA B 1 135 ? -19.672 -10.797 -7.957 1 96.44 135 ALA B CA 1
ATOM 2616 C C . ALA B 1 135 ? -19.016 -12.164 -8.133 1 96.44 135 ALA B C 1
ATOM 2618 O O . ALA B 1 135 ? -18.109 -12.516 -7.391 1 96.44 135 ALA B O 1
ATOM 2619 N N . ASP B 1 136 ? -19.578 -12.906 -9.117 1 97.44 136 ASP B N 1
ATOM 2620 C CA . ASP B 1 136 ? -18.984 -14.188 -9.469 1 97.44 136 ASP B CA 1
ATOM 2621 C C . ASP B 1 136 ? -17.516 -14.016 -9.867 1 97.44 136 ASP B C 1
ATOM 2623 O O . ASP B 1 136 ? -17.188 -13.148 -10.68 1 97.44 136 ASP B O 1
ATOM 2627 N N . GLY B 1 137 ? -16.703 -14.789 -9.242 1 97.62 137 GLY B N 1
ATOM 2628 C CA . GLY B 1 137 ? -15.297 -14.742 -9.594 1 97.62 137 GLY B CA 1
ATOM 2629 C C . GLY B 1 137 ? -14.477 -13.891 -8.648 1 97.62 137 GLY B C 1
ATOM 2630 O O . GLY B 1 137 ? -13.242 -13.945 -8.664 1 97.62 137 GLY B O 1
ATOM 2631 N N . ASP B 1 138 ? -15.109 -13.141 -7.766 1 97.94 138 ASP B N 1
ATOM 2632 C CA . ASP B 1 138 ? -14.383 -12.289 -6.824 1 97.94 138 ASP B CA 1
ATOM 2633 C C . ASP B 1 138 ? -13.727 -13.117 -5.727 1 97.94 138 ASP B C 1
ATOM 2635 O O . ASP B 1 138 ? -14.305 -14.102 -5.254 1 97.94 138 ASP B O 1
ATOM 2639 N N . VAL B 1 139 ? -12.586 -12.703 -5.371 1 98.19 139 VAL B N 1
ATOM 2640 C CA . VAL B 1 139 ? -12.008 -13.219 -4.137 1 98.19 139 VAL B CA 1
ATOM 2641 C C . VAL B 1 139 ? -12.633 -12.516 -2.936 1 98.19 139 VAL B C 1
ATOM 2643 O O . VAL B 1 139 ? -12.711 -11.281 -2.902 1 98.19 139 VAL B O 1
ATOM 2646 N N . VAL B 1 140 ? -13.07 -13.32 -1.902 1 97.19 140 VAL B N 1
ATOM 2647 C CA . VAL B 1 140 ? -13.844 -12.727 -0.817 1 97.19 140 VAL B CA 1
ATOM 2648 C C . VAL B 1 140 ? -13.359 -13.273 0.523 1 97.19 140 VAL B C 1
ATOM 2650 O O . VAL B 1 140 ? -12.742 -14.344 0.579 1 97.19 140 VAL B O 1
ATOM 2653 N N . ILE B 1 141 ? -13.523 -12.453 1.506 1 94.69 141 ILE B N 1
ATOM 2654 C CA . ILE B 1 141 ? -13.578 -12.938 2.879 1 94.69 141 ILE B CA 1
ATOM 2655 C C . ILE B 1 141 ? -15.016 -13.305 3.24 1 94.69 141 ILE B C 1
ATOM 2657 O O . ILE B 1 141 ? -15.93 -12.477 3.1 1 94.69 141 ILE B O 1
ATOM 2661 N N . ALA B 1 142 ? -15.172 -14.531 3.705 1 93.75 142 ALA B N 1
ATOM 2662 C CA . ALA B 1 142 ? -16.531 -15.008 3.977 1 93.75 142 ALA B CA 1
ATOM 2663 C C . ALA B 1 142 ? -16.578 -15.844 5.254 1 93.75 142 ALA B C 1
ATOM 2665 O O . ALA B 1 142 ? -15.555 -16.406 5.672 1 93.75 142 ALA B O 1
ATOM 2666 N N . ARG B 1 143 ? -17.672 -15.805 5.852 1 91.44 143 ARG B N 1
ATOM 2667 C CA . ARG B 1 143 ? -18 -16.75 6.914 1 91.44 143 ARG B CA 1
ATOM 2668 C C . ARG B 1 143 ? -18.859 -17.891 6.383 1 91.44 143 ARG B C 1
ATOM 2670 O O . ARG B 1 143 ? -19.969 -17.656 5.875 1 91.44 143 ARG B O 1
ATOM 2677 N N . VAL B 1 144 ? -18.297 -19.109 6.465 1 92 144 VAL B N 1
ATOM 2678 C CA . VAL B 1 144 ? -19.031 -20.266 5.977 1 92 144 VAL B CA 1
ATOM 2679 C C . VAL B 1 144 ? -19.094 -21.344 7.07 1 92 144 VAL B C 1
ATOM 2681 O O . VAL B 1 144 ? -18.062 -21.75 7.605 1 92 144 VAL B O 1
ATOM 2684 N N . ASP B 1 145 ? -20.344 -21.609 7.32 1 90.94 145 ASP B N 1
ATOM 2685 C CA . ASP B 1 145 ? -20.594 -22.594 8.367 1 90.94 145 ASP B CA 1
ATOM 2686 C C . ASP B 1 145 ? -19.875 -22.219 9.664 1 90.94 145 ASP B C 1
ATOM 2688 O O . ASP B 1 145 ? -19.25 -23.062 10.297 1 90.94 145 ASP B O 1
ATOM 2692 N N . GLY B 1 146 ? -19.719 -20.953 9.898 1 84.25 146 GLY B N 1
ATOM 2693 C CA . GLY B 1 146 ? -19.219 -20.438 11.156 1 84.25 146 GLY B CA 1
ATOM 2694 C C . GLY B 1 146 ? -17.75 -20.109 11.125 1 84.25 146 GLY B C 1
ATOM 2695 O O . GLY B 1 146 ? -17.203 -19.578 12.102 1 84.25 146 GLY B O 1
ATOM 2696 N N . GLU B 1 147 ? -17.172 -20.406 9.992 1 86.81 147 GLU B N 1
ATOM 2697 C CA . GLU B 1 147 ? -15.727 -20.172 9.922 1 86.81 147 GLU B CA 1
ATOM 2698 C C . GLU B 1 147 ? -15.391 -19.125 8.859 1 86.81 147 GLU B C 1
ATOM 2700 O O . GLU B 1 147 ? -16 -19.109 7.793 1 86.81 147 GLU B O 1
ATOM 2705 N N . MET B 1 148 ? -14.453 -18.359 9.188 1 89.81 148 MET B N 1
ATOM 2706 C CA . MET B 1 148 ? -14 -17.359 8.219 1 89.81 148 MET B CA 1
ATOM 2707 C C . MET B 1 148 ? -12.992 -17.969 7.25 1 89.81 148 MET B C 1
ATOM 2709 O O . MET B 1 148 ? -12.148 -18.781 7.645 1 89.81 148 MET B O 1
ATOM 2713 N N . THR B 1 149 ? -13.125 -17.516 5.941 1 92.88 149 THR B N 1
ATOM 2714 C CA . THR B 1 149 ? -12.203 -18.047 4.945 1 92.88 149 THR B CA 1
ATOM 2715 C C . THR B 1 149 ? -11.992 -17.047 3.814 1 92.88 149 THR B C 1
ATOM 2717 O O . THR B 1 149 ? -12.781 -16.109 3.656 1 92.88 149 THR B O 1
ATOM 2720 N N . LEU B 1 150 ? -10.906 -17.188 3.223 1 96.06 150 LEU B N 1
ATOM 2721 C CA . LEU B 1 150 ? -10.562 -16.469 1.994 1 96.06 150 LEU B CA 1
ATOM 2722 C C . LEU B 1 150 ? -10.648 -17.391 0.787 1 96.06 150 LEU B C 1
ATOM 2724 O O . LEU B 1 150 ? -9.914 -18.391 0.711 1 96.06 150 LEU B O 1
ATOM 2728 N N . LYS B 1 151 ? -11.578 -17.141 -0.102 1 97.81 151 LYS B N 1
ATOM 2729 C CA . LYS B 1 151 ? -11.797 -17.984 -1.28 1 97.81 151 LYS B CA 1
ATOM 2730 C C . LYS B 1 151 ? -12.383 -17.156 -2.432 1 97.81 151 LYS B C 1
ATOM 2732 O O . LYS B 1 151 ? -12.75 -16 -2.252 1 97.81 151 LYS B O 1
ATOM 2737 N N . THR B 1 152 ? -12.453 -17.812 -3.547 1 98.31 152 THR B N 1
ATOM 2738 C CA . THR B 1 152 ? -13.148 -17.219 -4.688 1 98.31 152 THR B CA 1
ATOM 2739 C C . THR B 1 152 ? -14.633 -17.547 -4.637 1 98.31 152 THR B C 1
ATOM 2741 O O . THR B 1 152 ? -15.023 -18.703 -4.477 1 98.31 152 THR B O 1
ATOM 2744 N N . LEU B 1 153 ? -15.453 -16.516 -4.773 1 98.19 153 LEU B N 1
ATOM 2745 C CA . LEU B 1 153 ? -16.906 -16.672 -4.797 1 98.19 153 LEU B CA 1
ATOM 2746 C C . LEU B 1 153 ? -17.375 -17.156 -6.168 1 98.19 153 LEU B C 1
ATOM 2748 O O . LEU B 1 153 ? -16.969 -16.594 -7.195 1 98.19 153 LEU B O 1
ATOM 2752 N N . ARG B 1 154 ? -18.109 -18.172 -6.102 1 97.94 154 ARG B N 1
ATOM 2753 C CA . ARG B 1 154 ? -18.734 -18.672 -7.328 1 97.94 154 ARG B CA 1
ATOM 2754 C C . ARG B 1 154 ? -20.25 -18.703 -7.199 1 97.94 154 ARG B C 1
ATOM 2756 O O . ARG B 1 154 ? -20.781 -19.094 -6.152 1 97.94 154 ARG B O 1
ATOM 2763 N N . ARG B 1 155 ? -20.828 -18.203 -8.211 1 95.19 155 ARG B N 1
ATOM 2764 C CA . ARG B 1 155 ? -22.281 -18.203 -8.305 1 95.19 155 ARG B CA 1
ATOM 2765 C C . ARG B 1 155 ? -22.734 -18.734 -9.664 1 95.19 155 ARG B C 1
ATOM 2767 O O . ARG B 1 155 ? -22.312 -18.234 -10.703 1 95.19 155 ARG B O 1
ATOM 2774 N N . ARG B 1 156 ? -23.453 -19.859 -9.68 1 92.12 156 ARG B N 1
ATOM 2775 C CA . ARG B 1 156 ? -24.031 -20.406 -10.898 1 92.12 156 ARG B CA 1
ATOM 2776 C C . ARG B 1 156 ? -25.375 -21.047 -10.609 1 92.12 156 ARG B C 1
ATOM 2778 O O . ARG B 1 156 ? -25.516 -21.844 -9.672 1 92.12 156 ARG B O 1
ATOM 2785 N N . ASN B 1 157 ? -26.344 -20.891 -11.516 1 91.75 157 ASN B N 1
ATOM 2786 C CA . ASN B 1 157 ? -27.656 -21.531 -11.438 1 91.75 157 ASN B CA 1
ATOM 2787 C C . ASN B 1 157 ? -28.219 -21.469 -10.023 1 91.75 157 ASN B C 1
ATOM 2789 O O . ASN B 1 157 ? -28.641 -22.484 -9.477 1 91.75 157 ASN B O 1
ATOM 2793 N N . GLN B 1 158 ? -28.172 -20.359 -9.312 1 88.25 158 GLN B N 1
ATOM 2794 C CA . GLN B 1 158 ? -28.734 -20.094 -7.992 1 88.25 158 GLN B CA 1
ATOM 2795 C C . GLN B 1 158 ? -27.922 -20.781 -6.898 1 88.25 158 GLN B C 1
ATOM 2797 O O . GLN B 1 158 ? -28.375 -20.875 -5.754 1 88.25 158 GLN B O 1
ATOM 2802 N N . GLN B 1 159 ? -26.828 -21.344 -7.344 1 93.38 159 GLN B N 1
ATOM 2803 C CA . GLN B 1 159 ? -25.938 -21.938 -6.359 1 93.38 159 GLN B CA 1
ATOM 2804 C C . GLN B 1 159 ? -24.734 -21.047 -6.102 1 93.38 159 GLN B C 1
ATOM 2806 O O . GLN B 1 159 ? -24.203 -20.422 -7.027 1 93.38 159 GLN B O 1
ATOM 2811 N N . THR B 1 160 ? -24.438 -20.984 -4.824 1 95.94 160 THR B N 1
ATOM 2812 C CA . THR B 1 160 ? -23.266 -20.219 -4.41 1 95.94 160 THR B CA 1
ATOM 2813 C C . THR B 1 160 ? -22.297 -21.094 -3.619 1 95.94 160 THR B C 1
ATOM 2815 O O . THR B 1 160 ? -22.719 -21.844 -2.73 1 95.94 160 THR B O 1
ATOM 2818 N N . TRP B 1 161 ? -21.062 -21.062 -4.023 1 97.38 161 TRP B N 1
ATOM 2819 C CA . TRP B 1 161 ? -20.031 -21.797 -3.281 1 97.38 161 TRP B CA 1
ATOM 2820 C C . TRP B 1 161 ? -18.703 -21.062 -3.32 1 97.38 161 TRP B C 1
ATOM 2822 O O . TRP B 1 161 ? -18.594 -19.984 -3.916 1 97.38 161 TRP B O 1
ATOM 2832 N N . LEU B 1 162 ? -17.766 -21.594 -2.6 1 97.88 162 LEU B N 1
ATOM 2833 C CA . LEU B 1 162 ? -16.438 -20.984 -2.514 1 97.88 162 LEU B CA 1
ATOM 2834 C C . LEU B 1 162 ? -15.383 -21.922 -3.096 1 97.88 162 LEU B C 1
ATOM 2836 O O . LEU B 1 162 ? -15.359 -23.109 -2.783 1 97.88 162 LEU B O 1
ATOM 2840 N N . GLU B 1 163 ? -14.523 -21.312 -3.932 1 98.25 163 GLU B N 1
ATOM 2841 C CA . GLU B 1 163 ? -13.469 -22.109 -4.566 1 98.25 163 GLU B CA 1
ATOM 2842 C C . GLU B 1 163 ? -12.086 -21.656 -4.09 1 98.25 163 GLU B C 1
ATOM 2844 O O . GLU B 1 163 ? -11.734 -20.484 -4.211 1 98.25 163 GLU B O 1
ATOM 2849 N N . PRO B 1 164 ? -11.344 -22.625 -3.527 1 97.75 164 PRO B N 1
ATOM 2850 C CA . PRO B 1 164 ? -9.93 -22.312 -3.295 1 97.75 164 PRO B CA 1
ATOM 2851 C C . PRO B 1 164 ? -9.133 -22.188 -4.59 1 97.75 164 PRO B C 1
ATOM 2853 O O . PRO B 1 164 ? -9.609 -22.578 -5.656 1 97.75 164 PRO B O 1
ATOM 2856 N N . ALA B 1 165 ? -8.008 -21.5 -4.559 1 96.31 165 ALA B N 1
ATOM 2857 C CA . ALA B 1 165 ? -7.051 -21.484 -5.656 1 96.31 165 ALA B CA 1
ATOM 2858 C C . ALA B 1 165 ? -5.816 -22.312 -5.32 1 96.31 165 ALA B C 1
ATOM 2860 O O . ALA B 1 165 ? -4.699 -21.797 -5.285 1 96.31 165 ALA B O 1
ATOM 2861 N N . ASN B 1 166 ? -5.973 -23.438 -5.02 1 95.5 166 ASN B N 1
ATOM 2862 C CA . ASN B 1 166 ? -5.02 -24.5 -4.707 1 95.5 166 ASN B CA 1
ATOM 2863 C C . ASN B 1 166 ? -5.613 -25.875 -4.969 1 95.5 166 ASN B C 1
ATOM 2865 O O . ASN B 1 166 ? -6.613 -26.25 -4.355 1 95.5 166 ASN B O 1
ATOM 2869 N N . SER B 1 167 ? -5 -26.531 -5.836 1 95.19 167 SER B N 1
ATOM 2870 C CA . SER B 1 167 ? -5.531 -27.797 -6.301 1 95.19 167 SER B CA 1
ATOM 2871 C C . SER B 1 167 ? -5.59 -28.828 -5.172 1 95.19 167 SER B C 1
ATOM 2873 O O . SER B 1 167 ? -6.285 -29.844 -5.277 1 95.19 167 SER B O 1
ATOM 2875 N N . ARG B 1 168 ? -4.91 -28.578 -4.133 1 96.12 168 ARG B N 1
ATOM 2876 C CA . ARG B 1 168 ? -4.895 -29.484 -2.986 1 96.12 168 ARG B CA 1
ATOM 2877 C C . ARG B 1 168 ? -6.176 -29.344 -2.168 1 96.12 168 ARG B C 1
ATOM 2879 O O . ARG B 1 168 ? -6.418 -30.141 -1.253 1 96.12 168 ARG B O 1
ATOM 2886 N N . TYR B 1 169 ? -6.984 -28.359 -2.379 1 96.81 169 TYR B N 1
ATOM 2887 C CA . TYR B 1 169 ? -8.203 -28.078 -1.625 1 96.81 169 TYR B CA 1
ATOM 2888 C C . TYR B 1 169 ? -9.438 -28.297 -2.492 1 96.81 169 TYR B C 1
ATOM 2890 O O . TYR B 1 169 ? -9.391 -28.094 -3.709 1 96.81 169 TYR B O 1
ATOM 2898 N N . SER B 1 170 ? -10.531 -28.609 -1.87 1 96.56 170 SER B N 1
ATOM 2899 C CA . SER B 1 170 ? -11.805 -28.797 -2.561 1 96.56 170 SER B CA 1
ATOM 2900 C C . SER B 1 170 ? -12.711 -27.594 -2.41 1 96.56 170 SER B C 1
ATOM 2902 O O . SER B 1 170 ? -12.625 -26.859 -1.421 1 96.56 170 SER B O 1
ATOM 2904 N N . PRO B 1 171 ? -13.562 -27.469 -3.393 1 97.19 171 PRO B N 1
ATOM 2905 C CA . PRO B 1 171 ? -14.57 -26.422 -3.232 1 97.19 171 PRO B CA 1
ATOM 2906 C C . PRO B 1 171 ? -15.422 -26.594 -1.977 1 97.19 171 PRO B C 1
ATOM 2908 O O . PRO B 1 171 ? -15.586 -27.719 -1.502 1 97.19 171 PRO B O 1
ATOM 2911 N N . ILE B 1 172 ? -15.859 -25.438 -1.466 1 96.38 172 ILE B N 1
ATOM 2912 C CA . ILE B 1 172 ? -16.688 -25.469 -0.266 1 96.38 172 ILE B CA 1
ATOM 2913 C C . ILE B 1 172 ? -18.141 -25.156 -0.634 1 96.38 172 ILE B C 1
ATOM 2915 O O . ILE B 1 172 ? -18.438 -24.062 -1.125 1 96.38 172 ILE B O 1
ATOM 2919 N N . HIS B 1 173 ? -19 -26.047 -0.362 1 96.31 173 HIS B N 1
ATOM 2920 C CA . HIS B 1 173 ? -20.438 -25.828 -0.503 1 96.31 173 HIS B CA 1
ATOM 2921 C C . HIS B 1 173 ? -21.094 -25.609 0.854 1 96.31 173 HIS B C 1
ATOM 2923 O O . HIS B 1 173 ? -21.109 -26.516 1.696 1 96.31 173 HIS B O 1
ATOM 2929 N N . PRO B 1 174 ? -21.562 -24.375 0.941 1 94.75 174 PRO B N 1
ATOM 2930 C CA . PRO B 1 174 ? -22.125 -24.078 2.258 1 94.75 174 PRO B CA 1
ATOM 2931 C C . PRO B 1 174 ? -23.25 -25.031 2.65 1 94.75 174 PRO B C 1
ATOM 2933 O O . PRO B 1 174 ? -24.125 -25.328 1.828 1 94.75 174 PRO B O 1
ATOM 2936 N N . ALA B 1 175 ? -23.234 -25.453 3.941 1 92.75 175 ALA B N 1
ATOM 2937 C CA . ALA B 1 175 ? -24.281 -26.328 4.469 1 92.75 175 ALA B CA 1
ATOM 2938 C C . ALA B 1 175 ? -25.328 -25.531 5.246 1 92.75 175 ALA B C 1
ATOM 2940 O O . ALA B 1 175 ? -26.531 -25.766 5.105 1 92.75 175 ALA B O 1
ATOM 2941 N N . SER B 1 176 ? -24.875 -24.609 6.098 1 90 176 SER B N 1
ATOM 2942 C CA . SER B 1 176 ? -25.781 -23.891 6.988 1 90 176 SER B CA 1
ATOM 2943 C C . SER B 1 176 ? -25.891 -22.422 6.59 1 90 176 SER B C 1
ATOM 2945 O O . SER B 1 176 ? -26.906 -21.781 6.875 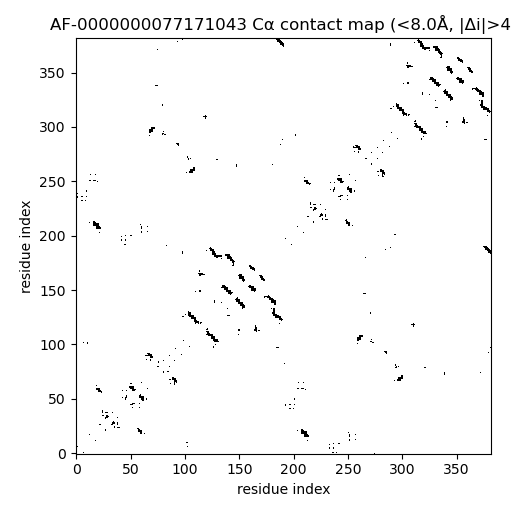1 90 176 SER B O 1
ATOM 2947 N N . GLY B 1 177 ? -24.781 -21.953 5.953 1 91.38 177 GLY B N 1
ATOM 2948 C CA . GLY B 1 177 ? -24.891 -20.562 5.562 1 91.38 177 GLY B CA 1
ATOM 2949 C C . GLY B 1 177 ? -23.594 -20 5.02 1 91.38 177 GLY B C 1
ATOM 2950 O O . GLY B 1 177 ? -22.516 -20.516 5.297 1 91.38 177 GLY B O 1
ATOM 2951 N N . LEU B 1 178 ? -23.766 -19 4.199 1 93.06 178 LEU B N 1
ATOM 2952 C CA . LEU B 1 178 ? -22.641 -18.266 3.617 1 93.06 178 LEU B CA 1
ATOM 2953 C C . LEU B 1 178 ? -22.875 -16.766 3.709 1 93.06 178 LEU B C 1
ATOM 2955 O O . LEU B 1 178 ? -23.922 -16.266 3.291 1 93.06 178 LEU B O 1
ATOM 2959 N N . GLU B 1 179 ? -21.984 -16.141 4.406 1 92.38 179 GLU B N 1
ATOM 2960 C CA . GLU B 1 179 ? -22 -14.688 4.5 1 92.38 179 GLU B CA 1
ATOM 2961 C C . GLU B 1 179 ? -20.719 -14.07 3.959 1 92.38 179 GLU B C 1
ATOM 2963 O O . GLU B 1 179 ? -19.625 -14.375 4.449 1 92.38 179 GLU B O 1
ATOM 2968 N N . VAL B 1 180 ? -20.875 -13.242 2.975 1 93.75 180 VAL B N 1
ATOM 2969 C CA . VAL B 1 180 ? -19.719 -12.516 2.457 1 93.75 180 VAL B CA 1
ATOM 2970 C C . VAL B 1 180 ? -19.438 -11.297 3.336 1 93.75 180 VAL B C 1
ATOM 2972 O O . VAL B 1 180 ? -20.281 -10.414 3.479 1 93.75 180 VAL B O 1
ATOM 2975 N N . LEU B 1 181 ? -18.297 -11.234 3.891 1 89.81 181 LEU B N 1
ATOM 2976 C CA . LEU B 1 181 ? -17.922 -10.164 4.805 1 89.81 181 LEU B CA 1
ATOM 2977 C C . LEU B 1 181 ? -17.297 -9 4.043 1 89.81 181 LEU B C 1
ATOM 2979 O O . LEU B 1 181 ? -17.297 -7.863 4.531 1 89.81 181 LEU B O 1
ATOM 2983 N N . GLY B 1 182 ? -16.703 -9.297 2.885 1 93.06 182 GLY B N 1
ATOM 2984 C CA . GLY B 1 182 ? -16.125 -8.266 2.039 1 93.06 182 GLY B CA 1
ATOM 2985 C C . GLY B 1 182 ? -15.43 -8.812 0.808 1 93.06 182 GLY B C 1
ATOM 2986 O O . GLY B 1 182 ? -15.18 -10.016 0.717 1 93.06 182 GLY B O 1
ATOM 2987 N N . VAL B 1 183 ? -15.18 -7.891 -0.13 1 96.31 183 VAL B N 1
ATOM 2988 C CA . VAL B 1 183 ? -14.5 -8.234 -1.371 1 96.31 183 VAL B CA 1
ATOM 2989 C C . VAL B 1 183 ? -13.031 -7.816 -1.288 1 96.31 183 VAL B C 1
ATOM 2991 O O . VAL B 1 183 ? -12.719 -6.711 -0.841 1 96.31 183 VAL B O 1
ATOM 2994 N N . VAL B 1 184 ? -12.18 -8.773 -1.654 1 97 184 VAL B N 1
ATOM 2995 C CA . VAL B 1 184 ? -10.766 -8.438 -1.715 1 97 184 VAL B CA 1
ATOM 2996 C C . VAL B 1 184 ? -10.492 -7.535 -2.916 1 97 184 VAL B C 1
ATOM 2998 O O . VAL B 1 184 ? -10.719 -7.934 -4.062 1 97 184 VAL B O 1
ATOM 3001 N N . VAL B 1 185 ? -9.945 -6.355 -2.596 1 97.19 185 VAL B N 1
ATOM 3002 C CA . VAL B 1 185 ? -9.766 -5.387 -3.672 1 97.19 185 VAL B CA 1
ATOM 3003 C C . VAL B 1 185 ? -8.273 -5.133 -3.898 1 97.19 185 VAL B C 1
ATOM 3005 O O . VAL B 1 185 ? -7.895 -4.434 -4.84 1 97.19 185 VAL B O 1
ATOM 3008 N N . GLY B 1 186 ? -7.461 -5.719 -3.029 1 97.56 186 GLY B N 1
ATOM 3009 C CA . GLY B 1 186 ? -6.023 -5.527 -3.172 1 97.56 186 GLY B CA 1
ATOM 3010 C C . GLY B 1 186 ? -5.211 -6.523 -2.367 1 97.56 186 GLY B C 1
ATOM 3011 O O . GLY B 1 186 ? -5.746 -7.219 -1.503 1 97.56 186 GLY B O 1
ATOM 3012 N N . LEU B 1 187 ? -3.975 -6.621 -2.658 1 97.5 187 LEU B N 1
ATOM 3013 C CA . LEU B 1 187 ? -3.004 -7.488 -2.002 1 97.5 187 LEU B CA 1
ATOM 3014 C C . LEU B 1 187 ? -1.675 -6.766 -1.807 1 97.5 187 LEU B C 1
ATOM 3016 O O . LEU B 1 187 ? -1.203 -6.07 -2.709 1 97.5 187 LEU B O 1
ATOM 3020 N N . VAL B 1 188 ? -1.213 -6.906 -0.634 1 96.81 188 VAL B N 1
ATOM 3021 C CA . VAL B 1 188 ? 0.085 -6.344 -0.277 1 96.81 188 VAL B CA 1
ATOM 3022 C C . VAL B 1 188 ? 0.997 -7.445 0.256 1 96.81 188 VAL B C 1
ATOM 3024 O O . VAL B 1 188 ? 0.584 -8.25 1.098 1 96.81 188 VAL B O 1
ATOM 3027 N N . ARG B 1 189 ? 2.186 -7.539 -0.284 1 97.75 189 ARG B N 1
ATOM 3028 C CA . ARG B 1 189 ? 3.191 -8.5 0.153 1 97.75 189 ARG B CA 1
ATOM 3029 C C . ARG B 1 189 ? 4.492 -7.801 0.531 1 97.75 189 ARG B C 1
ATOM 3031 O O . ARG B 1 189 ? 4.984 -6.953 -0.214 1 97.75 189 ARG B O 1
ATOM 3038 N N . LYS B 1 190 ? 4.961 -8.117 1.702 1 96.69 190 LYS B N 1
ATOM 3039 C CA . LYS B 1 190 ? 6.266 -7.621 2.129 1 96.69 190 LYS B CA 1
ATOM 3040 C C . LYS B 1 190 ? 7.312 -8.734 2.102 1 96.69 190 LYS B C 1
ATOM 3042 O O . LYS B 1 190 ? 7.082 -9.82 2.633 1 96.69 190 LYS B O 1
ATOM 3047 N N . TYR B 1 191 ? 8.375 -8.383 1.429 1 94.5 191 TYR B N 1
ATOM 3048 C CA . TYR B 1 191 ? 9.438 -9.375 1.331 1 94.5 191 TYR B CA 1
ATOM 3049 C C . TYR B 1 191 ? 10.453 -9.195 2.451 1 94.5 191 TYR B C 1
ATOM 3051 O O . TYR B 1 191 ? 10.664 -8.078 2.936 1 94.5 191 TYR B O 1
#

InterPro domains:
  IPR006197 Peptidase S24, LexA-like [PR00726] (106-116)
  IPR006197 Peptidase S24, LexA-like [PR0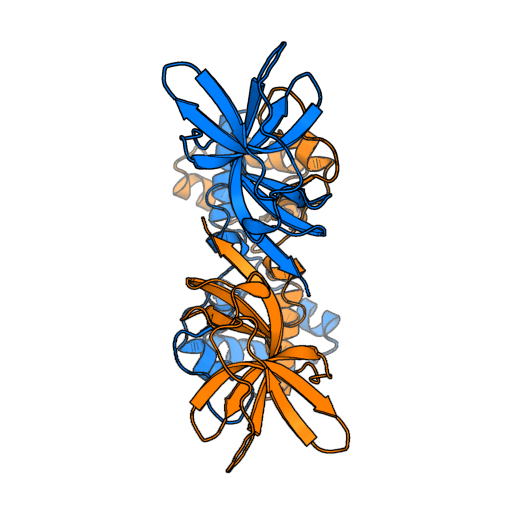0726] (117-128)
  IPR006197 Peptidase S24, LexA-like [PR00726] (145-157)
  IPR006200 Transcription regulator LexA [TIGR00498] (2-190)
  IPR015927 Peptidase S24/S26A/S26B/S26C [PF00717] (69-185)
  IPR036286 LexA/Signal peptidase-like superfamily [SSF51306] (67-189)
  IPR036388 Winged helix-like DNA-binding domain superfamily [G3DSA:1.10.10.10] (3-67)
  IPR036390 Winged helix DNA-binding domain superfamily [SSF46785] (1-66)
  IPR039418 LexA-like [cd06529] (106-173)
  IPR050077 LexA repressor [PTHR33516] (2-191)

Secondary structure (DSSP, 8-state):
---HHHHHHHHHHHHHH-SBBPPPHHHHHHHHT--HHHHHHHHHHHHHTTSEEEETTEEEE-HHHHSEEEESS---SSSSS-HHHHHHSEEE-HHHHH-S-STTEEEEE--SSTTGGGT--TT-EEEEESSSPP-TT-EEEEEETTEEEEEEEEEETTEEEEE-SSTTS--B--SS-EEEEEEEEEEEEE-/---HHHHHHHHHHHHHH-SBBPPPHHHHHHHHT--HHHHHHHHHHHHHTTSEEEETTEEEE-HHHHSEEEESS---SSSSS-HHHHHHSEEE-HHHHH-S-STTEEEEE--SSTTGGGT--TT-EEEEESSSPP-TT-EEEEEETTEEEEEEEEEETTEEEEE-SSTTS--B--SS-EEEEEEEEEEEEE-

pLDDT: mean 78.71, std 16.89, range [37.66, 98.31]

Organism: Gloeobacter violaceus (strain ATCC 29082 / PCC 7421) (NCBI:txid251221)

Foldseek 3Di:
DQDPVRVVVVQVCCVPPVFDWDDALVVVCVVVVHDSVVSVVVLVVCVVVVQWDDDPRIITGDVQLVFFFDDDDDDDPDDDCDVVVSVVGRGDDPCVVQPVGDVFKDKDADDDCQAVQVVDDHRKIFIWGQPDDDDQQFFFFKQAPRDTDTFGWHDDPNAIWGHTNDPVDDIGGGDPDMGTRTTGRDIDDDD/DQDPVRVVVVQVCCVPPVFDWDDALVVVCVVVVHDSVVSVVVLVVCVVVVQWDDDDRIITGDVQLVFQFDDDPDDDPDDDCDVVVSVVGGGDDPCVVQPVGDVFKDKDADDDCQAVLVVDDHRKIFIWGQPDDDDQQFFFFKQAPRDTDTFGWHDDPNAIWGHTNDPVDDIGGGDPDMGTRTTGRDIDDDD